Protein AF-A0A965NEQ5-F1 (afdb_monomer)

Foldseek 3Di:
DFAQADQFDPPDDGPGLKDWDKDFFQFWFWWFKKAWKAFDQLAAQVLCCVFQVWADQDPLAQRGKHWPAFDTRFLQQGLLQAFQPFLVTKNFGYWPDDQFTKMKTFHPDKDKFFKKKWKWFQALQEKDFQKKKKDAPNAPQHIDIDGQPDDRDDPHHGRDIDIDIDGHDIGIHGMIMITRRGIDWHWDQDPPPRDITTGYIIINYMDGHSRHGIDGDQKGKNAWDQQFKDKQNGGFTKMWIDGSVCNSVRHITMIGGDDDTDIDGGTMMIMMGDRSNHNSMHGGDMDIDGDDPDDDPDDDWPKFFPKDAPDPFKIKGWAFQVLAQWKWWDPDFDDQQKWKDWQNRTQDTWDQDPNGTTIGGHHNGDPGTTMMMMGRNCVVVVVVVVVVVVVVVVVVVCVVPVPPPPPPPPPDPDDPPAQPDPPVPQLVVLLVLLVVLCVVVHVVCSVVSVVLSVVCNVPVPCLVVLLVLLVVLLVVLVVVVVVCVVVVVPPDPDPPPPCVPSVVSNSNSVSSVVSSCSSRDDDDDDDDDDDDDDDDDDDDDDDDDDDDDDDDDDDDDDDDDDMIIIGGDDDPDPPPPPPPPPPDDD

Nearest PDB structures (foldseek):
  6wby-assembly1_A  TM=6.252E-01  e=9.751E-16  Mycobacteroides abscessus
  5zu6-assembly1_A  TM=6.320E-01  e=1.269E-04  Vibrio
  7w12-assembly1_A  TM=6.736E-01  e=3.050E-04  Vibrio splendidus
  4lpl-assembly1_A  TM=5.651E-01  e=6.220E-04  Clostridium perfringens ATCC 13124
  7rga-assembly1_D  TM=3.561E-01  e=8.633E-03  synthetic construct

Radius of gyration: 39.9 Å; Cα contacts (8 Å, |Δi|>4): 1073; chains: 1; bounding box: 71×63×132 Å

Solvent-accessible surface area (backbone atoms only — not comparable to full-atom values): 33431 Å² total; per-residue (Å²): 93,70,41,58,76,53,80,40,45,89,92,45,62,58,83,40,69,44,39,75,49,76,50,73,32,97,55,58,48,53,23,48,62,42,39,30,25,31,49,31,55,78,24,48,51,70,48,45,30,66,52,41,40,34,30,47,97,55,87,62,24,31,36,39,44,35,52,66,53,38,29,71,55,36,51,62,20,29,44,53,23,23,29,48,78,44,76,92,37,30,18,24,40,30,73,77,65,58,72,75,37,36,41,31,44,29,37,88,57,75,44,76,32,42,37,35,42,38,29,30,37,40,29,53,58,32,15,42,52,38,26,39,36,39,26,12,53,91,40,83,21,34,70,51,76,45,75,61,81,62,72,77,38,76,97,56,56,84,78,31,67,48,73,48,80,47,77,54,80,74,28,41,30,36,34,44,32,44,33,38,66,37,64,48,86,30,81,43,70,38,88,86,83,64,44,80,40,44,46,35,48,33,31,18,32,46,48,54,48,89,43,42,57,28,42,66,40,70,53,28,60,66,51,73,33,40,78,50,33,27,50,74,82,44,53,48,39,31,26,43,57,49,45,32,67,47,41,47,69,50,40,82,35,59,37,44,62,67,65,78,69,50,74,44,63,55,45,81,47,42,40,36,37,34,54,11,54,82,72,30,43,29,61,44,33,47,44,78,45,56,85,66,99,64,82,74,76,86,76,80,57,59,69,54,54,65,61,48,69,84,48,102,50,31,39,38,33,60,44,53,40,89,51,38,47,23,28,47,31,67,72,41,75,57,56,88,54,40,43,41,26,49,73,79,44,73,53,54,75,58,39,78,38,95,88,48,24,20,22,38,64,41,56,76,70,54,96,47,67,41,47,35,41,36,34,45,56,61,53,59,60,50,52,54,52,52,51,53,50,50,53,51,50,50,51,53,47,49,65,69,68,47,72,72,75,85,68,86,67,75,85,63,94,66,72,85,83,66,84,84,73,90,58,77,65,55,66,56,51,45,50,49,51,32,49,51,49,18,59,74,77,36,76,86,43,39,65,60,42,51,49,52,50,53,46,46,70,76,37,54,86,46,56,67,58,55,54,49,50,32,53,49,32,46,51,51,25,51,49,52,53,52,50,45,57,73,68,62,75,70,84,65,92,65,79,79,71,87,46,63,65,37,55,51,33,44,52,49,25,52,49,53,49,54,44,48,54,60,68,67,58,83,84,90,77,87,82,81,90,77,89,82,89,85,86,88,89,82,90,81,84,91,81,90,84,88,86,87,88,88,87,86,88,84,87,86,87,90,85,84,88,80,71,26,44,32,46,76,81,83,85,85,85,83,76,84,80,76,82,81,79,86,87,86,82,134

Sequence (586 aa):
MTRARVATTPPRLDPELTIDRMFELPAGRSFSIRGTASIQPAASDATLNRLLRIGVVGEGQIVSSTSSSRLVGSLTNGPWAAFDGNDATSWMPGFQTGPNTWVEATTKTPTTISHTDITFVNDGLHMVPTRLLLTADGGSGGSYSLDTNMKVASGVERGATQTLRISFPPLTGRKFRLSVEGFIAVTVKDRISGTQNHPPIAISEMTLGQLKPLVIATQFESKCRSDLISIDGIGVPVSVSSSTADAMAQRQIAFSSCGEKLSLSAGTHHLRSAFGVGTGINIDNIALASPSTQIAPAVAPILNLKSHWTSRWTIEAQVPKSSAGQFVAVGQSFGPGWTARLDGLDLGAPLLIDGASMGWRLPAKMSGAERLVVTWTPQGTVNIALLASLLGLLLCLGLSLGRASKSQIWLSDSRPTVLRNPGMRRPFITLGVAIAVALCVSWWYLPVSLLAVLYLFRSPSSFKNVARAIALFIVVAGGCTIAANQMHLVRSIEWPNHVPLANGMTWIALALWLVLIVATAPKLEGAIVINEGQNPTDTERRRGLNVPISAQSLTTDERDLLPLVVAPSGALRTLALLRAILVKRR

pLDDT: mean 78.54, std 22.1, range [26.02, 98.44]

Mean predicted aligned error: 16.19 Å

Secondary structure (DSSP, 8-state):
-B------BTTB--S-SS-EEEEEESS-EEEEEEEEEEE-TTS-HHHHHHHTTBS---TTBEEEEEES---TT-STTSGGGGTSS-TT--B---TT--S-EEEEEEEEEEEEEEEEEEEEE-SSSS-EEEEEEEEEGGGTT-EEEEE-------SPPTT-EEEEEEEEEEEEEEEEEEEEEEEE---EE-TTT--EE-PPP-EEEE--TTPBPPPBPSEEE--SBSSSEEETTEE--EEEEEEHHHHHTT--EEEEE-SSPEEE-SEEEEEEEPPHHHHSEEEEEEEEEPPPS--------EE---EEEEETTEEEEEEPGGGTTSEEEEEEE--TTEEEEETTEE--S-EEETTTEEEEEPPS--SS-EEEEEEETHHHHHHHHHHHHHHHHHHHHHHHHS----------------S----THHHHHHHHHHHHHHHHH-GGGHHHHHHHHHHHHH-GGGHHHHHHHHHHHHHHHHHHHHHHHHTT---SS-TTTT-HHHHHHHHHHHHHHHHHHHHHPPP-PPPPP-----------------------------------EEE-S-S-SSSSSSTTSS----

Structure (mmCIF, N/CA/C/O backbone):
data_AF-A0A965NEQ5-F1
#
_entry.id   AF-A0A965NEQ5-F1
#
loop_
_atom_site.group_PDB
_atom_site.id
_atom_site.type_symbol
_atom_site.label_atom_id
_atom_site.label_alt_id
_atom_site.label_comp_id
_atom_site.label_asym_id
_atom_site.label_entity_id
_atom_site.label_seq_id
_atom_site.pdbx_PDB_ins_code
_atom_site.Cartn_x
_atom_site.Cartn_y
_atom_site.Cartn_z
_atom_site.occupancy
_atom_site.B_iso_or_equiv
_atom_site.auth_seq_id
_atom_site.auth_comp_id
_atom_site.auth_asym_id
_atom_site.auth_atom_id
_atom_site.pdbx_PDB_model_num
ATOM 1 N N . MET A 1 1 ? -17.311 -2.416 4.639 1.00 93.25 1 MET A N 1
ATOM 2 C CA . MET A 1 1 ? -16.496 -3.647 4.621 1.00 93.25 1 MET A CA 1
ATOM 3 C C . MET A 1 1 ? -15.082 -3.242 4.268 1.00 93.25 1 MET A C 1
ATOM 5 O O . MET A 1 1 ? -14.917 -2.467 3.338 1.00 93.25 1 MET A O 1
ATOM 9 N N . THR A 1 2 ? -14.089 -3.707 5.014 1.00 94.19 2 THR A N 1
ATOM 10 C CA . THR A 1 2 ? -12.685 -3.308 4.841 1.00 94.19 2 THR A CA 1
ATOM 11 C C . THR A 1 2 ? -11.844 -4.569 4.861 1.00 94.19 2 THR A C 1
ATOM 13 O O . THR A 1 2 ? -12.117 -5.437 5.695 1.00 94.19 2 THR A O 1
ATOM 16 N N . ARG A 1 3 ? -10.849 -4.665 3.977 1.00 93.69 3 ARG A N 1
ATOM 17 C CA . ARG A 1 3 ? -9.823 -5.702 4.107 1.00 93.69 3 ARG A CA 1
ATOM 18 C C . ARG A 1 3 ? -8.729 -5.258 5.071 1.00 93.69 3 ARG A C 1
ATOM 20 O O . ARG A 1 3 ? -8.376 -4.077 5.105 1.00 93.69 3 ARG A O 1
ATOM 27 N N . ALA A 1 4 ? -8.164 -6.183 5.832 1.00 90.50 4 ALA A N 1
ATOM 28 C CA . ALA A 1 4 ? -6.932 -5.917 6.560 1.00 90.50 4 ALA A CA 1
ATOM 29 C C . ALA A 1 4 ? -5.786 -5.729 5.552 1.00 90.50 4 ALA A C 1
ATOM 31 O O . ALA A 1 4 ? -5.568 -6.582 4.702 1.00 90.50 4 ALA A O 1
ATOM 32 N N . ARG A 1 5 ? -5.046 -4.619 5.640 1.00 86.69 5 ARG A N 1
ATOM 33 C CA . ARG A 1 5 ? -3.872 -4.378 4.789 1.00 86.69 5 ARG A CA 1
ATOM 34 C C . ARG A 1 5 ? -2.697 -3.876 5.605 1.00 86.69 5 ARG A C 1
ATOM 36 O O . ARG A 1 5 ? -2.871 -3.135 6.571 1.00 86.69 5 ARG A O 1
ATOM 43 N N . VAL A 1 6 ? -1.499 -4.221 5.156 1.00 85.25 6 VAL A N 1
ATOM 44 C CA . VAL A 1 6 ? -0.236 -3.659 5.641 1.00 85.25 6 VAL A CA 1
ATOM 45 C C . VAL A 1 6 ? 0.632 -3.304 4.441 1.00 85.25 6 VAL A C 1
ATOM 47 O O . VAL A 1 6 ? 0.496 -3.907 3.376 1.00 85.25 6 VAL A O 1
ATOM 50 N N . ALA A 1 7 ? 1.523 -2.323 4.593 1.00 78.75 7 ALA A N 1
ATOM 51 C CA . ALA A 1 7 ? 2.544 -2.081 3.578 1.00 78.75 7 ALA A CA 1
ATOM 52 C C . ALA A 1 7 ? 3.367 -3.365 3.395 1.00 78.75 7 ALA A C 1
ATOM 54 O O . ALA A 1 7 ? 3.845 -3.939 4.377 1.00 78.75 7 ALA A O 1
ATOM 55 N N . THR A 1 8 ? 3.489 -3.832 2.152 1.00 78.94 8 THR A N 1
ATOM 56 C CA . THR A 1 8 ? 4.234 -5.055 1.846 1.00 78.94 8 THR A CA 1
ATOM 57 C C . THR A 1 8 ? 5.724 -4.748 1.912 1.00 78.94 8 THR A C 1
ATOM 59 O O . THR A 1 8 ? 6.302 -4.238 0.962 1.00 78.94 8 THR A O 1
ATOM 62 N N . THR A 1 9 ? 6.348 -5.035 3.047 1.00 74.44 9 THR A N 1
ATOM 63 C CA . THR A 1 9 ? 7.797 -4.946 3.232 1.00 74.44 9 THR A CA 1
ATOM 64 C C . THR A 1 9 ? 8.260 -6.239 3.886 1.00 74.44 9 THR A C 1
ATOM 66 O O . THR A 1 9 ? 7.831 -6.514 5.008 1.00 74.44 9 THR A O 1
ATOM 69 N N . PRO A 1 10 ? 9.089 -7.070 3.222 1.00 73.06 10 PRO A N 1
ATOM 70 C CA . PRO A 1 10 ? 9.503 -8.352 3.778 1.00 73.06 10 PRO A CA 1
ATOM 71 C C . PRO A 1 10 ? 9.993 -8.228 5.234 1.00 73.06 10 PRO A C 1
ATOM 73 O O . PRO A 1 10 ? 10.732 -7.294 5.547 1.00 73.06 10 PRO A O 1
ATOM 76 N N . PRO A 1 11 ? 9.563 -9.126 6.141 1.00 73.94 11 PRO A N 1
ATOM 77 C CA . PRO A 1 11 ? 8.744 -10.321 5.897 1.00 73.94 11 PRO A CA 1
ATOM 78 C C . PRO A 1 11 ? 7.219 -10.076 5.910 1.00 73.94 11 PRO A C 1
ATOM 80 O O . PRO A 1 11 ? 6.448 -11.029 5.847 1.00 73.94 11 PRO A O 1
ATOM 83 N N . ARG A 1 12 ? 6.751 -8.827 6.027 1.00 81.62 12 ARG A N 1
ATOM 84 C CA . ARG A 1 12 ? 5.318 -8.503 6.065 1.00 81.62 12 ARG A CA 1
ATOM 85 C C . ARG A 1 12 ? 4.701 -8.655 4.681 1.00 81.62 12 ARG A C 1
ATOM 87 O O . ARG A 1 12 ? 5.097 -7.984 3.728 1.00 81.62 12 ARG A O 1
ATOM 94 N N . LEU A 1 13 ? 3.689 -9.506 4.612 1.00 83.06 13 LEU A N 1
ATOM 95 C CA . LEU A 1 13 ? 2.823 -9.672 3.456 1.00 83.06 13 LEU A CA 1
ATOM 96 C C . LEU A 1 13 ? 1.439 -9.125 3.775 1.00 83.06 13 LEU A C 1
ATOM 98 O O . LEU A 1 13 ? 1.066 -8.970 4.939 1.00 83.06 13 LEU A O 1
ATOM 102 N N . ASP A 1 14 ? 0.693 -8.833 2.721 1.00 86.88 14 ASP A N 1
ATOM 103 C CA . ASP A 1 14 ? -0.686 -8.394 2.836 1.00 86.88 14 ASP A CA 1
ATOM 104 C C . ASP A 1 14 ? -1.548 -9.537 3.413 1.00 86.88 14 ASP A C 1
ATOM 106 O O . ASP A 1 14 ? -1.621 -10.602 2.791 1.00 86.88 14 ASP A O 1
ATOM 110 N N . PRO A 1 15 ? -2.150 -9.381 4.609 1.00 90.75 15 PRO A N 1
ATOM 111 C CA . PRO A 1 15 ? -2.844 -10.476 5.284 1.00 90.75 15 PRO A CA 1
ATOM 112 C C . PRO A 1 15 ? -4.177 -10.832 4.621 1.00 90.75 15 PRO A C 1
ATOM 114 O O . PRO A 1 15 ? -4.686 -11.929 4.835 1.00 90.75 15 PRO A O 1
ATOM 117 N N . GLU A 1 16 ? -4.758 -9.919 3.838 1.00 93.62 16 GLU A N 1
ATOM 118 C CA . GLU A 1 16 ? -6.040 -10.134 3.178 1.00 93.62 16 GLU A CA 1
ATOM 119 C C . GLU A 1 16 ? -6.001 -9.638 1.724 1.00 93.62 16 GLU A C 1
ATOM 121 O O . GLU A 1 16 ? -6.128 -8.448 1.432 1.00 93.62 16 GLU A O 1
ATOM 126 N N . LEU A 1 17 ? -5.852 -10.579 0.786 1.00 92.88 17 LEU A N 1
ATOM 127 C CA . LEU A 1 17 ? -5.681 -10.301 -0.649 1.00 92.88 17 LEU A CA 1
ATOM 128 C C . LEU A 1 17 ? -6.977 -9.908 -1.377 1.00 92.88 17 LEU A C 1
ATOM 130 O O . LEU A 1 17 ? -6.930 -9.414 -2.503 1.00 92.88 17 LEU A O 1
ATOM 134 N N . THR A 1 18 ? -8.129 -10.172 -0.763 1.00 95.31 18 THR A N 1
ATOM 135 C CA . THR A 1 18 ? -9.458 -9.901 -1.313 1.00 95.31 18 THR A CA 1
ATOM 136 C C . THR A 1 18 ? -10.461 -9.675 -0.185 1.00 95.31 18 THR A C 1
ATOM 138 O O . THR A 1 18 ? -10.376 -10.316 0.859 1.00 95.31 18 THR A O 1
ATOM 141 N N . ILE A 1 19 ? -11.431 -8.786 -0.402 1.00 97.44 19 ILE A N 1
ATOM 142 C CA . ILE A 1 19 ? -12.639 -8.724 0.415 1.00 97.44 19 ILE A CA 1
ATOM 143 C C . ILE A 1 19 ? -1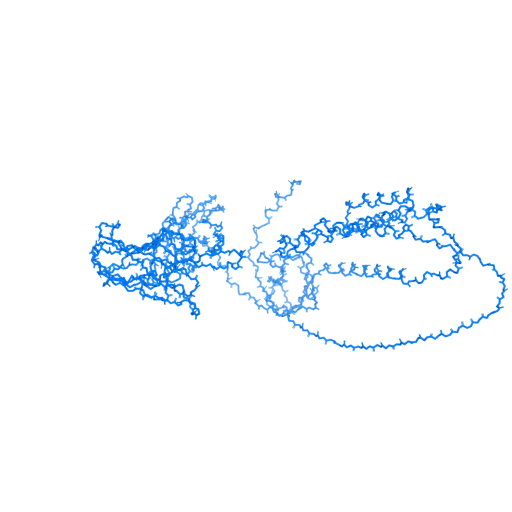3.545 -9.863 -0.043 1.00 97.44 19 ILE A C 1
ATOM 145 O O . ILE A 1 19 ? -14.018 -9.836 -1.171 1.00 97.44 19 ILE A O 1
ATOM 149 N N . ASP A 1 20 ? -13.832 -10.815 0.839 1.00 97.38 20 ASP A N 1
ATOM 150 C CA . ASP A 1 20 ? -14.846 -11.855 0.639 1.00 97.38 20 ASP A CA 1
ATOM 151 C C . ASP A 1 20 ? -15.762 -11.861 1.872 1.00 97.38 20 ASP A C 1
ATOM 153 O O . ASP A 1 20 ? -15.306 -12.130 2.989 1.00 97.38 20 ASP A O 1
ATOM 157 N N . ARG A 1 21 ? -17.010 -11.407 1.715 1.00 97.25 21 ARG A N 1
ATOM 158 C CA . ARG A 1 21 ? -17.946 -11.173 2.826 1.00 97.25 21 ARG A CA 1
ATOM 159 C C . ARG A 1 21 ? -19.370 -11.537 2.431 1.00 97.25 21 ARG A C 1
ATOM 161 O O . ARG A 1 21 ? -19.828 -11.169 1.356 1.00 97.25 21 ARG A O 1
ATOM 168 N N . MET A 1 22 ? -20.101 -12.157 3.352 1.00 97.62 22 MET A N 1
ATOM 169 C CA . MET A 1 22 ? -21.558 -12.268 3.271 1.00 97.62 22 MET A CA 1
ATOM 170 C C . MET A 1 22 ? -22.216 -11.230 4.175 1.00 97.62 22 MET A C 1
ATOM 172 O O . MET A 1 22 ? -21.712 -10.933 5.261 1.00 97.62 22 MET A O 1
ATOM 176 N N . PHE A 1 23 ? -23.340 -10.681 3.734 1.00 96.56 23 PHE A N 1
ATOM 177 C CA . PHE A 1 23 ? -24.173 -9.792 4.536 1.00 96.56 23 PHE A CA 1
ATOM 178 C C . PHE A 1 23 ? -25.647 -10.072 4.273 1.00 96.56 23 PHE A C 1
ATOM 180 O O . PHE A 1 23 ? -26.012 -10.561 3.209 1.00 96.56 23 PHE A O 1
ATOM 187 N N . GLU A 1 24 ? -26.492 -9.764 5.250 1.00 97.12 24 GLU A N 1
ATOM 188 C CA . GLU A 1 24 ? -27.932 -9.986 5.165 1.00 97.12 24 GLU A CA 1
ATOM 189 C C . GLU A 1 24 ? -28.674 -8.651 5.128 1.00 97.12 24 GLU A C 1
ATOM 191 O O . GLU A 1 24 ? -28.389 -7.736 5.908 1.00 97.12 24 GLU A O 1
ATOM 196 N N . LEU A 1 25 ? -29.627 -8.541 4.206 1.00 96.12 25 LEU A N 1
ATOM 197 C CA . LEU A 1 25 ? -30.515 -7.399 4.082 1.00 96.12 25 LEU A CA 1
ATOM 198 C C . LEU A 1 25 ? -31.909 -7.755 4.610 1.00 96.12 25 LEU A C 1
ATOM 200 O O . LEU A 1 25 ? -32.546 -8.664 4.079 1.00 96.12 25 LEU A O 1
ATOM 204 N N . PRO A 1 26 ? -32.446 -7.003 5.590 1.00 95.25 26 PRO A N 1
ATOM 205 C CA . PRO A 1 26 ? -33.783 -7.269 6.123 1.00 95.25 26 PRO A CA 1
ATOM 206 C C . PRO A 1 26 ? -34.906 -6.920 5.132 1.00 95.25 26 PRO A C 1
ATOM 208 O O . PRO A 1 26 ? -36.039 -7.356 5.301 1.00 95.25 26 PRO A O 1
ATOM 211 N N . ALA A 1 27 ? -34.616 -6.098 4.120 1.00 94.19 27 ALA A N 1
ATOM 212 C CA . ALA A 1 27 ? -35.545 -5.706 3.067 1.00 94.19 27 ALA A CA 1
ATOM 213 C C . ALA A 1 27 ? -34.767 -5.306 1.808 1.00 94.19 27 ALA A C 1
ATOM 215 O O . ALA A 1 27 ? -33.648 -4.797 1.917 1.00 94.19 27 ALA A O 1
ATOM 216 N N . GLY A 1 28 ? -35.389 -5.471 0.638 1.00 93.94 28 GLY A N 1
ATOM 217 C CA . GLY A 1 28 ? -34.802 -5.049 -0.632 1.00 93.94 28 GLY A CA 1
ATOM 218 C C . GLY A 1 28 ? -34.652 -3.530 -0.726 1.00 93.94 28 GLY A C 1
ATOM 219 O O . GLY A 1 28 ? -35.535 -2.783 -0.296 1.00 93.94 28 GLY A O 1
ATOM 220 N N . ARG A 1 29 ? -33.508 -3.067 -1.243 1.00 93.56 29 ARG A N 1
ATOM 221 C CA . ARG A 1 29 ? -33.133 -1.644 -1.317 1.00 93.56 29 ARG A CA 1
ATOM 222 C C . ARG A 1 29 ? -32.193 -1.367 -2.488 1.00 93.56 29 ARG A C 1
ATOM 224 O O . ARG A 1 29 ? -31.476 -2.252 -2.948 1.00 93.56 29 ARG A O 1
ATOM 23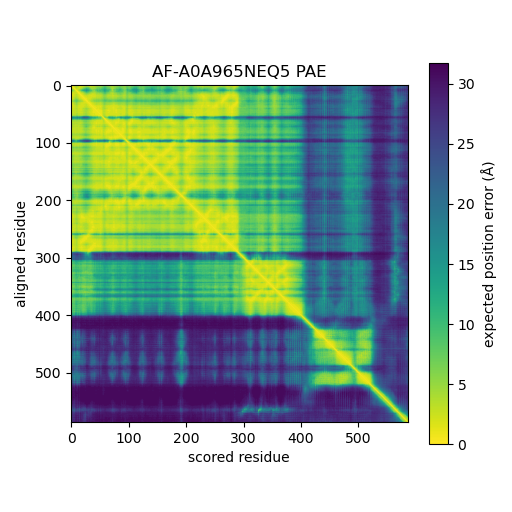1 N N . SER A 1 30 ? -32.147 -0.102 -2.903 1.00 93.75 30 SER A N 1
ATOM 232 C CA . SER A 1 30 ? -31.136 0.405 -3.835 1.00 93.75 30 SER A CA 1
ATOM 233 C C . SER A 1 30 ? -29.992 1.095 -3.088 1.00 93.75 30 SER A C 1
ATOM 235 O O . SER A 1 30 ? -30.224 1.897 -2.178 1.00 93.75 30 SER A O 1
ATOM 237 N N . PHE A 1 31 ? -28.760 0.818 -3.506 1.00 93.12 31 PHE A N 1
ATOM 238 C CA . PHE A 1 31 ? -27.529 1.288 -2.882 1.00 93.12 31 PHE A CA 1
ATOM 239 C C . PHE A 1 31 ? -26.664 2.075 -3.867 1.00 93.12 31 PHE A C 1
ATOM 241 O O . PHE A 1 31 ? -26.543 1.722 -5.039 1.00 93.12 31 PHE A O 1
ATOM 248 N N . SER A 1 32 ? -26.006 3.123 -3.375 1.00 92.31 32 SER A N 1
ATOM 249 C CA . SER A 1 32 ? -24.777 3.623 -3.983 1.00 92.31 32 SER A CA 1
ATOM 250 C C . SER A 1 32 ? -23.582 2.879 -3.395 1.00 92.31 32 SER A C 1
ATOM 252 O O . SER A 1 32 ? -23.529 2.606 -2.193 1.00 92.31 32 SER A O 1
ATOM 254 N N . ILE A 1 33 ? -22.622 2.547 -4.254 1.00 93.88 33 ILE A N 1
ATOM 255 C CA . ILE A 1 33 ? -21.353 1.945 -3.858 1.00 93.88 33 ILE A CA 1
ATOM 256 C C . ILE A 1 33 ? -20.259 3.009 -3.890 1.00 93.88 33 ILE A C 1
ATOM 258 O O . ILE A 1 33 ? -20.164 3.803 -4.824 1.00 93.88 33 ILE A O 1
ATOM 262 N N . ARG A 1 34 ? -19.439 3.030 -2.846 1.00 93.75 34 ARG A N 1
ATOM 263 C CA . ARG A 1 34 ? -18.239 3.864 -2.746 1.00 93.75 34 ARG A CA 1
ATOM 264 C C . ARG A 1 34 ? -17.185 3.126 -1.945 1.00 93.75 34 ARG A C 1
ATOM 266 O O . ARG A 1 34 ? -17.502 2.167 -1.245 1.00 93.75 34 ARG A O 1
ATOM 273 N N . GLY A 1 35 ? -15.955 3.597 -1.993 1.00 96.00 35 GLY A N 1
ATOM 274 C CA . GLY A 1 35 ? -14.884 2.981 -1.235 1.00 96.00 35 GLY A CA 1
ATOM 275 C C . GLY A 1 35 ? -13.530 3.427 -1.732 1.00 96.00 35 GLY A C 1
ATOM 276 O O . GLY A 1 35 ? -13.419 4.438 -2.427 1.00 96.00 35 GLY A O 1
ATOM 277 N N . THR A 1 36 ? -12.509 2.669 -1.360 1.00 97.38 36 THR A N 1
ATOM 278 C CA . THR A 1 36 ? -11.128 2.965 -1.726 1.00 97.38 36 THR A CA 1
ATOM 279 C C . THR A 1 36 ? -10.447 1.754 -2.338 1.00 97.38 36 THR A C 1
ATOM 281 O O . THR A 1 36 ? -10.808 0.606 -2.077 1.00 97.38 36 THR A O 1
ATOM 284 N N . ALA A 1 37 ? -9.460 2.037 -3.171 1.00 97.12 37 ALA A N 1
ATOM 285 C CA . ALA A 1 37 ? -8.615 1.091 -3.864 1.00 97.12 37 ALA A CA 1
ATOM 286 C C . ALA A 1 37 ? -7.151 1.542 -3.777 1.00 97.12 37 ALA A C 1
ATOM 288 O O . ALA A 1 37 ? -6.859 2.703 -3.488 1.00 97.12 37 ALA A O 1
ATOM 289 N N . SER A 1 38 ? -6.230 0.635 -4.067 1.00 95.50 38 SER A N 1
ATOM 290 C CA . SER A 1 38 ? -4.800 0.922 -4.196 1.00 95.50 38 SER A CA 1
ATOM 291 C C . SER A 1 38 ? -4.205 0.109 -5.341 1.00 95.50 38 SER A C 1
ATOM 293 O O . SER A 1 38 ? -4.735 -0.937 -5.721 1.00 95.50 38 SER A O 1
ATOM 295 N N . ILE A 1 39 ? -3.103 0.584 -5.922 1.00 96.06 39 ILE A N 1
ATOM 296 C CA . ILE A 1 39 ? -2.382 -0.182 -6.943 1.00 96.06 39 ILE A CA 1
ATOM 297 C C . ILE A 1 39 ? -1.689 -1.365 -6.277 1.00 96.06 39 ILE A C 1
ATOM 299 O O . ILE A 1 39 ? -1.085 -1.216 -5.216 1.00 96.06 39 ILE A O 1
ATOM 303 N N . GLN A 1 40 ? -1.775 -2.540 -6.896 1.00 94.38 40 GLN A N 1
ATOM 304 C CA . GLN A 1 40 ? -1.139 -3.748 -6.386 1.00 94.38 40 GLN A CA 1
ATOM 305 C C . GLN A 1 40 ? 0.350 -3.780 -6.784 1.00 94.38 40 GLN A C 1
ATOM 307 O O . GLN A 1 40 ? 0.652 -4.057 -7.950 1.00 94.38 40 GLN A O 1
ATOM 312 N N . PRO A 1 41 ? 1.297 -3.574 -5.844 1.00 92.62 41 PRO A N 1
ATOM 313 C CA . PRO A 1 41 ? 2.730 -3.596 -6.139 1.00 92.62 41 PRO A CA 1
ATOM 314 C C . PRO A 1 41 ? 3.273 -4.942 -6.606 1.00 92.62 41 PRO A C 1
ATOM 316 O O . PRO A 1 41 ? 4.411 -4.985 -7.059 1.00 92.62 41 PRO A O 1
ATOM 319 N N . ALA A 1 42 ? 2.515 -6.035 -6.507 1.00 91.62 42 ALA A N 1
ATOM 320 C CA . ALA A 1 42 ? 2.888 -7.353 -7.024 1.00 91.62 42 ALA A CA 1
ATOM 321 C C . ALA A 1 42 ? 2.335 -7.664 -8.438 1.00 91.62 42 ALA A C 1
ATOM 323 O O . ALA A 1 42 ? 2.653 -8.711 -8.992 1.00 91.62 42 ALA A O 1
ATOM 324 N N . ALA A 1 43 ? 1.553 -6.774 -9.064 1.00 95.19 43 ALA A N 1
ATOM 325 C CA . ALA A 1 43 ? 1.019 -6.992 -10.416 1.00 95.19 43 ALA A CA 1
ATOM 326 C C . ALA A 1 43 ? 2.114 -6.950 -11.499 1.00 95.19 43 ALA A C 1
ATOM 328 O O . ALA A 1 43 ? 3.085 -6.220 -11.359 1.00 95.19 43 ALA A O 1
ATOM 329 N N . SER A 1 44 ? 2.002 -7.702 -12.594 1.00 95.50 44 SER A N 1
ATOM 330 C CA . SER A 1 44 ? 3.079 -7.750 -13.605 1.00 95.50 44 SER A CA 1
ATOM 331 C C . SER A 1 44 ? 3.451 -6.365 -14.170 1.00 95.50 44 SER A C 1
ATOM 333 O O . SER A 1 44 ? 2.594 -5.483 -14.251 1.00 95.50 44 SER A O 1
ATOM 335 N N . ASP A 1 45 ? 4.701 -6.178 -14.613 1.00 95.56 45 ASP A N 1
ATOM 336 C CA . ASP A 1 45 ? 5.129 -4.924 -15.262 1.00 95.56 45 ASP A CA 1
ATOM 337 C C . ASP A 1 45 ? 4.233 -4.584 -16.466 1.00 95.56 45 ASP A C 1
ATOM 339 O O . ASP A 1 45 ? 3.848 -3.436 -16.651 1.00 95.56 45 ASP A O 1
ATOM 343 N N . ALA A 1 46 ? 3.793 -5.587 -17.235 1.00 93.75 46 ALA A N 1
ATOM 344 C CA . ALA A 1 46 ? 2.856 -5.396 -18.343 1.00 93.75 46 ALA A CA 1
ATOM 345 C C . ALA A 1 46 ? 1.474 -4.889 -17.882 1.00 93.75 46 ALA A C 1
ATOM 347 O O . ALA A 1 46 ? 0.874 -4.030 -18.536 1.00 93.75 46 ALA A O 1
ATOM 348 N N . THR A 1 47 ? 0.970 -5.400 -16.754 1.00 95.25 47 THR A N 1
ATOM 349 C CA . THR A 1 47 ? -0.277 -4.929 -16.134 1.00 95.25 47 THR A CA 1
ATOM 350 C C . THR A 1 47 ? -0.130 -3.480 -15.676 1.00 95.25 47 THR A C 1
ATOM 352 O O . THR A 1 47 ? -1.000 -2.659 -15.965 1.00 95.25 47 THR A O 1
ATOM 355 N N . LEU A 1 48 ? 0.977 -3.153 -15.006 1.00 95.44 48 LEU A N 1
ATOM 356 C CA . LEU A 1 48 ? 1.245 -1.813 -14.484 1.00 95.44 48 LEU A CA 1
ATOM 357 C C . LEU A 1 48 ? 1.481 -0.799 -15.605 1.00 95.44 48 LEU A C 1
ATOM 359 O O . LEU A 1 48 ? 0.895 0.279 -15.554 1.00 95.44 48 LEU A O 1
ATOM 363 N N . ASN A 1 49 ? 2.214 -1.166 -16.661 1.00 93.50 49 ASN A N 1
ATOM 364 C CA . ASN A 1 49 ? 2.425 -0.294 -17.815 1.00 93.50 49 ASN A CA 1
ATOM 365 C C . ASN A 1 49 ? 1.104 0.132 -18.455 1.00 93.50 49 ASN A C 1
ATOM 367 O O . ASN A 1 49 ? 0.885 1.309 -18.738 1.00 93.50 49 ASN A O 1
ATOM 371 N N . ARG A 1 50 ? 0.184 -0.826 -18.629 1.00 92.06 50 ARG A N 1
ATOM 372 C CA . ARG A 1 50 ? -1.147 -0.561 -19.181 1.00 92.06 50 ARG A CA 1
ATOM 373 C C . ARG A 1 50 ? -2.002 0.282 -18.239 1.00 92.06 50 ARG A C 1
ATOM 375 O O . ARG A 1 50 ? -2.677 1.201 -18.696 1.00 92.06 50 ARG A O 1
ATOM 382 N N . LEU A 1 51 ? -2.005 -0.056 -16.950 1.00 94.19 51 LEU A N 1
ATOM 383 C CA . LEU A 1 51 ? -2.859 0.580 -15.950 1.00 94.19 51 LEU A CA 1
ATOM 384 C C . LEU A 1 51 ? -2.440 2.026 -15.671 1.00 94.19 51 LEU A C 1
ATOM 386 O O . LEU A 1 51 ? -3.284 2.916 -15.683 1.00 94.19 51 LEU A O 1
ATOM 390 N N . LEU A 1 52 ? -1.146 2.248 -15.442 1.00 93.88 52 LEU A N 1
ATOM 391 C CA . LEU A 1 52 ? -0.570 3.547 -15.087 1.00 93.88 52 LEU A CA 1
ATOM 392 C C . LEU A 1 52 ? -0.148 4.369 -16.311 1.00 93.88 52 LEU A C 1
ATOM 394 O O . LEU A 1 52 ? 0.382 5.464 -16.154 1.00 93.88 52 LEU A O 1
ATOM 398 N N . ARG A 1 53 ? -0.400 3.859 -17.526 1.00 91.19 53 ARG A N 1
ATOM 399 C CA . ARG A 1 53 ? -0.035 4.505 -18.798 1.00 91.19 53 ARG A CA 1
ATOM 400 C C . ARG A 1 53 ? 1.448 4.896 -18.834 1.00 91.19 53 ARG A C 1
ATOM 402 O O . ARG A 1 53 ? 1.807 6.032 -19.138 1.00 91.19 53 ARG A O 1
ATOM 409 N N . ILE A 1 54 ? 2.290 3.931 -18.482 1.00 90.94 54 ILE A N 1
ATOM 410 C CA . ILE A 1 54 ? 3.749 4.045 -18.519 1.00 90.94 54 ILE A CA 1
ATOM 411 C C . ILE A 1 54 ? 4.182 3.769 -19.955 1.00 90.94 54 ILE A C 1
ATOM 413 O O . ILE A 1 54 ? 3.960 2.673 -20.472 1.00 90.94 54 ILE A O 1
ATOM 417 N N . GLY A 1 55 ? 4.785 4.775 -20.584 1.00 84.88 55 GLY A N 1
ATOM 418 C CA . GLY A 1 55 ? 5.143 4.771 -21.994 1.00 84.88 55 GLY A CA 1
ATOM 419 C C . GLY A 1 55 ? 4.088 5.456 -22.863 1.00 84.88 55 GLY A C 1
ATOM 420 O O . GLY A 1 55 ? 2.948 5.006 -22.990 1.00 84.88 55 GLY A O 1
ATOM 421 N N . VAL A 1 56 ? 4.489 6.556 -23.503 1.00 71.38 56 VAL A N 1
ATOM 422 C CA . VAL A 1 56 ? 3.695 7.268 -24.514 1.00 71.38 56 VAL A CA 1
ATOM 423 C C . VAL A 1 56 ? 4.143 6.829 -25.907 1.00 71.38 56 VAL A C 1
ATOM 425 O O . VAL A 1 56 ? 5.319 6.569 -26.153 1.00 71.38 56 VAL A O 1
ATOM 428 N N . VAL A 1 57 ? 3.202 6.751 -26.847 1.00 67.81 57 VAL A N 1
ATOM 429 C CA . VAL A 1 57 ? 3.467 6.313 -28.222 1.00 67.81 57 VAL A CA 1
ATOM 430 C C . VAL A 1 57 ? 3.976 7.494 -29.061 1.00 67.81 57 VAL A C 1
ATOM 432 O O . VAL A 1 57 ? 3.214 8.100 -29.809 1.00 67.81 57 VAL A O 1
ATOM 435 N N . GLY A 1 58 ? 5.260 7.829 -28.919 1.00 73.00 58 GLY A N 1
ATOM 436 C CA . GLY A 1 58 ? 5.986 8.763 -29.792 1.00 73.00 58 GLY A CA 1
ATOM 437 C C . GLY A 1 58 ? 6.955 8.043 -30.739 1.00 73.00 58 GLY A C 1
ATOM 438 O O . GLY A 1 58 ? 7.309 6.886 -30.511 1.00 73.00 58 GLY A O 1
ATOM 439 N N . GLU A 1 59 ? 7.397 8.702 -31.811 1.00 78.19 59 GLU A N 1
ATOM 440 C CA . GLU A 1 59 ? 8.523 8.198 -32.612 1.00 78.19 59 GLU A CA 1
ATOM 441 C C . GLU A 1 59 ? 9.848 8.358 -31.859 1.00 78.19 59 GLU A C 1
ATOM 443 O O . GLU A 1 59 ? 10.065 9.354 -31.163 1.00 78.19 59 GLU A O 1
ATOM 448 N N . GLY A 1 60 ? 10.730 7.360 -31.991 1.00 85.94 60 GLY A N 1
ATOM 449 C CA . GLY A 1 60 ? 12.023 7.329 -31.298 1.00 85.94 60 GLY A CA 1
ATOM 450 C C . GLY A 1 60 ? 11.909 7.223 -29.775 1.00 85.94 60 GLY A C 1
ATOM 451 O O . GLY A 1 60 ? 12.838 7.589 -29.071 1.00 85.94 60 GLY A O 1
ATOM 452 N N . GLN A 1 61 ? 10.768 6.767 -29.262 1.00 91.75 61 GLN A N 1
ATOM 453 C CA . GLN A 1 61 ? 10.422 6.742 -27.845 1.00 91.75 61 GLN A CA 1
ATOM 454 C C . GLN A 1 61 ? 10.459 5.307 -27.304 1.00 91.75 61 GLN A C 1
ATOM 456 O O . GLN A 1 61 ? 10.003 4.375 -27.977 1.00 91.75 61 GLN A O 1
ATOM 461 N N . ILE A 1 62 ? 10.927 5.124 -26.068 1.00 95.00 62 ILE A N 1
ATOM 462 C CA . ILE A 1 62 ? 10.687 3.874 -25.332 1.00 95.00 62 ILE A CA 1
ATOM 463 C C . ILE A 1 62 ? 9.204 3.837 -24.930 1.00 95.00 62 ILE A C 1
ATOM 465 O O . ILE A 1 62 ? 8.721 4.739 -24.242 1.00 95.00 62 ILE A O 1
ATOM 469 N N . VAL A 1 63 ? 8.473 2.810 -25.380 1.00 94.56 63 VAL A N 1
ATOM 470 C CA . VAL A 1 63 ? 7.005 2.708 -25.235 1.00 94.56 63 VAL A CA 1
ATOM 471 C C . VAL A 1 63 ? 6.550 1.790 -24.105 1.00 94.56 63 VAL A C 1
ATOM 473 O O . VAL A 1 63 ? 5.384 1.829 -23.731 1.00 9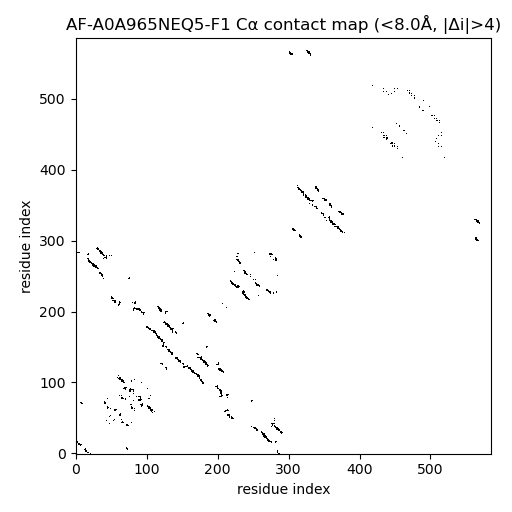4.56 63 VAL A O 1
ATOM 476 N N . SER A 1 64 ? 7.436 0.950 -23.573 1.00 95.00 64 SER A N 1
ATOM 477 C CA . SER A 1 64 ? 7.197 0.160 -22.361 1.00 95.00 64 SER A CA 1
ATOM 478 C C . SER A 1 64 ? 8.505 -0.429 -21.848 1.00 95.00 64 SER A C 1
ATOM 480 O O . SER A 1 64 ? 9.442 -0.612 -22.628 1.00 95.00 64 SER A O 1
ATOM 482 N N . SER A 1 65 ? 8.540 -0.816 -20.576 1.00 96.88 65 SER A N 1
ATOM 483 C CA . SER A 1 65 ? 9.671 -1.532 -19.989 1.00 96.88 65 SER A CA 1
ATOM 484 C C . SER A 1 65 ? 9.224 -2.710 -19.122 1.00 96.88 65 SER A C 1
ATOM 486 O O . SER A 1 65 ? 8.122 -2.720 -18.573 1.00 96.88 65 SER A O 1
ATOM 488 N N . THR A 1 66 ? 10.057 -3.743 -19.029 1.00 97.12 66 THR A N 1
ATOM 489 C CA . THR A 1 66 ? 9.825 -4.924 -18.179 1.00 97.12 66 THR A CA 1
ATOM 490 C C . THR A 1 66 ? 11.123 -5.352 -17.506 1.00 97.12 66 THR A C 1
ATOM 492 O O . THR A 1 66 ? 12.203 -4.970 -17.950 1.00 97.12 66 THR A O 1
ATOM 495 N N . SER A 1 67 ? 11.033 -6.127 -16.431 1.00 96.69 67 SER A N 1
ATOM 496 C CA . SER A 1 67 ? 12.195 -6.621 -15.689 1.00 96.69 67 SER A CA 1
ATOM 497 C C . SER A 1 67 ? 12.015 -8.055 -15.204 1.00 96.69 67 SER A C 1
ATOM 499 O O . SER A 1 67 ? 10.906 -8.593 -15.185 1.00 96.69 67 SER A O 1
ATOM 501 N N . SER A 1 68 ? 13.115 -8.673 -14.769 1.00 94.94 68 SER A N 1
ATOM 502 C CA . SER A 1 68 ? 13.079 -9.981 -14.107 1.00 94.94 68 SER A CA 1
ATOM 503 C C . SER A 1 68 ? 12.307 -9.946 -12.789 1.00 94.94 68 SER A C 1
ATOM 505 O O . SER A 1 68 ? 11.635 -10.910 -12.425 1.00 94.94 68 SER A O 1
ATOM 507 N N . SER A 1 69 ? 12.433 -8.840 -12.058 1.00 92.94 69 SER A N 1
ATOM 508 C CA . SER A 1 69 ? 11.746 -8.560 -10.805 1.00 92.94 69 SER A CA 1
ATOM 509 C C . SER A 1 69 ? 11.899 -7.080 -10.452 1.00 92.94 69 SER A C 1
ATOM 511 O O . SER A 1 69 ? 12.702 -6.358 -11.048 1.00 92.94 69 SER A O 1
ATOM 513 N N . ARG A 1 70 ? 11.172 -6.657 -9.420 1.00 92.19 70 ARG A N 1
ATOM 514 C CA . ARG A 1 70 ? 11.298 -5.340 -8.796 1.00 92.19 70 ARG A CA 1
ATOM 515 C C . ARG A 1 70 ? 11.340 -5.467 -7.280 1.00 92.19 70 ARG A C 1
ATOM 517 O O . ARG A 1 70 ? 10.906 -6.483 -6.727 1.00 92.19 70 ARG A O 1
ATOM 524 N N . LEU A 1 71 ? 11.822 -4.423 -6.621 1.00 91.25 71 LEU A N 1
ATOM 525 C CA . LEU A 1 71 ? 11.866 -4.333 -5.173 1.00 91.25 71 LEU A CA 1
ATOM 526 C C . LEU A 1 71 ? 10.463 -4.557 -4.596 1.00 91.25 71 LEU A C 1
ATOM 528 O O . LEU A 1 71 ? 9.496 -3.882 -4.958 1.00 91.25 71 LEU A O 1
ATOM 532 N N . VAL A 1 72 ? 10.355 -5.541 -3.704 1.00 88.19 72 VAL A N 1
ATOM 533 C CA . VAL A 1 72 ? 9.070 -5.979 -3.151 1.00 88.19 72 VAL A CA 1
ATOM 534 C C . VAL A 1 72 ? 8.359 -4.803 -2.489 1.00 88.19 72 VAL A C 1
ATOM 536 O O . VAL A 1 72 ? 8.930 -4.114 -1.647 1.00 88.19 72 VAL A O 1
ATOM 539 N N . GLY A 1 73 ? 7.100 -4.591 -2.873 1.00 89.25 73 GLY A N 1
ATOM 540 C CA . GLY A 1 73 ? 6.271 -3.529 -2.313 1.00 89.25 73 GLY A CA 1
ATOM 541 C C . GLY A 1 73 ? 6.575 -2.126 -2.831 1.00 89.25 73 GLY A C 1
ATOM 542 O O . GLY A 1 73 ? 5.905 -1.197 -2.393 1.00 89.25 73 GLY A O 1
ATOM 543 N N . SER A 1 74 ? 7.515 -1.949 -3.762 1.00 92.25 74 SER A N 1
ATOM 544 C CA . SER A 1 74 ? 7.816 -0.651 -4.368 1.00 92.25 74 SER A CA 1
ATOM 545 C C . SER A 1 74 ? 7.345 -0.594 -5.820 1.00 92.25 74 SER A C 1
ATOM 547 O O . SER A 1 74 ? 7.751 -1.400 -6.655 1.00 92.25 74 SER A O 1
ATOM 549 N N . LEU A 1 75 ? 6.494 0.386 -6.132 1.00 93.88 75 LEU A N 1
ATOM 550 C CA . LEU A 1 75 ? 6.146 0.739 -7.514 1.00 93.88 75 LEU A CA 1
ATOM 551 C C . LEU A 1 75 ? 7.111 1.787 -8.084 1.00 93.88 75 LEU A C 1
ATOM 553 O O . LEU A 1 75 ? 7.201 1.949 -9.293 1.00 93.88 75 LEU A O 1
ATOM 557 N N . THR A 1 76 ? 7.855 2.505 -7.245 1.00 94.50 76 THR A N 1
ATOM 558 C CA . THR A 1 76 ? 8.819 3.509 -7.713 1.00 94.50 76 THR A CA 1
ATOM 559 C C . THR A 1 76 ? 10.109 2.883 -8.225 1.00 94.50 76 THR A C 1
ATOM 561 O O . THR A 1 76 ? 10.793 3.508 -9.019 1.00 94.50 76 THR A O 1
ATOM 564 N N . ASN A 1 77 ? 10.407 1.637 -7.841 1.00 95.56 77 ASN A N 1
ATOM 565 C CA . ASN A 1 77 ? 11.589 0.900 -8.299 1.00 95.56 77 ASN A CA 1
ATOM 566 C C . ASN A 1 77 ? 11.295 -0.108 -9.424 1.00 95.56 77 ASN A C 1
ATOM 568 O O . ASN A 1 77 ? 12.006 -1.103 -9.576 1.00 95.56 77 ASN A O 1
ATOM 572 N N . GLY A 1 78 ? 10.219 0.111 -10.185 1.00 95.75 78 GLY A N 1
ATOM 573 C CA . GLY A 1 78 ? 9.913 -0.680 -11.376 1.00 95.75 78 GLY A CA 1
ATOM 574 C C . GLY A 1 78 ? 10.862 -0.385 -12.547 1.00 95.75 78 GLY A C 1
ATOM 575 O O . GLY A 1 78 ? 11.665 0.543 -12.476 1.00 95.75 78 GLY A O 1
ATOM 576 N N . PRO A 1 79 ? 10.779 -1.154 -13.645 1.00 97.12 79 PRO A N 1
ATOM 577 C CA . PRO A 1 79 ? 11.699 -1.042 -14.784 1.00 97.12 79 PRO A CA 1
ATOM 578 C C . PRO A 1 79 ? 11.655 0.311 -15.504 1.00 97.12 79 PRO A C 1
ATOM 580 O O . PRO A 1 79 ? 12.579 0.653 -16.228 1.00 97.12 79 PRO A O 1
ATOM 583 N N . TRP A 1 80 ? 10.575 1.079 -15.367 1.00 96.38 80 TRP A N 1
ATOM 584 C CA . TRP A 1 80 ? 10.452 2.427 -15.934 1.00 96.38 80 TRP A CA 1
ATOM 585 C C . TRP A 1 80 ? 11.457 3.415 -15.351 1.00 96.38 80 TRP A C 1
ATOM 587 O O . TRP A 1 80 ? 11.913 4.276 -16.087 1.00 96.38 80 TRP A O 1
ATOM 597 N N . ALA A 1 81 ? 11.850 3.238 -14.091 1.00 97.62 81 ALA A N 1
ATOM 598 C CA . ALA A 1 81 ? 12.812 4.094 -13.400 1.00 97.62 81 ALA A CA 1
ATOM 599 C C . ALA A 1 81 ? 14.267 3.894 -13.866 1.00 97.62 81 ALA A C 1
ATOM 601 O O . ALA A 1 81 ? 15.170 4.449 -13.269 1.00 97.62 81 ALA A O 1
ATOM 602 N N . ALA A 1 82 ? 14.513 3.029 -14.857 1.00 98.19 82 ALA A N 1
ATOM 603 C CA . ALA A 1 82 ? 15.801 2.943 -15.550 1.00 98.19 82 ALA A CA 1
ATOM 604 C C . ALA A 1 82 ? 15.777 3.648 -16.913 1.00 98.19 82 ALA A C 1
ATOM 606 O O . ALA A 1 82 ? 16.765 3.589 -17.635 1.00 98.19 82 ALA A O 1
ATOM 607 N N . PHE A 1 83 ? 14.633 4.198 -17.322 1.00 97.62 83 PHE A N 1
ATOM 608 C CA . PHE A 1 83 ? 14.445 4.746 -18.660 1.00 97.62 83 PHE A CA 1
ATOM 609 C C . PHE A 1 83 ? 13.684 6.073 -18.655 1.00 97.62 83 PHE A C 1
ATOM 611 O O . PHE A 1 83 ? 13.342 6.533 -19.742 1.00 97.62 83 PHE A O 1
ATOM 618 N N . ASP A 1 84 ? 13.329 6.649 -17.503 1.00 95.69 84 ASP A N 1
ATOM 619 C CA . ASP A 1 84 ? 12.446 7.822 -17.428 1.00 95.69 84 ASP A CA 1
ATOM 620 C C . ASP A 1 84 ? 13.192 9.164 -17.521 1.00 95.69 84 ASP A C 1
ATOM 622 O O . ASP A 1 84 ? 12.563 10.220 -17.630 1.00 95.69 84 ASP A O 1
ATOM 626 N N . GLY A 1 85 ? 14.525 9.120 -17.601 1.00 95.50 85 GLY A N 1
ATOM 627 C CA . GLY A 1 85 ? 15.386 10.288 -17.747 1.00 95.50 85 GLY A CA 1
ATOM 628 C C . GLY A 1 85 ? 15.543 11.070 -16.443 1.00 95.50 85 GLY A C 1
ATOM 629 O O . GLY A 1 85 ? 15.801 12.275 -16.492 1.00 95.50 85 GLY A O 1
ATOM 630 N N . ASN A 1 86 ? 15.347 10.421 -15.295 1.00 94.94 86 ASN A N 1
ATOM 631 C CA . ASN A 1 86 ? 15.430 11.005 -13.970 1.00 94.94 86 ASN A CA 1
ATOM 632 C C . ASN A 1 86 ? 16.398 10.225 -13.068 1.00 94.94 86 ASN A C 1
ATOM 634 O O . ASN A 1 86 ? 16.017 9.272 -12.387 1.00 94.94 86 ASN A O 1
ATOM 638 N N . ASP A 1 87 ? 17.616 10.758 -12.933 1.00 92.69 87 ASP A N 1
ATOM 639 C CA . ASP A 1 87 ? 18.696 10.192 -12.110 1.00 92.69 87 ASP A CA 1
ATOM 640 C C . ASP A 1 87 ? 18.351 10.038 -10.611 1.00 92.69 87 ASP A C 1
ATOM 642 O O . ASP A 1 87 ? 19.066 9.354 -9.874 1.00 92.69 87 ASP A O 1
ATOM 646 N N . ALA A 1 88 ? 17.274 10.674 -10.130 1.00 94.00 88 ALA A N 1
ATOM 647 C CA . ALA A 1 88 ? 16.799 10.528 -8.753 1.00 94.00 88 ALA A CA 1
ATOM 648 C C . ALA A 1 88 ? 15.937 9.272 -8.533 1.00 94.00 88 ALA A C 1
ATOM 650 O O . ALA A 1 88 ? 15.616 8.939 -7.387 1.00 94.00 88 ALA A O 1
ATOM 651 N N . THR A 1 89 ? 15.528 8.587 -9.602 1.00 95.81 89 THR A N 1
ATOM 652 C CA . THR A 1 89 ? 14.833 7.300 -9.524 1.00 95.81 89 THR A CA 1
ATOM 653 C C . THR A 1 89 ? 15.790 6.162 -9.851 1.00 95.81 89 THR A C 1
ATOM 655 O O . THR A 1 89 ? 16.933 6.386 -10.235 1.00 95.81 89 THR A O 1
ATOM 658 N N . SER A 1 90 ? 15.385 4.927 -9.562 1.00 97.38 90 SER A N 1
ATOM 659 C CA . SER A 1 90 ? 16.155 3.761 -9.989 1.00 97.38 90 SER A CA 1
ATOM 660 C C . SER A 1 90 ? 15.292 2.517 -10.056 1.00 97.38 90 SER A C 1
ATOM 662 O O . SER A 1 90 ? 14.515 2.221 -9.139 1.00 97.38 90 SER A O 1
ATOM 664 N N . TRP A 1 91 ? 15.477 1.734 -11.114 1.00 97.75 91 TRP A N 1
ATOM 665 C CA . TRP A 1 91 ? 15.034 0.349 -11.103 1.00 97.75 91 TRP A CA 1
ATOM 666 C C . TRP A 1 91 ? 15.881 -0.438 -10.105 1.00 97.75 91 TRP A C 1
ATOM 668 O O . TRP A 1 91 ? 17.114 -0.385 -10.123 1.00 97.75 91 TRP A O 1
ATOM 678 N N . MET A 1 92 ? 15.204 -1.206 -9.256 1.00 95.56 92 MET A N 1
ATOM 679 C CA . MET A 1 92 ? 15.840 -2.138 -8.333 1.00 95.56 92 MET A CA 1
ATOM 680 C C . MET A 1 92 ? 15.085 -3.458 -8.400 1.00 95.56 92 MET A C 1
ATOM 682 O O . MET A 1 92 ? 13.872 -3.457 -8.174 1.00 95.56 92 MET A O 1
ATOM 686 N N . PRO A 1 93 ? 15.749 -4.586 -8.672 1.00 94.00 93 PRO A N 1
ATOM 687 C CA . PRO A 1 93 ? 15.109 -5.886 -8.630 1.00 94.00 93 PRO A CA 1
ATOM 688 C C . PRO A 1 93 ? 14.913 -6.356 -7.173 1.00 94.00 93 PRO A C 1
ATOM 690 O O . PRO A 1 93 ? 15.229 -5.648 -6.215 1.00 94.00 93 PRO A O 1
ATOM 693 N N . GLY A 1 94 ? 14.329 -7.539 -6.972 1.00 88.31 94 GLY A N 1
ATOM 694 C CA . GLY A 1 94 ? 14.142 -8.103 -5.630 1.00 88.31 94 GLY A CA 1
ATOM 695 C C . GLY A 1 94 ? 15.467 -8.372 -4.893 1.00 88.31 94 GLY A C 1
ATOM 696 O O . GLY A 1 94 ? 16.531 -8.488 -5.501 1.00 88.31 94 GLY A O 1
ATOM 697 N N . PHE A 1 95 ? 15.412 -8.515 -3.564 1.00 82.06 95 PHE A N 1
ATOM 698 C CA . PHE A 1 95 ? 16.556 -9.023 -2.793 1.00 82.06 95 PHE A CA 1
ATOM 699 C C . PHE A 1 95 ? 16.916 -10.455 -3.227 1.00 82.06 95 PHE A C 1
ATOM 701 O O . PHE A 1 95 ? 16.045 -11.199 -3.673 1.00 82.06 95 PHE A O 1
ATOM 708 N N . GLN A 1 96 ? 18.185 -10.845 -3.048 1.00 66.31 96 GLN A N 1
ATOM 709 C CA . GLN A 1 96 ? 18.719 -12.169 -3.431 1.00 66.31 96 GLN A CA 1
ATOM 710 C C . GLN A 1 96 ? 18.652 -12.462 -4.938 1.00 66.31 96 GLN A C 1
ATOM 712 O O . GLN A 1 96 ? 18.496 -13.601 -5.379 1.00 66.31 96 GLN A O 1
ATOM 717 N N . THR A 1 97 ? 18.777 -11.419 -5.746 1.00 65.06 97 THR A N 1
ATOM 718 C CA . THR A 1 97 ? 18.818 -11.525 -7.198 1.00 65.06 97 THR A CA 1
ATOM 719 C C . THR A 1 97 ? 20.113 -12.192 -7.660 1.00 65.06 97 THR A C 1
ATOM 721 O O . THR A 1 97 ? 21.211 -11.698 -7.426 1.00 65.06 97 THR A O 1
ATOM 724 N N . GLY A 1 98 ? 19.966 -13.373 -8.265 1.00 64.31 98 GLY A N 1
ATOM 725 C CA . GLY A 1 98 ? 21.052 -14.157 -8.854 1.00 64.31 98 GLY A CA 1
ATOM 726 C C . GLY A 1 98 ? 21.295 -13.830 -10.341 1.00 64.31 98 GLY A C 1
ATOM 727 O O . GLY A 1 98 ? 20.856 -12.780 -10.818 1.00 64.31 98 GLY A O 1
ATOM 728 N N . PRO A 1 99 ? 21.933 -14.739 -11.108 1.00 63.91 99 PRO A N 1
ATOM 729 C CA . PRO A 1 99 ? 22.364 -14.524 -12.503 1.00 63.91 99 PRO A CA 1
ATOM 730 C C . PRO A 1 99 ? 21.237 -14.314 -13.543 1.00 63.91 99 PRO A C 1
ATOM 732 O O . PRO A 1 99 ? 21.509 -14.201 -14.730 1.00 63.91 99 PRO A O 1
ATOM 735 N N . ASN A 1 100 ? 19.973 -14.216 -13.120 1.00 80.06 100 ASN A N 1
ATOM 736 C CA . ASN A 1 100 ? 18.806 -13.967 -13.980 1.00 80.06 100 ASN A CA 1
ATOM 737 C C . ASN A 1 100 ? 18.236 -12.550 -13.791 1.00 80.06 100 ASN A C 1
ATOM 739 O O . ASN A 1 100 ? 17.022 -12.335 -13.835 1.00 80.06 100 ASN A O 1
ATOM 743 N N . THR A 1 101 ? 19.107 -11.577 -13.535 1.00 94.12 101 THR A N 1
ATOM 744 C CA . THR A 1 101 ? 18.722 -10.183 -13.295 1.00 94.12 101 THR A CA 1
ATOM 745 C C . THR A 1 101 ? 18.756 -9.405 -14.599 1.00 94.12 101 THR A C 1
ATOM 747 O O . THR A 1 101 ? 19.811 -9.297 -15.215 1.00 94.12 101 THR A O 1
ATOM 750 N N . TRP A 1 102 ? 17.615 -8.875 -15.040 1.00 96.69 102 TRP A N 1
ATOM 751 C CA . TRP A 1 102 ? 17.537 -8.149 -16.306 1.00 96.69 102 TRP A CA 1
ATOM 752 C C . TRP A 1 102 ? 16.474 -7.053 -16.294 1.00 96.69 102 TRP A C 1
ATOM 754 O O . TRP A 1 102 ? 15.473 -7.149 -15.578 1.00 96.69 102 TRP A O 1
ATOM 764 N N . VAL A 1 103 ? 16.688 -6.051 -17.144 1.00 98.12 103 VAL A N 1
ATOM 765 C CA . VAL A 1 103 ? 15.730 -4.994 -17.482 1.00 98.12 103 VAL A CA 1
ATOM 766 C C . VAL A 1 103 ? 15.665 -4.844 -19.006 1.00 98.12 103 VAL A C 1
ATOM 768 O O . VAL A 1 103 ? 16.671 -4.998 -19.698 1.00 98.12 103 VAL A O 1
ATOM 771 N N . GLU A 1 104 ? 14.470 -4.625 -19.551 1.00 98.19 104 GLU A N 1
ATOM 772 C CA . GLU A 1 104 ? 14.207 -4.582 -20.991 1.00 98.19 104 GLU A CA 1
ATOM 773 C C . GLU A 1 104 ? 13.365 -3.359 -21.357 1.00 98.19 104 GLU A C 1
ATOM 775 O O . GLU A 1 104 ? 12.274 -3.163 -20.817 1.00 98.19 104 GLU A O 1
ATOM 780 N N . ALA A 1 105 ? 13.850 -2.575 -22.317 1.00 97.38 105 ALA A N 1
ATOM 781 C CA . ALA A 1 105 ? 13.101 -1.513 -22.975 1.00 97.38 105 ALA A CA 1
ATOM 782 C C . ALA A 1 105 ? 12.487 -2.029 -24.278 1.00 97.38 105 ALA A C 1
ATOM 784 O O . ALA A 1 105 ? 13.091 -2.826 -24.997 1.00 97.38 105 ALA A O 1
ATOM 785 N N . THR A 1 106 ? 11.293 -1.548 -24.612 1.00 96.19 106 THR A N 1
ATOM 786 C CA . THR A 1 106 ? 10.632 -1.832 -25.889 1.00 96.19 106 THR A CA 1
ATOM 787 C C . THR A 1 106 ? 10.371 -0.543 -26.657 1.00 96.19 106 THR A C 1
ATOM 789 O O . THR A 1 106 ? 9.864 0.429 -26.094 1.00 96.19 106 THR A O 1
ATOM 792 N N . THR A 1 107 ? 10.656 -0.551 -27.956 1.00 94.88 107 THR A N 1
ATOM 793 C CA . THR A 1 107 ? 10.309 0.504 -28.912 1.00 94.88 107 THR A CA 1
ATOM 794 C C . THR A 1 107 ? 9.142 0.073 -29.802 1.00 94.88 107 THR A C 1
ATOM 796 O O . THR A 1 107 ? 8.858 -1.114 -29.985 1.00 94.88 107 THR A O 1
ATOM 799 N N . LYS A 1 108 ? 8.440 1.050 -30.386 1.00 92.88 108 LYS A N 1
ATOM 800 C CA . LYS A 1 108 ? 7.331 0.783 -31.318 1.00 92.88 108 LYS A CA 1
ATOM 801 C C . LYS A 1 108 ? 7.818 0.161 -32.629 1.00 92.88 108 LYS A C 1
ATOM 803 O O . LYS A 1 108 ? 7.218 -0.791 -33.129 1.00 92.88 108 LYS A O 1
ATOM 808 N N . THR A 1 109 ? 8.885 0.719 -33.188 1.00 92.38 109 THR A N 1
ATOM 809 C CA . THR A 1 109 ? 9.482 0.310 -34.462 1.00 92.38 109 THR A CA 1
ATOM 810 C C . THR A 1 109 ? 10.889 -0.233 -34.230 1.00 92.38 109 THR A C 1
ATOM 812 O O . THR A 1 109 ? 11.557 0.202 -33.283 1.00 92.38 109 THR A O 1
ATOM 815 N N . PRO A 1 110 ? 11.362 -1.175 -35.071 1.00 95.19 110 PRO A N 1
ATOM 816 C CA . PRO A 1 110 ? 12.754 -1.602 -35.035 1.00 95.19 110 PRO A CA 1
ATOM 817 C C . PRO A 1 110 ? 13.677 -0.386 -35.083 1.00 95.19 110 PRO A C 1
ATOM 819 O O . PRO A 1 110 ? 13.501 0.499 -35.918 1.00 95.19 110 PRO A O 1
ATOM 822 N N . THR A 1 111 ? 14.605 -0.317 -34.139 1.00 95.69 111 THR A N 1
ATOM 823 C CA . THR A 1 111 ? 15.562 0.779 -33.993 1.00 95.69 111 THR A CA 1
ATOM 824 C C . THR A 1 111 ? 16.962 0.193 -34.003 1.00 95.69 111 THR A C 1
ATOM 826 O O . THR A 1 111 ? 17.162 -0.924 -33.532 1.00 95.69 111 THR A O 1
ATOM 829 N N . THR A 1 112 ? 17.927 0.932 -34.538 1.00 97.31 112 THR A N 1
ATOM 830 C CA . THR A 1 112 ? 19.342 0.569 -34.470 1.00 97.31 112 THR A CA 1
ATOM 831 C C . THR A 1 112 ? 20.031 1.419 -33.410 1.00 97.31 112 THR A C 1
ATOM 833 O O . THR A 1 112 ? 19.926 2.644 -33.437 1.00 97.31 112 THR A O 1
ATOM 836 N N . ILE A 1 113 ? 20.747 0.776 -32.490 1.00 97.56 113 ILE A N 1
ATOM 837 C CA . ILE A 1 113 ? 21.569 1.435 -31.470 1.00 97.56 113 ILE A CA 1
ATOM 838 C C . ILE A 1 113 ? 23.004 0.914 -31.543 1.00 97.56 113 ILE A C 1
ATOM 840 O O . ILE A 1 113 ? 23.236 -0.243 -31.880 1.00 97.56 113 ILE A O 1
ATOM 844 N N . SER A 1 114 ? 23.970 1.764 -31.217 1.00 97.94 114 SER A N 1
ATOM 845 C CA . SER A 1 114 ? 25.403 1.419 -31.198 1.00 97.94 114 SER A CA 1
ATOM 846 C C . SER A 1 114 ? 26.130 1.936 -29.955 1.00 97.94 114 SER A C 1
ATOM 848 O O . SER A 1 114 ? 27.338 1.750 -29.818 1.00 97.94 114 SER A O 1
ATOM 850 N N . HIS A 1 115 ? 25.405 2.602 -29.053 1.00 97.81 115 HIS A N 1
ATOM 851 C CA . HIS A 1 115 ? 25.914 3.062 -27.769 1.00 97.81 115 HIS A CA 1
ATOM 852 C C . HIS A 1 115 ? 24.807 3.082 -26.707 1.00 97.81 115 HIS A C 1
ATOM 854 O O . HIS A 1 115 ? 23.620 3.176 -27.036 1.00 97.81 115 HIS A O 1
ATOM 860 N N . THR A 1 116 ? 25.205 2.989 -25.441 1.00 97.94 116 THR A N 1
ATOM 861 C CA . THR A 1 116 ? 24.350 3.122 -24.253 1.00 97.94 116 THR A CA 1
ATOM 862 C C . THR A 1 116 ? 25.169 3.726 -23.117 1.00 97.94 116 THR A C 1
ATOM 864 O O . THR A 1 116 ? 26.322 3.336 -22.915 1.00 97.94 116 THR A O 1
ATOM 867 N N . ASP A 1 117 ? 24.568 4.651 -22.374 1.00 98.06 117 ASP A N 1
ATOM 868 C CA . ASP A 1 117 ? 25.091 5.106 -21.090 1.00 98.06 117 ASP A CA 1
ATOM 869 C C . ASP A 1 117 ? 24.229 4.490 -19.987 1.00 98.06 117 ASP A C 1
ATOM 871 O O . ASP A 1 117 ? 23.006 4.625 -20.014 1.00 98.06 117 ASP A O 1
ATOM 875 N N . ILE A 1 118 ? 24.860 3.803 -19.033 1.00 98.25 118 ILE A N 1
ATOM 876 C CA . ILE A 1 118 ? 24.177 3.129 -17.922 1.00 98.25 118 ILE A CA 1
ATOM 877 C C . ILE A 1 118 ? 24.700 3.687 -16.604 1.00 98.25 118 ILE A C 1
ATOM 879 O O . ILE A 1 118 ? 25.875 3.518 -16.274 1.00 98.25 118 ILE A O 1
ATOM 883 N N . THR A 1 119 ? 23.829 4.324 -15.834 1.00 98.44 119 THR A N 1
ATOM 884 C CA . THR A 1 119 ? 24.123 4.877 -14.512 1.00 98.44 119 THR A CA 1
ATOM 885 C C . THR A 1 119 ? 23.666 3.901 -13.437 1.00 98.44 119 THR A C 1
ATOM 887 O O . THR A 1 119 ? 22.472 3.690 -13.234 1.00 98.44 119 THR A O 1
ATOM 890 N N . PHE A 1 120 ? 24.624 3.309 -12.727 1.00 97.62 120 PHE A N 1
ATOM 891 C CA . PHE A 1 120 ? 24.368 2.443 -11.578 1.00 97.62 120 PHE A CA 1
ATOM 892 C C . PHE A 1 120 ? 24.473 3.236 -10.276 1.00 97.62 120 PHE A C 1
ATOM 894 O O . PHE A 1 120 ? 25.343 4.100 -10.150 1.00 97.62 120 PHE A O 1
ATOM 901 N N . VAL A 1 121 ? 23.663 2.893 -9.274 1.00 97.19 121 VAL A N 1
ATOM 902 C CA . VAL A 1 121 ? 23.928 3.325 -7.894 1.00 97.19 121 VAL A CA 1
ATOM 903 C C . VAL A 1 121 ? 25.146 2.556 -7.385 1.00 97.19 121 VAL A C 1
ATOM 905 O O . VAL A 1 121 ? 25.169 1.325 -7.395 1.00 97.19 121 VAL A O 1
ATOM 908 N N . ASN A 1 122 ? 26.168 3.284 -6.947 1.00 96.31 122 ASN A N 1
ATOM 909 C CA . ASN A 1 122 ? 27.409 2.762 -6.392 1.00 96.31 122 ASN A CA 1
ATOM 910 C C . ASN A 1 122 ? 27.772 3.551 -5.125 1.00 96.31 122 ASN A C 1
ATOM 912 O O . ASN A 1 122 ? 28.651 4.410 -5.125 1.00 96.31 122 ASN A O 1
ATOM 916 N N . ASP A 1 123 ? 27.057 3.259 -4.043 1.00 94.88 123 ASP A N 1
ATOM 917 C CA . ASP A 1 123 ? 27.114 3.980 -2.768 1.00 94.88 123 ASP A CA 1
ATOM 918 C C . ASP A 1 123 ? 27.726 3.157 -1.621 1.00 94.88 123 ASP A C 1
ATOM 920 O O . ASP A 1 123 ? 27.592 3.496 -0.444 1.00 94.88 123 ASP A O 1
ATOM 924 N N . GLY A 1 124 ? 28.355 2.028 -1.955 1.00 92.56 124 GLY A N 1
ATOM 925 C CA . GLY A 1 124 ? 28.888 1.070 -0.986 1.00 92.56 124 GLY A CA 1
ATOM 926 C C . GLY A 1 124 ? 27.838 0.172 -0.322 1.00 92.56 124 GLY A C 1
ATOM 927 O O . GLY A 1 124 ? 28.206 -0.694 0.471 1.00 92.56 124 GLY A O 1
ATOM 928 N N . LEU A 1 125 ? 26.546 0.350 -0.628 1.00 90.88 125 LEU A N 1
ATOM 929 C CA . LEU A 1 125 ? 25.450 -0.469 -0.097 1.00 90.88 125 LEU A CA 1
ATOM 930 C C . LEU A 1 125 ? 24.849 -1.395 -1.157 1.00 90.88 125 LEU A C 1
ATOM 932 O O . LEU A 1 125 ? 24.405 -2.488 -0.812 1.00 90.88 125 LEU A O 1
ATOM 936 N N . HIS A 1 126 ? 24.847 -0.983 -2.424 1.00 92.81 126 HIS A N 1
ATOM 937 C CA . HIS A 1 126 ? 24.333 -1.779 -3.540 1.00 92.81 126 HIS A CA 1
ATOM 938 C C . HIS A 1 126 ? 25.412 -2.666 -4.165 1.00 92.81 126 HIS A C 1
ATOM 940 O O . HIS A 1 126 ? 26.590 -2.306 -4.212 1.00 92.81 126 HIS A O 1
ATOM 946 N N . MET A 1 127 ? 25.000 -3.828 -4.680 1.00 93.00 127 MET A N 1
ATOM 947 C CA . MET A 1 127 ? 25.861 -4.619 -5.560 1.00 93.00 127 MET A CA 1
ATOM 948 C C . MET A 1 127 ? 26.154 -3.842 -6.848 1.00 93.00 127 MET A C 1
ATOM 950 O O . MET A 1 127 ? 25.298 -3.116 -7.352 1.00 93.00 127 MET A O 1
ATOM 954 N N . VAL A 1 128 ? 27.340 -4.050 -7.418 1.00 94.19 128 VAL A N 1
ATOM 955 C CA . VAL A 1 128 ? 27.706 -3.521 -8.742 1.00 94.19 128 VAL A CA 1
ATOM 956 C C . VAL A 1 128 ? 27.936 -4.675 -9.719 1.00 94.19 128 VAL A C 1
ATOM 958 O O . VAL A 1 128 ? 28.470 -5.714 -9.311 1.00 94.19 128 VAL A O 1
ATOM 961 N N . PRO A 1 129 ? 27.532 -4.547 -10.994 1.00 94.62 129 PRO A N 1
ATOM 962 C CA . PRO A 1 129 ? 27.734 -5.602 -11.981 1.00 94.62 129 PRO A CA 1
ATOM 963 C C . PRO A 1 129 ? 29.220 -5.757 -12.314 1.00 94.62 129 PRO A C 1
ATOM 965 O O . PRO A 1 129 ? 29.932 -4.760 -12.400 1.00 94.62 129 PRO A O 1
ATOM 968 N N . THR A 1 130 ? 29.680 -6.983 -12.560 1.00 94.94 130 THR A N 1
ATOM 969 C CA . THR A 1 130 ? 31.008 -7.278 -13.139 1.00 94.94 130 THR A CA 1
ATOM 970 C C . THR A 1 130 ? 30.928 -7.609 -14.622 1.00 94.94 130 THR A C 1
ATOM 972 O O . THR A 1 130 ? 31.880 -7.352 -15.356 1.00 94.94 130 THR A O 1
ATOM 975 N N . ARG A 1 131 ? 29.786 -8.148 -15.064 1.00 95.50 131 ARG A N 1
ATOM 976 C CA . ARG A 1 131 ? 29.543 -8.546 -16.447 1.00 95.50 131 ARG A CA 1
ATOM 977 C C . ARG A 1 131 ? 28.108 -8.257 -16.861 1.00 95.50 131 ARG A C 1
ATOM 979 O O . ARG A 1 131 ? 27.169 -8.558 -16.120 1.00 95.50 131 ARG A O 1
ATOM 986 N N . LEU A 1 132 ? 27.960 -7.678 -18.045 1.00 96.44 132 LEU A N 1
ATOM 987 C CA . LEU A 1 132 ? 26.688 -7.298 -18.647 1.00 96.44 132 LEU A CA 1
ATOM 988 C C . LEU A 1 132 ? 26.542 -7.949 -20.025 1.00 96.44 132 LEU A C 1
ATOM 990 O O . LEU A 1 132 ? 27.515 -8.052 -20.771 1.00 96.44 132 LEU A O 1
ATOM 994 N N . LEU A 1 133 ? 25.313 -8.316 -20.377 1.00 97.25 133 LEU A N 1
ATOM 995 C CA . LEU A 1 133 ? 24.923 -8.770 -21.709 1.00 97.25 133 LEU A CA 1
ATOM 996 C C . LEU A 1 133 ? 23.769 -7.903 -22.221 1.00 97.25 133 LEU A C 1
ATOM 998 O O . LEU A 1 133 ? 22.668 -7.933 -21.671 1.00 97.25 133 LEU A O 1
ATOM 1002 N N . LEU A 1 134 ? 24.014 -7.159 -23.296 1.00 97.88 134 LEU A N 1
ATOM 1003 C CA . LEU A 1 134 ? 22.994 -6.429 -24.042 1.00 97.88 134 LEU A CA 1
ATOM 1004 C C . LEU A 1 134 ? 22.525 -7.280 -25.226 1.00 97.88 134 LEU A C 1
ATOM 1006 O O . LEU A 1 134 ? 23.343 -7.757 -26.008 1.00 97.88 134 LEU A O 1
ATOM 1010 N N . THR A 1 135 ? 21.215 -7.462 -25.387 1.00 98.25 135 THR A N 1
ATOM 1011 C CA . THR A 1 135 ? 20.628 -8.192 -26.527 1.00 98.25 135 THR A CA 1
ATOM 1012 C C . THR A 1 135 ? 19.516 -7.390 -27.183 1.00 98.25 135 THR A C 1
ATOM 1014 O O . THR A 1 135 ? 18.757 -6.706 -26.495 1.00 98.25 135 THR A O 1
ATOM 1017 N N . ALA A 1 136 ? 19.401 -7.509 -28.507 1.00 98.44 136 ALA A N 1
ATOM 1018 C CA . ALA A 1 136 ? 18.269 -7.004 -29.274 1.00 98.44 136 ALA A CA 1
ATOM 1019 C C . ALA A 1 136 ? 17.371 -8.165 -29.736 1.00 98.44 136 ALA A C 1
ATOM 1021 O O . ALA A 1 136 ? 17.859 -9.151 -30.291 1.00 98.44 136 ALA A O 1
ATOM 1022 N N . ASP A 1 137 ? 16.065 -8.065 -29.477 1.00 98.00 137 ASP A N 1
ATOM 1023 C CA . ASP A 1 137 ? 15.035 -9.066 -29.803 1.00 98.00 137 ASP A CA 1
ATOM 1024 C C . ASP A 1 137 ? 15.410 -10.502 -29.376 1.00 98.00 137 ASP A C 1
ATOM 1026 O O . ASP A 1 137 ? 15.206 -11.472 -30.099 1.00 98.00 137 ASP A O 1
ATOM 1030 N N . GLY A 1 138 ? 15.979 -10.651 -28.174 1.00 94.38 138 GLY A N 1
ATOM 1031 C CA . GLY A 1 138 ? 16.405 -11.956 -27.650 1.00 94.38 138 GLY A CA 1
ATOM 1032 C C . GLY A 1 138 ? 17.652 -12.532 -28.332 1.00 94.38 138 GLY A C 1
ATOM 1033 O O . GLY A 1 138 ? 17.895 -13.730 -28.239 1.00 94.38 138 GLY A O 1
ATOM 1034 N N . GLY A 1 139 ? 18.431 -11.689 -29.017 1.00 95.62 139 GLY A N 1
ATOM 1035 C CA . GLY A 1 139 ? 19.689 -12.039 -29.680 1.00 95.62 139 GLY A CA 1
ATOM 1036 C C . GLY A 1 139 ? 19.597 -12.068 -31.206 1.00 95.62 139 GLY A C 1
ATOM 1037 O O . GLY A 1 139 ? 20.623 -11.936 -31.868 1.00 95.62 139 GLY A O 1
ATOM 1038 N N . SER A 1 140 ? 18.395 -12.154 -31.791 1.00 97.19 140 SER A N 1
ATOM 1039 C CA . SER A 1 140 ? 18.233 -12.128 -33.255 1.00 97.19 140 SER A CA 1
ATOM 1040 C C . SER A 1 140 ? 18.612 -10.782 -33.876 1.00 97.19 140 SER A C 1
ATOM 1042 O O . SER A 1 140 ? 18.991 -10.727 -35.041 1.00 97.19 140 SER A O 1
ATOM 1044 N N . GLY A 1 141 ? 18.516 -9.701 -33.100 1.00 96.31 141 GLY A N 1
ATOM 1045 C CA . GLY A 1 141 ? 18.969 -8.361 -33.472 1.00 96.31 141 GLY A CA 1
ATOM 1046 C C . GLY A 1 141 ? 20.440 -8.079 -33.146 1.00 96.31 141 GLY A C 1
ATOM 1047 O O . GLY A 1 141 ? 20.882 -6.935 -33.268 1.00 96.31 141 GLY A O 1
ATOM 1048 N N . GLY A 1 142 ? 21.171 -9.101 -32.687 1.00 98.06 142 GLY A N 1
ATOM 1049 C CA . GLY A 1 142 ? 22.541 -9.029 -32.192 1.00 98.06 142 GLY A CA 1
ATOM 1050 C C . GLY A 1 142 ? 22.644 -9.009 -30.661 1.00 98.06 142 GLY A C 1
ATOM 1051 O O . GLY A 1 142 ? 21.660 -8.838 -29.931 1.00 98.06 142 GLY A O 1
ATOM 1052 N N . SER A 1 143 ? 23.874 -9.179 -30.178 1.00 97.75 143 SER A N 1
ATOM 1053 C CA . SER A 1 143 ? 24.221 -9.188 -28.758 1.00 97.75 143 SER A CA 1
ATOM 1054 C C . SER A 1 143 ? 25.606 -8.599 -28.515 1.00 97.75 143 SER A C 1
ATOM 1056 O O . SER A 1 143 ? 26.488 -8.722 -29.365 1.00 97.75 143 SER A O 1
ATOM 1058 N N . TYR A 1 144 ? 25.820 -8.031 -27.334 1.00 98.06 144 TYR A N 1
ATOM 1059 C CA . TYR A 1 144 ? 27.109 -7.504 -26.907 1.00 98.06 144 TYR A CA 1
ATOM 1060 C C . TYR A 1 144 ? 27.350 -7.791 -25.422 1.00 98.06 144 TYR A C 1
ATOM 1062 O O . TYR A 1 144 ? 26.527 -7.429 -24.581 1.00 98.06 144 TYR A O 1
ATOM 1070 N N . SER A 1 145 ? 28.479 -8.426 -25.109 1.00 97.19 145 SER A N 1
ATOM 1071 C CA . SER A 1 145 ? 28.922 -8.684 -23.735 1.00 97.19 145 SER A CA 1
ATOM 1072 C C . SER A 1 145 ? 30.018 -7.703 -23.335 1.00 97.19 145 SER A C 1
ATOM 1074 O O . SER A 1 145 ? 30.921 -7.424 -24.123 1.00 97.19 145 SER A O 1
ATOM 1076 N N . LEU A 1 146 ? 29.957 -7.221 -22.096 1.00 95.44 146 LEU A N 1
ATOM 1077 C CA . LEU A 1 146 ? 30.910 -6.272 -21.531 1.00 95.44 146 LEU A CA 1
ATOM 1078 C C . LEU A 1 146 ? 31.323 -6.695 -20.121 1.00 95.44 146 LEU A C 1
ATOM 1080 O O . LEU A 1 146 ? 30.464 -6.902 -19.262 1.00 95.44 146 LEU A O 1
ATOM 1084 N N . ASP A 1 147 ? 32.629 -6.703 -19.862 1.00 96.81 147 ASP A N 1
ATOM 1085 C CA . ASP A 1 147 ? 33.169 -6.728 -18.504 1.00 96.81 147 ASP A CA 1
ATOM 1086 C C . ASP A 1 147 ? 33.286 -5.283 -17.990 1.00 96.81 147 ASP A C 1
ATOM 1088 O O . ASP A 1 147 ? 33.936 -4.431 -18.598 1.00 96.81 147 ASP A O 1
ATOM 1092 N N . THR A 1 148 ? 32.613 -4.977 -16.882 1.00 95.56 148 THR A N 1
ATOM 1093 C CA . THR A 1 148 ? 32.395 -3.588 -16.434 1.00 95.56 148 THR A CA 1
ATOM 1094 C C . THR A 1 148 ? 33.607 -2.981 -15.733 1.00 95.56 148 THR A C 1
ATOM 1096 O O . THR A 1 148 ? 33.730 -1.759 -15.659 1.00 95.56 148 THR A O 1
ATOM 1099 N N . ASN A 1 149 ? 34.471 -3.828 -15.157 1.00 94.81 149 ASN A N 1
ATOM 1100 C CA . ASN A 1 149 ? 35.566 -3.451 -14.256 1.00 94.81 149 ASN A CA 1
ATOM 1101 C C . ASN A 1 149 ? 35.144 -2.521 -13.096 1.00 94.81 149 ASN A C 1
ATOM 1103 O O . ASN A 1 149 ? 35.984 -1.828 -12.513 1.00 94.81 149 ASN A O 1
ATOM 1107 N N . MET A 1 150 ? 33.853 -2.499 -12.744 1.00 95.44 150 MET A N 1
ATOM 1108 C CA . MET A 1 150 ? 33.349 -1.699 -11.630 1.00 95.44 150 MET A CA 1
ATOM 1109 C C . MET A 1 150 ? 33.865 -2.229 -10.294 1.00 95.44 150 MET A C 1
ATOM 1111 O O . MET A 1 150 ? 34.098 -3.424 -10.114 1.00 95.44 150 MET A O 1
ATOM 1115 N N . LYS A 1 151 ? 34.010 -1.318 -9.332 1.00 95.62 151 LYS A N 1
ATOM 1116 C CA . LYS A 1 151 ? 34.350 -1.627 -7.942 1.00 95.62 151 LYS A CA 1
ATOM 1117 C C . LYS A 1 151 ? 33.313 -0.990 -7.034 1.00 95.62 151 LYS A C 1
ATOM 1119 O O . LYS A 1 151 ? 32.822 0.096 -7.333 1.00 95.62 151 LYS A O 1
ATOM 1124 N N . VAL A 1 152 ? 33.010 -1.656 -5.925 1.00 94.75 152 VAL A N 1
ATOM 1125 C CA . VAL A 1 152 ? 32.142 -1.097 -4.884 1.00 94.75 152 VAL A CA 1
ATOM 1126 C C . VAL A 1 152 ? 32.817 0.148 -4.311 1.00 94.75 152 VAL A C 1
ATOM 1128 O O . VAL A 1 152 ? 33.971 0.085 -3.881 1.00 94.75 152 VAL A O 1
ATOM 1131 N N . ALA A 1 153 ? 32.118 1.279 -4.343 1.00 94.69 153 ALA A N 1
ATOM 1132 C CA . ALA A 1 153 ? 32.621 2.537 -3.821 1.00 94.69 153 ALA A CA 1
ATOM 1133 C C . ALA A 1 153 ? 32.743 2.498 -2.289 1.00 94.69 153 ALA A C 1
ATOM 1135 O O . ALA A 1 153 ? 31.979 1.830 -1.593 1.00 94.69 153 ALA A O 1
ATOM 1136 N N . SER A 1 154 ? 33.703 3.251 -1.756 1.00 93.12 154 SER A N 1
ATOM 1137 C CA . SER A 1 154 ? 33.957 3.368 -0.318 1.00 93.12 154 SER A CA 1
ATOM 1138 C C . SER A 1 154 ? 34.103 4.832 0.076 1.00 93.12 154 SER A C 1
ATOM 1140 O O . SER A 1 154 ? 34.781 5.579 -0.626 1.00 93.12 154 SER A O 1
ATOM 1142 N N . GLY A 1 155 ? 33.526 5.230 1.214 1.00 92.25 155 GLY A N 1
ATOM 1143 C CA . GLY A 1 155 ? 33.628 6.608 1.716 1.00 92.25 155 GLY A CA 1
ATOM 1144 C C . GLY A 1 155 ? 32.821 7.634 0.913 1.00 92.25 155 GLY A C 1
ATOM 1145 O O . GLY A 1 155 ? 33.128 8.819 0.970 1.00 92.25 155 GLY A O 1
ATOM 1146 N N . VAL A 1 156 ? 31.816 7.178 0.161 1.00 95.50 156 VAL A N 1
ATOM 1147 C CA . VAL A 1 156 ? 30.909 8.021 -0.629 1.00 95.50 156 VAL A CA 1
ATOM 1148 C C . VAL A 1 156 ? 29.569 8.207 0.080 1.00 95.50 156 VAL A C 1
ATOM 1150 O O . VAL A 1 156 ? 29.212 7.443 0.981 1.00 95.50 156 VAL A O 1
ATOM 1153 N N . GLU A 1 157 ? 28.823 9.232 -0.324 1.00 94.50 157 GLU A N 1
ATOM 1154 C CA . GLU A 1 157 ? 27.475 9.477 0.183 1.00 94.50 157 GLU A CA 1
ATOM 1155 C C . GLU A 1 157 ? 26.488 8.398 -0.286 1.00 94.50 157 GLU A C 1
ATOM 1157 O O . GLU A 1 157 ? 26.655 7.768 -1.334 1.00 94.50 157 GLU A O 1
ATOM 1162 N N . ARG A 1 158 ? 25.423 8.190 0.497 1.00 92.00 158 ARG A N 1
ATOM 1163 C CA . ARG A 1 158 ? 24.347 7.269 0.118 1.00 92.00 158 ARG A CA 1
ATOM 1164 C C . ARG A 1 158 ? 23.677 7.758 -1.165 1.00 92.00 158 ARG A C 1
ATOM 1166 O O . ARG A 1 158 ? 23.321 8.928 -1.255 1.00 92.00 158 ARG A O 1
ATOM 1173 N N . GLY A 1 159 ? 23.437 6.844 -2.100 1.00 92.31 159 GLY A N 1
ATOM 1174 C CA . GLY A 1 159 ? 22.887 7.182 -3.411 1.00 92.31 159 GLY A CA 1
ATOM 1175 C C . GLY A 1 159 ? 23.909 7.729 -4.411 1.00 92.31 159 GLY A C 1
ATOM 1176 O O . GLY A 1 159 ? 23.500 8.142 -5.490 1.00 92.31 159 GLY A O 1
ATOM 1177 N N . ALA A 1 160 ? 25.214 7.719 -4.103 1.00 96.44 160 ALA A N 1
ATOM 1178 C CA . ALA A 1 160 ? 26.246 8.002 -5.101 1.00 96.44 160 ALA A CA 1
ATOM 1179 C C . ALA A 1 160 ? 26.096 7.080 -6.325 1.00 96.44 160 ALA A C 1
ATOM 1181 O O . ALA A 1 160 ? 25.749 5.906 -6.186 1.00 96.44 160 ALA A O 1
ATOM 1182 N N . THR A 1 161 ? 26.363 7.605 -7.521 1.00 97.38 161 THR A N 1
ATOM 1183 C CA . THR A 1 161 ? 26.207 6.878 -8.788 1.00 97.38 161 THR A CA 1
ATOM 1184 C C . THR A 1 161 ? 27.519 6.775 -9.560 1.00 97.38 161 THR A C 1
ATOM 1186 O O . THR A 1 161 ? 28.470 7.524 -9.334 1.00 97.38 161 THR A O 1
ATOM 1189 N N . GLN A 1 162 ? 27.577 5.824 -10.490 1.00 97.38 162 GLN A N 1
ATOM 1190 C CA . GLN A 1 162 ? 28.657 5.676 -11.458 1.00 97.38 162 GLN A CA 1
ATOM 1191 C C . GLN A 1 162 ? 28.080 5.327 -12.835 1.00 97.38 162 GLN A C 1
ATOM 1193 O O . GLN A 1 162 ? 27.361 4.337 -12.979 1.00 97.38 162 GLN A O 1
ATOM 1198 N N . THR A 1 163 ? 28.441 6.109 -13.855 1.00 97.81 163 THR A N 1
ATOM 1199 C CA . THR A 1 163 ? 27.996 5.901 -15.242 1.00 97.81 163 THR A CA 1
ATOM 1200 C C . THR A 1 163 ? 29.033 5.131 -16.059 1.00 97.81 163 THR A C 1
ATOM 1202 O O . THR A 1 163 ? 30.200 5.523 -16.128 1.00 97.81 163 THR A O 1
ATOM 1205 N N . LEU A 1 164 ? 28.596 4.059 -16.722 1.00 97.69 164 LEU A N 1
ATOM 1206 C CA . LEU A 1 164 ? 29.340 3.348 -17.758 1.00 97.69 164 LEU A CA 1
ATOM 1207 C C . LEU A 1 164 ? 28.885 3.834 -19.133 1.00 97.69 164 LEU A C 1
ATOM 1209 O O . LEU A 1 164 ? 27.708 3.721 -19.461 1.00 97.69 164 LEU A O 1
ATOM 1213 N N . ARG A 1 165 ? 29.824 4.330 -19.942 1.00 97.19 165 ARG A N 1
ATOM 1214 C CA . ARG A 1 165 ? 29.581 4.691 -21.345 1.00 97.19 165 ARG A CA 1
ATOM 1215 C C . ARG A 1 165 ? 30.079 3.572 -22.239 1.00 97.19 165 ARG A C 1
ATOM 1217 O O . ARG A 1 165 ? 31.261 3.231 -22.180 1.00 97.19 165 ARG A O 1
ATOM 1224 N N . ILE A 1 166 ? 29.188 2.980 -23.024 1.00 96.62 166 ILE A N 1
ATOM 1225 C CA . ILE A 1 166 ? 29.457 1.732 -23.739 1.00 96.62 166 ILE A CA 1
ATOM 1226 C C . ILE A 1 166 ? 29.145 1.927 -25.220 1.00 96.62 166 ILE A C 1
ATOM 1228 O O . ILE A 1 166 ? 28.027 2.293 -25.575 1.00 96.62 166 ILE A O 1
ATOM 1232 N N . SER A 1 167 ? 30.115 1.613 -26.078 1.00 97.31 167 SER A N 1
ATOM 1233 C CA . SER A 1 167 ? 29.962 1.574 -27.537 1.00 97.31 167 SER A CA 1
ATOM 1234 C C . SER A 1 167 ? 30.129 0.144 -28.039 1.00 97.31 167 SER A C 1
ATOM 1236 O O . SER A 1 167 ? 30.986 -0.590 -27.548 1.00 97.31 167 SER A O 1
ATOM 1238 N N . PHE A 1 168 ? 29.328 -0.259 -29.021 1.00 97.44 168 PHE A N 1
ATOM 1239 C CA . PHE A 1 168 ? 29.278 -1.637 -29.512 1.00 97.44 168 PHE A CA 1
ATOM 1240 C C . PHE A 1 168 ? 28.842 -1.701 -30.988 1.00 97.44 168 PHE A C 1
ATOM 1242 O O . PHE A 1 168 ? 28.303 -0.722 -31.516 1.00 97.44 168 PHE A O 1
ATOM 1249 N N . PRO A 1 169 ? 29.076 -2.831 -31.687 1.00 97.44 169 PRO A N 1
ATOM 1250 C CA . PRO A 1 169 ? 28.568 -3.027 -33.043 1.00 97.44 169 PRO A CA 1
ATOM 1251 C C . PRO A 1 169 ? 27.047 -2.810 -33.110 1.00 97.44 169 PRO A C 1
ATOM 1253 O O . PRO A 1 169 ? 26.357 -3.240 -32.189 1.00 97.44 169 PRO A O 1
ATOM 1256 N N . PRO A 1 170 ? 26.500 -2.181 -34.167 1.00 97.88 170 PRO A N 1
ATOM 1257 C CA . PRO A 1 170 ? 25.082 -1.837 -34.219 1.00 97.88 170 PRO A CA 1
ATOM 1258 C C . PRO A 1 170 ? 24.148 -3.024 -33.936 1.00 97.88 170 PRO A C 1
ATOM 1260 O O . PRO A 1 170 ? 24.206 -4.045 -34.619 1.00 97.88 170 PRO A O 1
ATOM 1263 N N . LEU A 1 171 ? 23.258 -2.860 -32.957 1.00 98.38 171 LEU A N 1
ATOM 1264 C CA . LEU A 1 171 ? 22.190 -3.801 -32.621 1.00 98.38 171 LEU A CA 1
ATOM 1265 C C . LEU A 1 171 ? 20.868 -3.258 -33.153 1.00 98.38 171 LEU A C 1
ATOM 1267 O O . LEU A 1 171 ? 20.552 -2.091 -32.922 1.00 98.38 171 LEU A O 1
ATOM 1271 N N . THR A 1 172 ? 20.089 -4.088 -33.845 1.00 98.06 172 THR A N 1
ATOM 1272 C CA . THR A 1 172 ? 18.819 -3.664 -34.457 1.00 98.06 172 THR A CA 1
ATOM 1273 C C . THR A 1 172 ? 17.671 -4.535 -33.985 1.00 98.06 172 THR A C 1
ATOM 1275 O O . THR A 1 172 ? 17.676 -5.740 -34.205 1.00 98.06 172 THR A O 1
ATOM 1278 N N . GLY A 1 173 ? 16.661 -3.929 -33.370 1.00 97.38 173 GLY A N 1
ATOM 1279 C CA . GLY A 1 173 ? 15.495 -4.656 -32.877 1.00 97.38 173 GLY A CA 1
ATOM 1280 C C . GLY A 1 173 ? 14.461 -3.744 -32.234 1.00 97.38 173 GLY A C 1
ATOM 1281 O O . GLY A 1 173 ? 14.572 -2.518 -32.301 1.00 97.38 173 GLY A O 1
ATOM 1282 N N . ARG A 1 174 ? 13.431 -4.337 -31.627 1.00 96.56 174 ARG A N 1
ATOM 1283 C CA . ARG A 1 174 ? 12.415 -3.603 -30.851 1.00 96.56 174 ARG A CA 1
ATOM 1284 C C . ARG A 1 174 ? 12.602 -3.728 -29.350 1.00 96.56 174 ARG A C 1
ATOM 1286 O O . ARG A 1 174 ? 12.174 -2.846 -28.616 1.00 96.56 174 ARG A O 1
ATOM 1293 N N . LYS A 1 175 ? 13.176 -4.834 -28.889 1.00 97.88 175 LYS A N 1
ATOM 1294 C CA . LYS A 1 175 ? 13.387 -5.126 -27.473 1.00 97.88 175 LYS A CA 1
ATOM 1295 C C . LYS A 1 175 ? 14.868 -5.111 -27.167 1.00 97.88 175 LYS A C 1
ATOM 1297 O O . LYS A 1 175 ? 15.598 -5.929 -27.713 1.00 97.88 175 LYS A O 1
ATOM 1302 N N . PHE A 1 176 ? 15.290 -4.223 -26.281 1.00 98.38 176 PHE A N 1
ATOM 1303 C CA . PHE A 1 176 ? 16.674 -4.125 -25.835 1.00 98.38 176 PHE A CA 1
ATOM 1304 C C . PHE A 1 176 ? 16.744 -4.542 -24.379 1.00 98.38 176 PHE A C 1
ATOM 1306 O O . PHE A 1 176 ? 16.196 -3.858 -23.515 1.00 98.38 176 PHE A O 1
ATOM 1313 N N . ARG A 1 177 ? 17.387 -5.679 -24.116 1.00 98.31 177 ARG A N 1
ATOM 1314 C CA . ARG A 1 177 ? 17.518 -6.241 -22.773 1.00 98.31 177 ARG A CA 1
ATOM 1315 C C . ARG A 1 177 ? 18.949 -6.145 -22.292 1.00 98.31 177 ARG A C 1
ATOM 1317 O O . ARG A 1 177 ? 19.840 -6.701 -22.931 1.00 98.31 177 ARG A O 1
ATOM 1324 N N . LEU A 1 178 ? 19.123 -5.533 -21.127 1.00 97.88 178 LEU A N 1
ATOM 1325 C CA . LEU A 1 178 ? 20.342 -5.598 -20.339 1.00 97.88 178 LEU A CA 1
ATOM 1326 C C . LEU A 1 178 ? 20.205 -6.715 -19.304 1.00 97.88 178 LEU A C 1
ATOM 1328 O O . LEU A 1 178 ? 19.333 -6.659 -18.438 1.00 97.88 178 LEU A O 1
ATOM 1332 N N . SER A 1 179 ? 21.072 -7.717 -19.389 1.00 96.94 179 SER A N 1
ATOM 1333 C CA . SER A 1 179 ? 21.183 -8.802 -18.412 1.00 96.94 179 SER A CA 1
ATOM 1334 C C . SER A 1 179 ? 22.460 -8.631 -17.598 1.00 96.94 179 SER A C 1
ATOM 1336 O O . SER A 1 179 ? 23.510 -8.303 -18.149 1.00 96.94 179 SER A O 1
ATOM 1338 N N . VAL A 1 180 ? 22.375 -8.857 -16.291 1.00 94.75 180 VAL A N 1
ATOM 1339 C CA . VAL A 1 180 ? 23.514 -8.824 -15.371 1.00 94.75 180 VAL A CA 1
ATOM 1340 C C . VAL A 1 180 ? 23.962 -10.252 -15.100 1.00 94.75 180 VAL A C 1
ATOM 1342 O O . VAL A 1 180 ? 23.287 -11.001 -14.396 1.00 94.75 180 VAL A O 1
ATOM 1345 N N . GLU A 1 181 ? 25.097 -10.624 -15.686 1.00 93.38 181 GLU A N 1
ATOM 1346 C CA . GLU A 1 181 ? 25.627 -11.994 -15.658 1.00 93.38 181 GLU A CA 1
ATOM 1347 C C . GLU A 1 181 ? 26.558 -12.241 -14.464 1.00 93.38 181 GLU A C 1
ATOM 1349 O O . GLU A 1 181 ? 26.773 -13.382 -14.061 1.00 93.38 181 GLU A O 1
ATOM 1354 N N . GLY A 1 182 ? 27.099 -11.173 -13.876 1.00 91.88 182 GLY A N 1
ATOM 1355 C CA . GLY A 1 182 ? 27.966 -11.243 -12.706 1.00 91.88 182 GLY A CA 1
ATOM 1356 C C . GLY A 1 182 ? 27.897 -9.974 -11.866 1.00 91.88 182 GLY A C 1
ATOM 1357 O O . GLY A 1 182 ? 27.595 -8.895 -12.377 1.00 91.88 182 GLY A O 1
ATOM 1358 N N . PHE A 1 183 ? 28.184 -10.106 -10.572 1.00 90.88 183 PHE A N 1
ATOM 1359 C CA . PHE A 1 183 ? 28.115 -9.025 -9.590 1.00 90.88 183 PHE A CA 1
ATOM 1360 C C . PHE A 1 183 ? 29.225 -9.140 -8.544 1.00 90.88 183 PHE A C 1
ATOM 1362 O O . PHE A 1 183 ? 29.693 -10.234 -8.223 1.00 90.88 183 PHE A O 1
ATOM 1369 N N . ILE A 1 184 ? 29.606 -7.999 -7.969 1.00 91.44 184 ILE A N 1
ATOM 1370 C CA . ILE A 1 184 ? 30.347 -7.950 -6.708 1.00 91.44 184 ILE A CA 1
ATOM 1371 C C . ILE A 1 184 ? 29.315 -7.903 -5.585 1.00 91.44 184 ILE A C 1
ATOM 1373 O O . ILE A 1 184 ? 28.572 -6.928 -5.461 1.00 91.44 184 ILE A O 1
ATOM 1377 N N . ALA A 1 185 ? 29.261 -8.965 -4.781 1.00 85.81 185 ALA A N 1
ATOM 1378 C CA . ALA A 1 185 ? 28.341 -9.043 -3.657 1.00 85.81 185 ALA A CA 1
ATOM 1379 C C . ALA A 1 185 ? 28.709 -8.018 -2.574 1.00 85.81 185 ALA A C 1
ATOM 1381 O O . ALA A 1 185 ? 29.856 -7.941 -2.134 1.00 85.81 185 ALA A O 1
ATOM 1382 N N . VAL A 1 186 ? 27.706 -7.277 -2.108 1.00 87.25 186 VAL A N 1
ATOM 1383 C CA . VAL A 1 186 ? 27.781 -6.448 -0.903 1.00 87.25 186 VAL A CA 1
ATOM 1384 C C . VAL A 1 186 ? 26.932 -7.118 0.166 1.00 87.25 186 VAL A C 1
ATOM 1386 O O . VAL A 1 186 ? 25.845 -7.624 -0.118 1.00 87.25 186 VAL A O 1
ATOM 1389 N N . THR A 1 187 ? 27.436 -7.154 1.395 1.00 86.56 187 THR A N 1
ATOM 1390 C CA . THR A 1 187 ? 26.728 -7.751 2.528 1.00 86.56 187 THR A CA 1
ATOM 1391 C C . THR A 1 187 ? 26.361 -6.665 3.518 1.00 86.56 187 THR A C 1
ATOM 1393 O O . THR A 1 187 ? 27.231 -6.004 4.082 1.00 86.56 187 THR A O 1
ATOM 1396 N N . VAL A 1 188 ? 25.066 -6.526 3.781 1.00 83.62 188 VAL A N 1
ATOM 1397 C CA . VAL A 1 188 ? 24.542 -5.663 4.840 1.00 83.62 188 VAL A CA 1
ATOM 1398 C C . VAL A 1 188 ? 23.858 -6.511 5.901 1.00 83.62 188 VAL A C 1
ATOM 1400 O O . VAL A 1 188 ? 23.382 -7.614 5.635 1.00 83.62 188 VAL A O 1
ATOM 1403 N N . LYS A 1 189 ? 23.799 -6.003 7.130 1.00 84.25 189 LYS A N 1
ATOM 1404 C CA . LYS A 1 189 ? 23.058 -6.656 8.209 1.00 84.25 189 LYS A CA 1
ATOM 1405 C C . LYS A 1 189 ? 21.617 -6.160 8.203 1.00 84.25 189 LYS A C 1
ATOM 1407 O O . LYS A 1 189 ? 21.378 -4.961 8.333 1.00 84.25 189 LYS A O 1
ATOM 1412 N N . ASP A 1 190 ? 20.667 -7.078 8.086 1.00 76.62 190 ASP A N 1
ATOM 1413 C CA . ASP A 1 190 ? 19.253 -6.783 8.268 1.00 76.62 190 ASP A CA 1
ATOM 1414 C C . ASP A 1 190 ? 19.017 -6.280 9.700 1.00 76.62 190 ASP A C 1
ATOM 1416 O O . ASP A 1 190 ? 19.421 -6.914 10.679 1.00 76.62 190 ASP A O 1
ATOM 1420 N N . ARG A 1 191 ? 18.394 -5.107 9.840 1.00 76.25 191 ARG A N 1
ATOM 1421 C CA . ARG A 1 191 ? 18.203 -4.462 11.147 1.00 76.25 191 ARG A CA 1
ATOM 1422 C C . ARG A 1 191 ? 17.141 -5.160 12.006 1.00 76.25 191 ARG A C 1
ATOM 1424 O O . ARG A 1 191 ? 17.166 -5.000 13.224 1.00 76.25 191 ARG A O 1
ATOM 1431 N N . ILE A 1 192 ? 16.214 -5.891 11.391 1.00 74.88 192 ILE A N 1
ATOM 1432 C CA . ILE A 1 192 ? 15.102 -6.572 12.059 1.00 74.88 192 ILE A CA 1
ATOM 1433 C C . ILE A 1 192 ? 15.539 -7.970 12.497 1.00 74.88 192 ILE A C 1
ATOM 1435 O O . ILE A 1 192 ? 15.461 -8.292 13.681 1.00 74.88 192 ILE A O 1
ATOM 1439 N N . SER A 1 193 ? 16.005 -8.799 11.561 1.00 78.50 193 SER A N 1
ATOM 1440 C CA . SER A 1 193 ? 16.383 -10.191 11.836 1.00 78.50 193 SER A CA 1
ATOM 1441 C C . SER A 1 193 ? 17.816 -10.330 12.358 1.00 78.50 193 SER A C 1
ATOM 1443 O O . SER A 1 193 ? 18.148 -11.323 13.002 1.00 78.50 193 SER A O 1
ATOM 1445 N N . GLY A 1 194 ? 18.690 -9.359 12.072 1.00 80.12 194 GLY A N 1
ATOM 1446 C CA . GLY A 1 194 ? 20.125 -9.460 12.328 1.00 80.12 194 GLY A CA 1
ATOM 1447 C C . GLY A 1 194 ? 20.875 -10.364 11.344 1.00 80.12 194 GLY A C 1
ATOM 1448 O O . GLY A 1 194 ? 22.084 -10.537 11.516 1.00 80.12 194 GLY A O 1
ATOM 1449 N N . THR A 1 195 ? 20.195 -10.931 10.340 1.00 80.81 195 THR A N 1
ATOM 1450 C CA . THR A 1 195 ? 20.802 -11.802 9.324 1.00 80.81 195 THR A CA 1
ATOM 1451 C C . THR A 1 195 ? 21.569 -10.990 8.287 1.00 80.81 195 THR A C 1
ATOM 1453 O O . THR A 1 195 ? 21.319 -9.802 8.091 1.00 80.81 195 THR A O 1
ATOM 1456 N N . GLN A 1 196 ? 22.519 -11.626 7.607 1.00 83.00 196 GLN A N 1
ATOM 1457 C CA . GLN A 1 196 ? 23.164 -11.025 6.443 1.00 83.00 196 GLN A CA 1
ATOM 1458 C C . GLN A 1 196 ? 22.185 -10.991 5.263 1.00 83.00 196 GLN A C 1
ATOM 1460 O O . GLN A 1 196 ? 21.417 -11.931 5.067 1.00 83.00 196 GLN A O 1
ATOM 1465 N N . ASN A 1 197 ? 22.207 -9.899 4.506 1.00 80.56 197 ASN A N 1
ATOM 1466 C CA . ASN A 1 197 ? 21.423 -9.701 3.295 1.00 80.56 197 ASN A CA 1
ATOM 1467 C C . ASN A 1 197 ? 22.302 -9.082 2.202 1.00 80.56 197 ASN A C 1
ATOM 1469 O O . ASN A 1 197 ? 23.267 -8.375 2.497 1.00 80.56 197 ASN A O 1
ATOM 1473 N N . HIS A 1 198 ? 21.928 -9.326 0.947 1.00 85.81 198 HIS A N 1
ATOM 1474 C CA . HIS A 1 198 ? 22.605 -8.790 -0.233 1.00 85.81 198 HIS A CA 1
ATOM 1475 C C . HIS A 1 198 ? 21.672 -7.816 -0.951 1.00 85.81 198 HIS A C 1
ATOM 1477 O O . HIS A 1 198 ? 20.706 -8.266 -1.583 1.00 85.81 198 HIS A O 1
ATOM 1483 N N . PRO A 1 199 ? 21.891 -6.497 -0.816 1.00 87.88 199 PRO A N 1
ATOM 1484 C CA . PRO A 1 199 ? 21.099 -5.510 -1.530 1.00 87.88 199 PRO A CA 1
ATOM 1485 C C . PRO A 1 199 ? 21.313 -5.673 -3.035 1.00 87.88 199 PRO A C 1
ATOM 1487 O O . PRO A 1 199 ? 22.443 -5.917 -3.457 1.00 87.88 199 PRO A O 1
ATOM 1490 N N . PRO A 1 200 ? 20.257 -5.572 -3.850 1.00 92.00 200 PRO A N 1
ATOM 1491 C CA . PRO A 1 200 ? 20.375 -5.751 -5.289 1.00 92.00 200 PRO A CA 1
ATOM 1492 C C . PRO A 1 200 ? 21.229 -4.647 -5.934 1.00 92.00 200 PRO A C 1
ATOM 1494 O O . PRO A 1 200 ? 21.566 -3.645 -5.301 1.00 92.00 200 PRO A O 1
ATOM 1497 N N . ILE A 1 201 ? 21.547 -4.818 -7.219 1.00 94.25 201 ILE A N 1
ATOM 1498 C CA . ILE A 1 201 ? 21.976 -3.693 -8.061 1.00 94.25 201 ILE A CA 1
ATOM 1499 C C . ILE A 1 201 ? 20.865 -2.634 -8.125 1.00 94.25 201 ILE A C 1
ATOM 1501 O O . ILE A 1 201 ? 19.691 -2.948 -7.916 1.00 94.25 201 ILE A O 1
ATOM 1505 N N . ALA A 1 202 ? 21.210 -1.408 -8.496 1.00 96.06 202 ALA A N 1
ATOM 1506 C CA . ALA A 1 202 ? 20.227 -0.398 -8.864 1.00 96.06 202 ALA A CA 1
ATOM 1507 C C . ALA A 1 202 ? 20.708 0.368 -10.098 1.00 96.06 202 ALA A C 1
ATOM 1509 O O . ALA A 1 202 ? 21.877 0.754 -10.166 1.00 96.06 202 ALA A O 1
ATOM 1510 N N . ILE A 1 203 ? 19.818 0.555 -11.071 1.00 98.00 203 ILE A N 1
ATOM 1511 C CA . ILE A 1 203 ? 20.082 1.330 -12.290 1.00 98.00 203 ILE A CA 1
ATOM 1512 C C . ILE A 1 203 ? 19.246 2.593 -12.197 1.00 98.00 203 ILE A C 1
ATOM 1514 O O . ILE A 1 203 ? 18.020 2.499 -12.234 1.00 98.00 203 ILE A O 1
ATOM 1518 N N . SER A 1 204 ? 19.912 3.734 -12.042 1.00 98.06 204 SER A N 1
ATOM 1519 C CA . SER A 1 204 ? 19.258 5.041 -12.049 1.00 98.06 204 SER A CA 1
ATOM 1520 C C . SER A 1 204 ? 18.823 5.428 -13.447 1.00 98.06 204 SER A C 1
ATOM 1522 O O . SER A 1 204 ? 17.714 5.894 -13.617 1.00 98.06 204 SER A O 1
ATOM 1524 N N . GLU A 1 205 ? 19.668 5.187 -14.450 1.00 98.12 205 GLU A N 1
ATOM 1525 C CA . GLU A 1 205 ? 19.327 5.497 -15.836 1.00 98.12 205 GLU A CA 1
ATOM 1526 C C . GLU A 1 205 ? 20.047 4.605 -16.841 1.00 98.12 205 GLU A C 1
ATOM 1528 O O . GLU A 1 205 ? 21.169 4.152 -16.607 1.00 98.12 205 GLU A O 1
ATOM 1533 N N . MET A 1 206 ? 19.401 4.380 -17.982 1.00 98.19 206 MET A N 1
ATOM 1534 C CA . MET A 1 206 ? 19.938 3.670 -19.135 1.00 98.19 206 MET A CA 1
ATOM 1535 C C . MET A 1 206 ? 19.457 4.332 -20.431 1.00 98.19 206 MET A C 1
ATOM 1537 O O . MET A 1 206 ? 18.305 4.192 -20.841 1.00 98.19 206 MET A O 1
ATOM 1541 N N . THR A 1 207 ? 20.365 4.995 -21.142 1.00 97.31 207 THR A N 1
ATOM 1542 C CA . THR A 1 207 ? 20.074 5.550 -22.471 1.00 97.31 207 THR A CA 1
ATOM 1543 C C . THR A 1 207 ? 20.287 4.496 -23.552 1.00 97.31 207 THR A C 1
ATOM 1545 O O . THR A 1 207 ? 21.156 3.636 -23.440 1.00 97.31 207 THR A O 1
ATOM 1548 N N . LEU A 1 208 ? 19.510 4.533 -24.634 1.00 96.00 208 LEU A N 1
ATOM 1549 C CA . LEU A 1 208 ? 19.632 3.579 -25.742 1.00 96.00 208 LEU A CA 1
ATOM 1550 C C . LEU A 1 208 ? 19.809 4.340 -27.055 1.00 96.00 208 LEU A C 1
ATOM 1552 O O . LEU A 1 208 ? 18.849 4.633 -27.768 1.00 96.00 208 LEU A O 1
ATOM 1556 N N . GLY A 1 209 ? 21.055 4.684 -27.371 1.00 93.81 209 GLY A N 1
ATOM 1557 C CA . GLY A 1 209 ? 21.368 5.531 -28.511 1.00 93.81 209 GLY A CA 1
ATOM 1558 C C . GLY A 1 209 ? 20.672 6.894 -28.427 1.00 93.81 209 GLY A C 1
ATOM 1559 O O . GLY A 1 209 ? 20.763 7.598 -27.428 1.00 93.81 209 GLY A O 1
ATOM 1560 N N . GLN A 1 210 ? 19.936 7.242 -29.484 1.00 92.00 210 GLN A N 1
ATOM 1561 C CA . GLN A 1 210 ? 19.164 8.489 -29.588 1.00 92.00 210 GLN A CA 1
ATOM 1562 C C . GLN A 1 210 ? 17.688 8.323 -29.173 1.00 92.00 210 GLN A C 1
ATOM 1564 O O . GLN A 1 210 ? 16.854 9.172 -29.497 1.00 92.00 210 GLN A O 1
ATOM 1569 N N . LEU A 1 211 ? 17.330 7.213 -28.516 1.00 94.69 211 LEU A N 1
ATOM 1570 C CA . LEU A 1 211 ? 15.964 7.002 -28.041 1.00 94.69 211 LEU A CA 1
ATOM 1571 C C . LEU A 1 211 ? 15.622 7.979 -26.913 1.00 94.69 211 LEU A C 1
ATOM 1573 O O . LEU A 1 211 ? 16.394 8.179 -25.977 1.00 94.69 211 LEU A O 1
ATOM 1577 N N . LYS A 1 212 ? 14.428 8.563 -26.995 1.00 95.00 212 LYS A N 1
ATOM 1578 C CA . LYS A 1 212 ? 13.879 9.461 -25.980 1.00 95.00 212 LYS A CA 1
ATOM 1579 C C . LYS A 1 212 ? 13.481 8.681 -24.713 1.00 95.00 212 LYS A C 1
ATOM 1581 O O . LYS A 1 212 ? 12.915 7.585 -24.852 1.00 95.00 212 LYS A O 1
ATOM 1586 N N . PRO A 1 213 ? 13.701 9.253 -23.509 1.00 94.44 213 PRO A N 1
ATOM 1587 C CA . PRO A 1 213 ? 13.356 8.620 -22.235 1.00 94.44 213 PRO A CA 1
ATOM 1588 C C . PRO A 1 213 ? 11.865 8.349 -22.109 1.00 94.44 213 PRO A C 1
ATOM 1590 O O . PRO A 1 213 ? 11.061 9.206 -22.472 1.00 94.44 213 PRO A O 1
ATOM 1593 N N . LEU A 1 214 ? 11.502 7.178 -21.592 1.00 94.81 214 LEU A N 1
ATOM 1594 C CA . LEU A 1 214 ? 10.143 6.735 -21.313 1.00 94.81 214 LEU A CA 1
ATOM 1595 C C . LEU A 1 214 ? 9.344 7.796 -20.541 1.00 94.81 214 LEU A C 1
ATOM 1597 O O . LEU A 1 214 ? 9.770 8.310 -19.516 1.00 94.81 214 LEU A O 1
ATOM 1601 N N . VAL A 1 215 ? 8.131 8.082 -21.012 1.00 93.19 215 VAL A N 1
ATOM 1602 C CA . VAL A 1 215 ? 7.239 9.055 -20.370 1.00 93.19 215 VAL A CA 1
ATOM 1603 C C . VAL A 1 215 ? 6.166 8.334 -19.567 1.00 93.19 215 VAL A C 1
ATOM 1605 O O . VAL A 1 215 ? 5.441 7.492 -20.101 1.00 93.19 215 VAL A O 1
ATOM 1608 N N . ILE A 1 216 ? 6.028 8.706 -18.298 1.00 92.25 216 ILE A N 1
ATOM 1609 C CA . ILE A 1 216 ? 4.952 8.253 -17.414 1.00 92.25 216 ILE A CA 1
ATOM 1610 C C . ILE A 1 216 ? 3.853 9.316 -17.404 1.00 92.25 216 ILE A C 1
ATOM 1612 O O . ILE A 1 216 ? 4.118 10.492 -17.148 1.00 92.25 216 ILE A O 1
ATOM 1616 N N . ALA A 1 217 ? 2.606 8.926 -17.679 1.00 92.50 217 ALA A N 1
ATOM 1617 C CA . ALA A 1 217 ? 1.485 9.854 -17.574 1.00 92.50 217 ALA A CA 1
ATOM 1618 C C . ALA A 1 217 ? 1.349 10.376 -16.134 1.00 92.50 217 ALA A C 1
ATOM 1620 O O . ALA A 1 217 ? 1.438 9.608 -15.179 1.00 92.50 217 ALA A O 1
ATOM 1621 N N . THR A 1 218 ? 1.071 11.668 -15.958 1.00 93.94 218 THR A N 1
ATOM 1622 C CA . THR A 1 218 ? 0.909 12.278 -14.622 1.00 93.94 218 THR A CA 1
ATOM 1623 C C . THR A 1 218 ? -0.373 11.838 -13.913 1.00 93.94 218 THR A C 1
ATOM 1625 O O . THR A 1 218 ? -0.480 11.943 -12.690 1.00 93.94 218 THR A O 1
ATOM 1628 N N . GLN A 1 219 ? -1.340 11.319 -14.670 1.00 94.31 219 GLN A N 1
ATOM 1629 C CA . GLN A 1 219 ? -2.604 10.784 -14.182 1.00 94.31 219 GLN A CA 1
ATOM 1630 C C . GLN A 1 219 ? -2.912 9.449 -14.849 1.00 94.31 219 GLN A C 1
ATOM 1632 O O . GLN A 1 219 ? -2.580 9.226 -16.018 1.00 94.31 219 GLN A O 1
ATOM 1637 N N . PHE A 1 220 ? -3.633 8.600 -14.124 1.00 92.88 220 PHE A N 1
ATOM 1638 C CA . PHE A 1 220 ? -4.195 7.375 -14.669 1.00 92.88 220 PHE A CA 1
ATOM 1639 C C . PHE A 1 220 ? -5.698 7.299 -14.384 1.00 92.88 220 PHE A C 1
ATOM 1641 O O . PHE A 1 220 ? -6.195 7.831 -13.390 1.00 92.88 220 PHE A O 1
ATOM 1648 N N . GLU A 1 221 ? -6.411 6.600 -15.262 1.00 93.81 221 GLU A N 1
ATOM 1649 C CA . GLU A 1 221 ? -7.823 6.268 -15.107 1.00 93.81 221 GLU A CA 1
ATOM 1650 C C . GLU A 1 221 ? -8.037 4.838 -15.607 1.00 93.81 221 GLU A C 1
ATOM 1652 O O . GLU A 1 221 ? -7.685 4.504 -16.743 1.00 93.81 221 GLU A O 1
ATOM 1657 N N . SER A 1 222 ? -8.636 3.986 -14.776 1.00 94.81 222 SER A N 1
ATOM 1658 C CA . SER A 1 222 ? -8.885 2.583 -15.120 1.00 94.81 222 SER A CA 1
ATOM 1659 C C . SER A 1 222 ? -9.992 2.385 -16.158 1.00 94.81 222 SER A C 1
ATOM 1661 O O . SER A 1 222 ? -10.189 1.258 -16.615 1.00 94.81 222 SER A O 1
ATOM 1663 N N . LYS A 1 223 ? -10.747 3.447 -16.481 1.00 93.94 223 LYS A N 1
ATOM 1664 C CA . LYS A 1 223 ? -12.105 3.387 -17.043 1.00 93.94 223 LYS A CA 1
ATOM 1665 C C . LYS A 1 223 ? -13.030 2.524 -16.171 1.00 93.94 223 LYS A C 1
ATOM 1667 O O . LYS A 1 223 ? -12.646 2.052 -15.097 1.00 93.94 223 LYS A O 1
ATOM 1672 N N . CYS A 1 224 ? -14.261 2.330 -16.627 1.00 96.56 224 CYS A N 1
ATOM 1673 C CA . CYS A 1 224 ? -15.224 1.464 -15.963 1.00 96.56 224 CYS A CA 1
ATOM 1674 C C . CYS A 1 224 ? -14.837 -0.007 -16.092 1.00 96.56 224 CYS A C 1
ATOM 1676 O O . CYS A 1 224 ? -14.655 -0.521 -17.196 1.00 96.56 224 CYS A O 1
ATOM 1678 N N . ARG A 1 225 ? -14.734 -0.677 -14.946 1.00 96.75 225 ARG A N 1
ATOM 1679 C CA . ARG A 1 225 ? -14.319 -2.069 -14.816 1.00 96.75 225 ARG A CA 1
ATOM 1680 C C . ARG A 1 225 ? -15.296 -2.846 -13.949 1.00 96.75 225 ARG A C 1
ATOM 1682 O O . ARG A 1 225 ? -15.514 -2.490 -12.795 1.00 96.75 225 ARG A O 1
ATOM 1689 N N . SER A 1 226 ? -15.863 -3.912 -14.504 1.00 96.56 226 SER A N 1
ATOM 1690 C CA . SER A 1 226 ? -16.781 -4.833 -13.817 1.00 96.56 226 SER A CA 1
ATOM 1691 C C . SER A 1 226 ? -16.079 -6.051 -13.209 1.00 96.56 226 SER A C 1
ATOM 1693 O O . SER A 1 226 ? -16.720 -6.866 -12.558 1.00 96.56 226 SER A O 1
ATOM 1695 N N . ASP A 1 227 ? -14.766 -6.181 -13.397 1.00 96.88 227 ASP A N 1
ATOM 1696 C CA . ASP A 1 227 ? -13.953 -7.304 -12.927 1.00 96.88 227 ASP A CA 1
ATOM 1697 C C . ASP A 1 227 ? -13.236 -7.018 -11.594 1.00 96.88 227 ASP A C 1
ATOM 1699 O O . ASP A 1 227 ? -12.394 -7.801 -11.168 1.00 96.88 227 ASP A O 1
ATOM 1703 N N . LEU A 1 228 ? -13.542 -5.894 -10.934 1.00 97.81 228 LEU A N 1
ATOM 1704 C CA . LEU A 1 228 ? -12.919 -5.490 -9.666 1.00 97.81 228 LEU A CA 1
ATOM 1705 C C . LEU A 1 228 ? -13.737 -5.884 -8.433 1.00 97.81 228 LEU A C 1
ATOM 1707 O O . LEU A 1 228 ? -13.167 -6.280 -7.416 1.00 97.81 228 LEU A O 1
ATOM 1711 N N . ILE A 1 229 ? -15.060 -5.749 -8.514 1.00 98.00 229 ILE A N 1
ATOM 1712 C CA . ILE A 1 229 ? -16.012 -6.018 -7.435 1.00 98.00 229 ILE A CA 1
ATOM 1713 C C . ILE A 1 229 ? -17.148 -6.841 -8.029 1.00 98.00 229 ILE A C 1
ATOM 1715 O O . ILE A 1 229 ? -17.634 -6.529 -9.111 1.00 98.00 229 ILE A O 1
ATOM 1719 N N . SER A 1 230 ? -17.595 -7.857 -7.304 1.00 97.56 230 SER A N 1
ATOM 1720 C CA . SER A 1 230 ? -18.776 -8.645 -7.640 1.00 97.56 230 SER A CA 1
ATOM 1721 C C . SER A 1 230 ? -19.693 -8.771 -6.431 1.00 97.56 230 SER A C 1
ATOM 1723 O O . SER A 1 230 ? -19.217 -8.871 -5.297 1.00 97.56 230 SER A O 1
ATOM 1725 N N . ILE A 1 231 ? -21.000 -8.748 -6.679 1.00 97.62 231 ILE A N 1
ATOM 1726 C CA . ILE A 1 231 ? -22.032 -9.069 -5.692 1.00 97.62 231 ILE A CA 1
ATOM 1727 C C . ILE A 1 231 ? -22.901 -10.165 -6.299 1.00 97.62 231 ILE A C 1
ATOM 1729 O O . ILE A 1 231 ? -23.370 -10.021 -7.424 1.00 97.62 231 ILE A O 1
ATOM 1733 N N . ASP A 1 232 ? -23.025 -11.288 -5.597 1.00 97.38 232 ASP A N 1
ATOM 1734 C CA . ASP A 1 232 ? -23.704 -12.506 -6.059 1.00 97.38 232 ASP A CA 1
ATOM 1735 C C . ASP A 1 232 ? -23.186 -13.004 -7.421 1.00 97.38 232 ASP A C 1
ATOM 1737 O O . ASP A 1 232 ? -23.928 -13.489 -8.270 1.00 97.38 232 ASP A O 1
ATOM 1741 N N . GLY A 1 233 ? -21.879 -12.838 -7.653 1.00 96.31 233 GLY A N 1
ATOM 1742 C CA . GLY A 1 233 ? -21.215 -13.189 -8.911 1.00 96.31 233 GLY A CA 1
ATOM 1743 C C . GLY A 1 233 ? -21.403 -12.178 -10.049 1.00 96.31 233 GLY A C 1
ATOM 1744 O O . GLY A 1 233 ? -20.764 -12.322 -11.089 1.00 96.31 233 GLY A O 1
ATOM 1745 N N . ILE A 1 234 ? -22.208 -11.129 -9.862 1.00 96.12 234 ILE A N 1
ATOM 1746 C CA . ILE A 1 234 ? -22.439 -10.085 -10.866 1.00 96.12 234 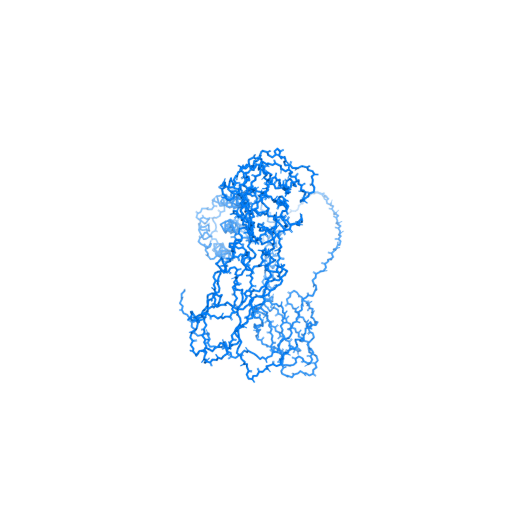ILE A CA 1
ATOM 1747 C C . ILE A 1 234 ? -21.431 -8.953 -10.665 1.00 96.12 234 ILE A C 1
ATOM 1749 O O . ILE A 1 234 ? -21.334 -8.368 -9.585 1.00 96.12 234 ILE A O 1
ATOM 1753 N N . GLY A 1 235 ? -20.673 -8.639 -11.716 1.00 96.44 235 GLY A N 1
ATOM 1754 C CA . GLY A 1 235 ? -19.672 -7.575 -11.703 1.00 96.44 235 GLY A CA 1
ATOM 1755 C C . GLY A 1 235 ? -20.291 -6.187 -11.527 1.00 96.44 235 GLY A C 1
ATOM 1756 O O . GLY A 1 235 ? -21.168 -5.791 -12.292 1.00 96.44 235 GLY A O 1
ATOM 1757 N N . VAL A 1 236 ? -19.801 -5.427 -10.549 1.00 96.81 236 VAL A N 1
ATOM 1758 C CA . VAL A 1 236 ? -20.232 -4.051 -10.278 1.00 96.81 236 VAL A CA 1
ATOM 1759 C C . VAL A 1 236 ? -19.242 -3.091 -10.942 1.00 96.81 236 VAL A C 1
ATOM 1761 O O . VAL A 1 236 ? -18.089 -3.023 -10.509 1.00 96.81 236 VAL A O 1
ATOM 1764 N N . PRO A 1 237 ? -19.646 -2.349 -11.991 1.00 96.81 237 PRO A N 1
ATOM 1765 C CA . PRO A 1 237 ? -18.728 -1.505 -12.741 1.00 96.81 237 PRO A CA 1
ATOM 1766 C C . PRO A 1 237 ? -18.307 -0.278 -11.923 1.00 96.81 237 PRO A C 1
ATOM 1768 O O . PRO A 1 237 ? -19.130 0.568 -11.557 1.00 96.81 237 PRO A O 1
ATOM 1771 N N . VAL A 1 238 ? -17.004 -0.172 -11.669 1.00 97.50 238 VAL A N 1
ATOM 1772 C CA . VAL A 1 238 ? -16.378 0.955 -10.964 1.00 97.50 238 VAL A CA 1
ATOM 1773 C C . VAL A 1 238 ? -15.166 1.475 -11.733 1.00 97.50 238 VAL A C 1
ATOM 1775 O O . VAL A 1 238 ? -14.549 0.737 -12.501 1.00 97.50 238 VAL A O 1
ATOM 1778 N N . SER A 1 239 ? -14.816 2.741 -11.529 1.00 96.94 239 SER A N 1
ATOM 1779 C CA . SER A 1 239 ? -13.603 3.359 -12.065 1.00 96.94 239 SER A CA 1
ATOM 1780 C C . SER A 1 239 ? -12.717 3.894 -10.944 1.00 96.94 239 SER A C 1
ATOM 1782 O O . SER A 1 239 ? -13.189 4.303 -9.882 1.00 96.94 239 SER A O 1
ATOM 1784 N N . VAL A 1 240 ? -11.409 3.872 -11.183 1.00 97.62 240 VAL A N 1
ATOM 1785 C CA . VAL A 1 240 ? -10.379 4.396 -10.287 1.00 97.62 240 VAL A CA 1
ATOM 1786 C C . VAL A 1 240 ? -9.552 5.403 -11.071 1.00 97.62 240 VAL A C 1
ATOM 1788 O O . VAL A 1 240 ? -9.044 5.080 -12.146 1.00 97.62 240 VAL A O 1
ATOM 1791 N N . SER A 1 241 ? -9.404 6.608 -10.528 1.00 96.00 241 SER A N 1
ATOM 1792 C CA . SER A 1 241 ? -8.602 7.676 -11.123 1.00 96.00 241 SER A CA 1
ATOM 1793 C C . SER A 1 241 ? -7.813 8.414 -10.053 1.00 96.00 241 SER A C 1
ATOM 1795 O O . SER A 1 241 ? -8.362 8.753 -9.004 1.00 96.00 241 SER A O 1
ATOM 1797 N N . SER A 1 242 ? -6.537 8.687 -10.310 1.00 96.31 242 SER A N 1
ATOM 1798 C CA . SER A 1 242 ? -5.692 9.487 -9.420 1.00 96.31 242 SER A CA 1
ATOM 1799 C C . SER A 1 242 ? -4.480 10.037 -10.168 1.00 96.31 242 SER A C 1
ATOM 1801 O O . SER A 1 242 ? -4.265 9.726 -11.344 1.00 96.31 242 SER A O 1
ATOM 1803 N N . SER A 1 243 ? -3.658 10.824 -9.474 1.00 96.69 243 SER A N 1
ATOM 1804 C CA . SER A 1 243 ? -2.308 11.091 -9.955 1.00 96.69 243 SER A CA 1
ATOM 1805 C C . SER A 1 243 ? -1.507 9.787 -9.963 1.00 96.69 243 SER A C 1
ATOM 1807 O O . SER A 1 243 ? -1.650 8.937 -9.078 1.00 96.69 243 SER A O 1
ATOM 1809 N N . THR A 1 244 ? -0.646 9.609 -10.960 1.00 94.88 244 THR A N 1
ATOM 1810 C CA . THR A 1 244 ? 0.222 8.425 -11.019 1.00 94.88 244 THR A CA 1
ATOM 1811 C C . THR A 1 244 ? 1.209 8.417 -9.853 1.00 94.88 244 THR A C 1
ATOM 1813 O O . THR A 1 244 ? 1.528 7.352 -9.336 1.00 94.88 244 THR A O 1
ATOM 1816 N N . ALA A 1 245 ? 1.606 9.591 -9.353 1.00 94.19 245 ALA A N 1
ATOM 1817 C CA . ALA A 1 245 ? 2.426 9.718 -8.151 1.00 94.19 245 ALA A CA 1
ATOM 1818 C C . ALA A 1 245 ? 1.737 9.125 -6.906 1.00 94.19 245 ALA A C 1
ATOM 1820 O O . ALA A 1 245 ? 2.340 8.322 -6.195 1.00 94.19 245 ALA A O 1
ATOM 1821 N N . ASP A 1 246 ? 0.460 9.447 -6.665 1.00 95.81 246 ASP A N 1
ATOM 1822 C CA . ASP A 1 246 ? -0.317 8.870 -5.556 1.00 95.81 246 ASP A CA 1
ATOM 1823 C C . ASP A 1 246 ? -0.510 7.358 -5.724 1.00 95.81 246 ASP A C 1
ATOM 1825 O O . ASP A 1 246 ? -0.442 6.601 -4.750 1.00 95.81 246 ASP A O 1
ATOM 1829 N N . ALA A 1 247 ? -0.709 6.920 -6.969 1.00 95.38 247 ALA A N 1
ATOM 1830 C CA . ALA A 1 247 ? -0.846 5.519 -7.341 1.00 95.38 247 ALA A CA 1
ATOM 1831 C C . ALA A 1 247 ? 0.432 4.719 -7.043 1.00 95.38 247 ALA A C 1
ATOM 1833 O O . ALA A 1 247 ? 0.374 3.670 -6.398 1.00 95.38 247 ALA A O 1
ATOM 1834 N N . MET A 1 248 ? 1.591 5.240 -7.456 1.00 94.00 248 MET A N 1
ATOM 1835 C CA . MET A 1 248 ? 2.909 4.648 -7.211 1.00 94.00 248 MET A CA 1
ATOM 1836 C C . MET A 1 248 ? 3.285 4.681 -5.724 1.00 94.00 248 MET A C 1
ATOM 1838 O O . MET A 1 248 ? 3.890 3.736 -5.220 1.00 94.00 248 MET A O 1
ATOM 1842 N N . ALA A 1 249 ? 2.849 5.708 -4.991 1.00 93.38 249 ALA A N 1
ATOM 1843 C CA . ALA A 1 249 ? 2.976 5.784 -3.537 1.00 93.38 249 ALA A CA 1
ATOM 1844 C C . ALA A 1 249 ? 1.977 4.884 -2.777 1.00 93.38 249 ALA A C 1
ATOM 1846 O O . ALA A 1 249 ? 1.960 4.898 -1.546 1.00 93.38 249 ALA A O 1
ATOM 1847 N N . GLN A 1 250 ? 1.134 4.114 -3.483 1.00 92.25 250 GLN A N 1
ATOM 1848 C CA . GLN A 1 250 ? 0.112 3.222 -2.912 1.00 92.25 250 GLN A CA 1
ATOM 1849 C C . GLN A 1 250 ? -0.832 3.925 -1.927 1.00 92.25 250 GLN A C 1
ATOM 1851 O O . GLN A 1 250 ? -1.285 3.333 -0.933 1.00 92.25 250 GLN A O 1
ATOM 1856 N N . ARG A 1 251 ? -1.141 5.200 -2.196 1.00 93.75 251 ARG A N 1
ATOM 1857 C CA . ARG A 1 251 ? -2.168 5.922 -1.445 1.00 93.75 251 ARG A CA 1
ATOM 1858 C C . ARG A 1 251 ? -3.530 5.277 -1.683 1.00 93.75 251 ARG A C 1
ATOM 1860 O O . ARG A 1 251 ? -3.760 4.614 -2.693 1.00 93.75 251 ARG A O 1
ATOM 1867 N N . GLN A 1 252 ? -4.434 5.466 -0.727 1.00 93.62 252 GLN A N 1
ATOM 1868 C CA . GLN A 1 252 ? -5.824 5.074 -0.918 1.00 93.62 252 GLN A CA 1
ATOM 1869 C C . GLN A 1 252 ? -6.478 6.021 -1.920 1.00 93.62 252 GLN A C 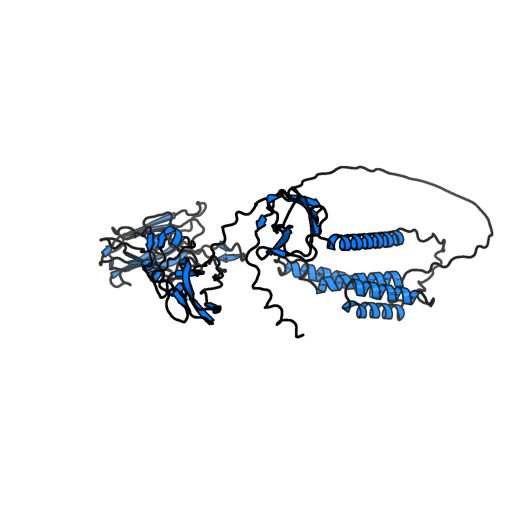1
ATOM 1871 O O . GLN A 1 252 ? -6.497 7.233 -1.720 1.00 93.62 252 GLN A O 1
ATOM 1876 N N . ILE A 1 253 ? -7.023 5.449 -2.984 1.00 97.06 253 ILE A N 1
ATOM 1877 C CA . ILE A 1 253 ? -7.685 6.156 -4.074 1.00 97.06 253 ILE A CA 1
ATOM 1878 C C . ILE A 1 253 ? -9.172 5.849 -3.981 1.00 97.06 253 ILE A C 1
ATOM 1880 O O . ILE A 1 253 ? -9.561 4.683 -3.951 1.00 97.06 253 ILE A O 1
ATOM 1884 N N . ALA A 1 254 ? -10.017 6.873 -3.928 1.00 97.31 254 ALA A N 1
ATOM 1885 C CA . ALA A 1 254 ? -11.457 6.659 -3.990 1.00 97.31 254 ALA A CA 1
ATOM 1886 C C . ALA A 1 254 ? -11.852 6.108 -5.369 1.00 97.31 254 ALA A C 1
ATOM 1888 O O . ALA A 1 254 ? -11.378 6.603 -6.390 1.00 97.31 254 ALA A O 1
ATOM 1889 N N . PHE A 1 255 ? -12.730 5.106 -5.402 1.00 97.00 255 PHE A N 1
ATOM 1890 C CA . PHE A 1 255 ? -13.333 4.649 -6.653 1.00 97.00 255 PHE A CA 1
ATOM 1891 C C . PHE A 1 255 ? -14.737 5.232 -6.822 1.00 97.00 255 PHE A C 1
ATOM 1893 O O . PHE A 1 255 ? -15.454 5.474 -5.845 1.00 97.00 255 PHE A O 1
ATOM 1900 N N . SER A 1 256 ? -15.146 5.413 -8.073 1.00 93.38 256 SER A N 1
ATOM 1901 C CA . SER A 1 256 ? -16.475 5.889 -8.449 1.00 93.38 256 SER A CA 1
ATOM 1902 C C . SER A 1 256 ? -17.288 4.759 -9.071 1.00 93.38 256 SER A C 1
ATOM 1904 O O . SER A 1 256 ? -16.751 3.891 -9.754 1.00 93.38 256 SER A O 1
ATOM 1906 N N . SER A 1 257 ? -18.599 4.756 -8.830 1.00 93.88 257 SER A N 1
ATOM 1907 C CA . SER A 1 257 ? -19.510 3.864 -9.549 1.00 93.88 257 SER A CA 1
ATOM 1908 C C . SER A 1 257 ? -19.728 4.379 -10.971 1.00 93.88 257 SER A C 1
ATOM 1910 O O . SER A 1 257 ? -19.853 5.585 -11.174 1.00 93.88 257 SER A O 1
ATOM 1912 N N . CYS A 1 258 ? -19.774 3.467 -11.938 1.00 94.38 258 CYS A N 1
ATOM 1913 C CA . CYS A 1 258 ? -19.993 3.793 -13.346 1.00 94.38 258 CYS A CA 1
ATOM 1914 C C . CYS A 1 258 ? -21.434 3.600 -13.825 1.00 94.38 258 CYS A C 1
ATOM 1916 O O . CYS A 1 258 ? -21.772 4.035 -14.922 1.00 94.38 258 CYS A O 1
ATOM 1918 N N . GLY A 1 259 ? -22.243 2.869 -13.062 1.00 83.75 259 GLY A N 1
ATOM 1919 C CA . GLY A 1 259 ? -23.577 2.447 -13.469 1.00 83.75 259 GLY A CA 1
ATOM 1920 C C . GLY A 1 259 ? -24.675 3.068 -12.621 1.00 83.75 259 GLY A C 1
ATOM 1921 O O . GLY A 1 259 ? -24.445 3.944 -11.784 1.00 83.75 259 GLY A O 1
ATOM 1922 N N . GLU A 1 260 ? -25.887 2.569 -12.834 1.00 83.56 260 GLU A N 1
ATOM 1923 C CA . GLU A 1 260 ? -27.022 2.887 -11.978 1.00 83.56 260 GLU A CA 1
ATOM 1924 C C . GLU A 1 260 ? -26.827 2.362 -10.548 1.00 83.56 260 GLU A C 1
ATOM 1926 O O . GLU A 1 260 ? -25.905 1.601 -10.234 1.00 83.56 260 GLU A O 1
ATOM 1931 N N . LYS A 1 261 ? -27.724 2.783 -9.651 1.00 88.00 261 LYS A N 1
ATOM 1932 C CA . LYS A 1 261 ? -27.739 2.292 -8.271 1.00 88.00 261 LYS A CA 1
ATOM 1933 C C . LYS A 1 261 ? -27.935 0.776 -8.255 1.00 88.00 261 LYS A C 1
ATOM 1935 O O . LYS A 1 261 ? -28.774 0.238 -8.967 1.00 88.00 261 LYS A O 1
ATOM 1940 N N . LEU A 1 262 ? -27.208 0.110 -7.368 1.00 92.19 262 LEU A N 1
ATOM 1941 C CA . LEU A 1 262 ? -27.287 -1.331 -7.176 1.00 92.19 262 LEU A CA 1
ATOM 1942 C C . LEU A 1 262 ? -28.575 -1.692 -6.428 1.00 92.19 262 LEU A C 1
ATOM 1944 O O . LEU A 1 262 ? -28.720 -1.322 -5.264 1.00 92.19 262 LEU A O 1
ATOM 1948 N N . SER A 1 263 ? -29.479 -2.438 -7.055 1.00 94.50 263 SER A N 1
ATOM 1949 C CA . SER A 1 263 ? -30.672 -2.982 -6.396 1.00 94.50 263 SER A CA 1
ATOM 1950 C C . SER A 1 263 ? -30.410 -4.389 -5.870 1.00 94.50 263 SER A C 1
ATOM 1952 O O . SER A 1 263 ? -30.066 -5.281 -6.637 1.00 94.50 263 SER A O 1
ATOM 1954 N N . LEU A 1 264 ? -30.601 -4.581 -4.565 1.00 95.69 264 LEU A N 1
ATOM 1955 C CA . LEU A 1 264 ? -30.475 -5.873 -3.890 1.00 95.69 264 LEU A CA 1
ATOM 1956 C C . LEU A 1 264 ? -31.803 -6.237 -3.222 1.00 95.69 264 LEU A C 1
ATOM 1958 O O . LEU A 1 264 ? -32.497 -5.360 -2.699 1.00 95.69 264 LEU A O 1
ATOM 1962 N N . SER A 1 265 ? -32.166 -7.517 -3.254 1.00 96.31 265 SER A N 1
ATOM 1963 C CA . SER A 1 265 ? -33.362 -8.045 -2.595 1.00 96.31 265 SER A CA 1
ATOM 1964 C C . SER A 1 265 ? -33.183 -8.137 -1.074 1.00 96.31 265 SER A C 1
ATOM 1966 O O . SER A 1 265 ? -32.147 -7.784 -0.522 1.00 96.31 265 SER A O 1
ATOM 1968 N N . ALA A 1 266 ? -34.224 -8.574 -0.363 1.00 96.88 266 ALA A N 1
ATOM 1969 C CA . ALA A 1 266 ? -34.034 -9.062 1.000 1.00 96.88 266 ALA A CA 1
ATOM 1970 C C . ALA A 1 266 ? -33.272 -10.400 0.964 1.00 96.88 266 ALA A C 1
ATOM 1972 O O . ALA A 1 266 ? -33.391 -11.141 -0.015 1.00 96.88 266 ALA A O 1
ATOM 1973 N N . GLY A 1 267 ? -32.549 -10.718 2.036 1.00 97.75 267 GLY A N 1
ATOM 1974 C CA . GLY A 1 267 ? -31.808 -11.972 2.186 1.00 97.75 267 GLY A CA 1
ATOM 1975 C C . GLY A 1 267 ? -30.289 -11.804 2.188 1.00 97.75 267 GLY A C 1
ATOM 1976 O O . GLY A 1 267 ? -29.760 -10.706 2.374 1.00 97.75 267 GLY A O 1
ATOM 1977 N N . THR A 1 268 ? -29.584 -12.927 2.051 1.00 98.31 268 THR A N 1
ATOM 1978 C CA . THR A 1 268 ? -28.119 -12.990 2.084 1.00 98.31 268 THR A CA 1
ATOM 1979 C C . THR A 1 268 ? -27.523 -12.675 0.718 1.00 98.31 268 THR A C 1
ATOM 1981 O O . THR A 1 268 ? -27.917 -13.268 -0.280 1.00 98.31 268 THR A O 1
ATOM 1984 N N . HIS A 1 269 ? -26.524 -11.799 0.707 1.00 98.25 269 HIS A N 1
ATOM 1985 C CA . HIS A 1 269 ? -25.745 -11.430 -0.467 1.00 98.25 269 HIS A CA 1
ATOM 1986 C C . HIS A 1 269 ? -24.260 -11.684 -0.220 1.00 98.25 269 HIS A C 1
ATOM 1988 O O . HIS A 1 269 ? -23.756 -11.512 0.897 1.00 98.25 269 HIS A O 1
ATOM 1994 N N . HIS A 1 270 ? -23.545 -12.069 -1.272 1.00 98.25 270 HIS A N 1
ATOM 1995 C CA . HIS A 1 270 ? -22.117 -12.356 -1.243 1.00 98.25 270 HIS A CA 1
ATOM 1996 C C . HIS A 1 270 ? -21.342 -11.295 -2.013 1.00 98.25 270 HIS A C 1
ATOM 1998 O O . HIS A 1 270 ? -21.516 -11.139 -3.216 1.00 98.25 270 HIS A O 1
ATOM 2004 N N . LEU A 1 271 ? -20.468 -10.566 -1.325 1.00 98.06 271 LEU A N 1
ATOM 2005 C CA . LEU A 1 271 ? -19.599 -9.559 -1.914 1.00 98.06 271 LEU A CA 1
ATOM 2006 C C . LEU A 1 271 ? -18.170 -10.091 -2.014 1.00 98.06 271 LEU A C 1
ATOM 2008 O O . LEU A 1 271 ? -17.605 -10.549 -1.016 1.00 98.06 271 LEU A O 1
ATOM 2012 N N . ARG A 1 272 ? -17.565 -9.946 -3.196 1.00 98.12 272 ARG A N 1
ATOM 2013 C CA . ARG A 1 272 ? -16.169 -10.308 -3.450 1.00 98.12 272 ARG A CA 1
ATOM 2014 C C . ARG A 1 272 ? -15.424 -9.237 -4.243 1.00 98.12 272 ARG A C 1
ATOM 2016 O O . ARG A 1 272 ? -15.959 -8.729 -5.227 1.00 98.12 272 ARG A O 1
ATOM 2023 N N . SER A 1 273 ? -14.175 -8.941 -3.884 1.00 98.00 273 SER A N 1
ATOM 2024 C CA . SER A 1 273 ? -13.247 -8.203 -4.753 1.00 98.00 273 SER A CA 1
ATOM 2025 C C . SER A 1 273 ? -12.302 -9.142 -5.508 1.00 98.00 273 SER A C 1
ATOM 2027 O O . SER A 1 273 ? -11.977 -10.235 -5.044 1.00 98.00 273 SER A O 1
ATOM 2029 N N . ALA A 1 274 ? -11.806 -8.728 -6.667 1.00 97.19 274 ALA A N 1
ATOM 2030 C CA . ALA A 1 274 ? -10.792 -9.500 -7.378 1.00 97.19 274 ALA A CA 1
ATOM 2031 C C . ALA A 1 274 ? -9.431 -9.472 -6.661 1.00 97.19 274 ALA A C 1
ATOM 2033 O O . ALA A 1 274 ? -9.122 -8.547 -5.907 1.00 97.19 274 ALA A O 1
ATOM 2034 N N . PHE A 1 275 ? -8.598 -10.479 -6.931 1.00 96.12 275 PHE A N 1
ATOM 2035 C CA . PHE A 1 275 ? -7.199 -10.477 -6.513 1.00 96.12 275 PHE A CA 1
ATOM 2036 C C . PHE A 1 275 ? -6.429 -9.407 -7.291 1.00 96.12 275 PHE A C 1
ATOM 2038 O O . PHE A 1 275 ? -6.300 -9.492 -8.517 1.00 96.12 275 PHE A O 1
ATOM 2045 N N . GLY A 1 276 ? -5.853 -8.435 -6.580 1.00 94.44 276 GLY A N 1
ATOM 2046 C CA . GLY A 1 276 ? -5.176 -7.308 -7.221 1.00 94.44 276 GLY A CA 1
ATOM 2047 C C . GLY A 1 276 ? -3.993 -7.690 -8.105 1.00 94.44 276 GLY A C 1
ATOM 2048 O O . GLY A 1 276 ? -3.635 -6.940 -9.007 1.00 94.44 276 GLY A O 1
ATOM 2049 N N . VAL A 1 277 ? -3.374 -8.855 -7.880 1.00 93.31 277 VAL A N 1
ATOM 2050 C CA . VAL A 1 277 ? -2.211 -9.312 -8.665 1.00 93.31 277 VAL A CA 1
ATOM 2051 C C . VAL A 1 277 ? -2.564 -9.550 -10.132 1.00 93.31 277 VAL A C 1
ATOM 2053 O O . VAL A 1 277 ? -1.730 -9.313 -11.003 1.00 93.31 277 VAL A O 1
ATOM 2056 N N . GLY A 1 278 ? -3.805 -9.959 -10.413 1.00 93.94 278 GLY A N 1
ATOM 2057 C CA . GLY A 1 278 ? -4.301 -10.132 -11.778 1.00 93.94 278 GLY A CA 1
ATOM 2058 C C . GLY A 1 278 ? -4.796 -8.824 -12.393 1.00 93.94 278 GLY A C 1
ATOM 2059 O O . GLY A 1 278 ? -4.576 -8.565 -13.573 1.00 93.94 278 GLY A O 1
ATOM 2060 N N . THR A 1 279 ? -5.438 -7.972 -11.593 1.00 95.88 279 THR A N 1
ATOM 2061 C CA . THR A 1 279 ? -6.124 -6.763 -12.075 1.00 95.88 279 THR A CA 1
ATOM 2062 C C . THR A 1 279 ? -5.263 -5.501 -12.072 1.00 95.88 279 THR A C 1
ATOM 2064 O O . THR A 1 279 ? -5.639 -4.519 -12.715 1.00 95.88 279 THR A O 1
ATOM 2067 N N . GLY A 1 280 ? -4.163 -5.494 -11.318 1.00 96.12 280 GLY A N 1
ATOM 2068 C CA . GLY A 1 280 ? -3.368 -4.310 -10.989 1.00 96.12 280 GLY A CA 1
ATOM 2069 C C . GLY A 1 280 ? -3.936 -3.451 -9.852 1.00 96.12 280 GLY A C 1
ATOM 2070 O O . GLY A 1 280 ? -3.265 -2.516 -9.421 1.00 96.12 280 GLY A O 1
ATOM 2071 N N . ILE A 1 281 ? -5.140 -3.748 -9.348 1.00 97.00 281 ILE A N 1
ATOM 2072 C CA . ILE A 1 281 ? -5.867 -2.908 -8.384 1.00 97.00 281 ILE A CA 1
ATOM 2073 C C . ILE A 1 281 ? -6.389 -3.773 -7.236 1.00 97.00 281 ILE A C 1
ATOM 2075 O O . ILE A 1 281 ? -7.160 -4.705 -7.455 1.00 97.00 281 ILE A O 1
ATOM 2079 N N . ASN A 1 282 ? -6.023 -3.422 -6.006 1.00 96.25 282 ASN A N 1
ATOM 2080 C CA . ASN A 1 282 ? -6.662 -3.930 -4.797 1.00 96.25 282 ASN A CA 1
ATOM 2081 C C . ASN A 1 282 ? -7.865 -3.049 -4.439 1.00 96.25 282 ASN A C 1
ATOM 2083 O O . ASN A 1 282 ? -7.753 -1.825 -4.465 1.00 96.25 282 ASN A O 1
ATOM 2087 N N . ILE A 1 283 ? -8.984 -3.652 -4.035 1.00 97.50 283 ILE A N 1
ATOM 2088 C CA . ILE A 1 283 ? -10.094 -2.925 -3.405 1.00 97.50 283 ILE A CA 1
ATOM 2089 C C . ILE A 1 283 ? -9.914 -2.995 -1.890 1.00 97.50 283 ILE A C 1
ATOM 2091 O O . ILE A 1 283 ? -9.909 -4.080 -1.324 1.00 97.50 283 ILE A O 1
ATOM 2095 N N . ASP A 1 284 ? -9.758 -1.851 -1.229 1.00 95.81 284 ASP A N 1
ATOM 2096 C CA . ASP A 1 284 ? -9.378 -1.774 0.186 1.00 95.81 284 ASP A CA 1
ATOM 2097 C C . ASP A 1 284 ? -10.589 -1.660 1.119 1.00 95.81 284 ASP A C 1
ATOM 2099 O O . ASP A 1 284 ? -10.633 -2.257 2.199 1.00 95.81 284 ASP A O 1
ATOM 2103 N N . ASN A 1 285 ? -11.596 -0.901 0.699 1.00 95.88 285 ASN A N 1
ATOM 2104 C CA . ASN A 1 285 ? -12.843 -0.738 1.428 1.00 95.88 285 ASN A CA 1
ATOM 2105 C C . ASN A 1 285 ? -14.004 -0.598 0.453 1.00 95.88 285 ASN A C 1
ATOM 2107 O O . ASN A 1 285 ? -13.863 0.017 -0.599 1.00 95.88 285 ASN A O 1
ATOM 2111 N N . ILE A 1 286 ? -15.158 -1.129 0.846 1.00 96.94 286 ILE A N 1
ATOM 2112 C CA . ILE A 1 286 ? -16.432 -0.942 0.163 1.00 96.94 286 ILE A CA 1
ATOM 2113 C C . ILE A 1 286 ? -17.486 -0.518 1.185 1.00 96.94 286 ILE A C 1
ATOM 2115 O O . ILE A 1 286 ? -17.675 -1.161 2.225 1.00 96.94 286 ILE A O 1
ATOM 2119 N N . ALA A 1 287 ? -18.220 0.536 0.860 1.00 94.81 287 ALA A N 1
ATOM 2120 C CA . ALA A 1 287 ? -19.398 1.002 1.566 1.00 94.81 287 ALA A CA 1
ATOM 2121 C C . ALA A 1 287 ? -20.600 1.000 0.615 1.00 94.81 287 ALA A C 1
ATOM 2123 O O . ALA A 1 287 ? -20.557 1.596 -0.462 1.00 94.81 287 ALA A O 1
ATOM 2124 N N . LEU A 1 288 ? -21.679 0.354 1.054 1.00 93.88 288 LEU A N 1
ATOM 2125 C CA . LEU A 1 288 ? -22.985 0.391 0.408 1.00 93.88 288 LEU A CA 1
ATOM 2126 C C . LEU A 1 288 ? -23.875 1.346 1.200 1.00 93.88 288 LEU A C 1
ATOM 2128 O O . LEU A 1 288 ? -24.128 1.125 2.384 1.00 93.88 288 LEU A O 1
ATOM 2132 N N . ALA A 1 289 ? -24.328 2.421 0.564 1.00 90.19 289 ALA A N 1
ATOM 2133 C CA . ALA A 1 289 ? -25.201 3.409 1.179 1.00 90.19 289 ALA A CA 1
ATOM 2134 C C . ALA A 1 289 ? -26.576 3.368 0.510 1.00 90.19 289 ALA A C 1
ATOM 2136 O O . ALA A 1 289 ? -26.700 3.624 -0.684 1.00 90.19 289 ALA A O 1
ATOM 2137 N N . SER A 1 290 ? -27.617 3.058 1.282 1.00 88.44 290 SER A N 1
ATOM 2138 C CA . SER A 1 290 ? -28.996 3.282 0.837 1.00 88.44 290 SER A CA 1
ATOM 2139 C C . SER A 1 290 ? -29.436 4.685 1.271 1.00 88.44 290 SER A C 1
ATOM 2141 O O . SER A 1 290 ? -29.004 5.140 2.335 1.00 88.44 290 SER A O 1
ATOM 2143 N N . PRO A 1 291 ? -30.256 5.399 0.481 1.00 78.06 291 PRO A N 1
ATOM 2144 C CA . PRO A 1 291 ? -30.832 6.662 0.926 1.00 78.06 291 PRO A CA 1
ATOM 2145 C C . PRO A 1 291 ? -31.635 6.420 2.210 1.00 78.06 291 PRO A C 1
ATOM 2147 O O . PRO A 1 291 ? -32.514 5.556 2.229 1.00 78.06 291 PRO A O 1
ATOM 2150 N N . SER A 1 292 ? -31.346 7.156 3.284 1.00 67.38 292 SER A N 1
ATOM 2151 C CA . SER A 1 292 ? -32.256 7.213 4.426 1.00 67.38 292 SER A CA 1
ATOM 2152 C C . SER A 1 292 ? -33.325 8.269 4.151 1.00 67.38 292 SER A C 1
ATOM 2154 O O . SER A 1 292 ? -33.042 9.341 3.623 1.00 67.38 292 SER A O 1
ATOM 2156 N N . THR A 1 293 ? -34.566 7.993 4.541 1.00 57.03 293 THR A N 1
ATOM 2157 C CA . THR A 1 293 ? -35.649 8.991 4.577 1.00 57.03 293 THR A CA 1
ATOM 2158 C C . THR A 1 293 ? -35.469 10.017 5.704 1.00 57.03 293 THR A C 1
ATOM 2160 O O . THR A 1 293 ? -36.185 11.010 5.747 1.00 57.03 293 THR A O 1
ATOM 2163 N N . GLN A 1 294 ? -34.498 9.814 6.601 1.00 56.44 294 GLN A N 1
ATOM 2164 C CA . GLN A 1 294 ? -34.122 10.744 7.665 1.00 56.44 294 GLN A CA 1
ATOM 2165 C C . GLN A 1 294 ? -32.619 11.006 7.608 1.00 56.44 294 GLN A C 1
ATOM 2167 O O . GLN A 1 294 ? -31.811 10.146 7.968 1.00 56.44 294 GLN A O 1
ATOM 2172 N N . ILE A 1 295 ? -32.238 12.202 7.163 1.00 53.50 295 ILE A N 1
ATOM 2173 C CA . ILE A 1 295 ? -30.899 12.735 7.406 1.00 53.50 295 ILE A CA 1
ATOM 2174 C C . ILE A 1 295 ? -30.892 13.149 8.877 1.00 53.50 295 ILE A C 1
ATOM 2176 O O . ILE A 1 295 ? -31.482 14.165 9.241 1.00 53.50 295 ILE A O 1
ATOM 2180 N N . ALA A 1 296 ? -30.285 12.335 9.741 1.00 57.00 296 ALA A N 1
ATOM 2181 C CA . ALA A 1 296 ? -29.961 12.803 11.081 1.00 57.00 296 ALA A CA 1
ATOM 2182 C C . ALA A 1 296 ? -28.991 13.992 10.926 1.00 57.00 296 ALA A C 1
ATOM 2184 O O . ALA A 1 296 ? -28.014 13.859 10.181 1.00 57.00 296 ALA A O 1
ATOM 2185 N N . PRO A 1 297 ? -29.246 15.150 11.560 1.00 54.75 297 PRO A N 1
ATOM 2186 C CA . PRO A 1 297 ? -28.318 16.272 11.516 1.00 54.75 297 PRO A CA 1
ATOM 2187 C C . PRO A 1 297 ? -26.925 15.814 11.951 1.00 54.75 297 PRO A C 1
ATOM 2189 O O . PRO A 1 297 ? -26.797 15.054 12.914 1.00 54.75 297 PRO A O 1
ATOM 2192 N N . ALA A 1 298 ? -25.881 16.275 11.259 1.00 53.38 298 ALA A N 1
ATOM 2193 C CA . ALA A 1 298 ? -24.515 16.071 11.718 1.00 53.38 298 ALA A CA 1
ATOM 2194 C C . ALA A 1 298 ? -24.368 16.758 13.081 1.00 53.38 298 ALA A C 1
ATOM 2196 O O . ALA A 1 298 ? -24.483 17.978 13.182 1.00 53.38 298 ALA A O 1
ATOM 2197 N N . VAL A 1 299 ? -24.172 15.978 14.141 1.00 54.69 299 VAL A N 1
ATOM 2198 C CA . VAL A 1 299 ? -23.972 16.550 15.470 1.00 54.69 299 VAL A CA 1
ATOM 2199 C C . VAL A 1 299 ? -22.517 16.953 15.603 1.00 54.69 299 VAL A C 1
ATOM 2201 O O . VAL A 1 299 ? -21.622 16.120 15.470 1.00 54.69 299 VAL A O 1
ATOM 2204 N N . ALA A 1 300 ? -22.293 18.233 15.883 1.00 56.91 300 ALA A N 1
ATOM 2205 C CA . ALA A 1 300 ? -20.994 18.721 16.300 1.00 56.91 300 ALA A CA 1
ATOM 2206 C C . ALA A 1 300 ? -20.745 18.255 17.748 1.00 56.91 300 ALA A C 1
ATOM 2208 O O . ALA A 1 300 ? -21.490 18.669 18.642 1.00 56.91 300 ALA A O 1
ATOM 2209 N N . PRO A 1 301 ? -19.757 17.381 18.006 1.00 64.31 301 PRO A N 1
ATOM 2210 C CA . PRO A 1 301 ? -19.402 17.013 19.369 1.00 64.31 301 PRO A CA 1
ATOM 2211 C C . PRO A 1 301 ? -18.959 18.259 20.141 1.00 64.31 301 PRO A C 1
ATOM 2213 O O . PRO A 1 301 ? -18.225 19.098 19.613 1.00 64.31 301 PRO A O 1
ATOM 2216 N N . ILE A 1 302 ? -19.355 18.366 21.411 1.00 64.38 302 ILE A N 1
ATOM 2217 C CA . ILE A 1 302 ? -18.688 19.295 22.327 1.00 64.38 302 ILE A CA 1
ATOM 2218 C C . ILE A 1 302 ? -17.341 18.650 22.657 1.00 64.38 302 ILE A C 1
ATOM 2220 O O . ILE A 1 302 ? -17.250 17.739 23.482 1.00 64.38 302 ILE A O 1
ATOM 2224 N N . LEU A 1 303 ? -16.311 19.061 21.921 1.00 64.75 303 LEU A N 1
ATOM 2225 C CA . LEU A 1 303 ? -14.946 18.577 22.089 1.00 64.75 303 LEU A CA 1
ATOM 2226 C C . LEU A 1 303 ? -14.300 19.258 23.300 1.00 64.75 303 LEU A C 1
ATOM 2228 O O . LEU A 1 303 ? -14.431 20.468 23.478 1.00 64.75 303 LEU A O 1
ATOM 2232 N N . ASN A 1 304 ? -13.542 18.484 24.077 1.00 67.88 304 ASN A N 1
ATOM 2233 C CA . ASN A 1 304 ? -12.613 18.965 25.100 1.00 67.88 304 ASN A CA 1
ATOM 2234 C C . ASN A 1 304 ? -13.284 19.591 26.329 1.00 67.88 304 ASN A C 1
ATOM 2236 O O . ASN A 1 304 ? -12.966 20.719 26.719 1.00 67.88 304 ASN A O 1
ATOM 2240 N N . LEU A 1 305 ? -14.173 18.841 26.992 1.00 81.00 305 LEU A N 1
ATOM 2241 C CA . LEU A 1 305 ? -14.513 19.168 28.379 1.00 81.00 305 LEU A CA 1
ATOM 2242 C C . LEU A 1 305 ? -13.213 19.256 29.184 1.00 81.00 305 LEU A C 1
ATOM 2244 O O . LEU A 1 305 ? -12.436 18.302 29.207 1.00 81.00 305 LEU A O 1
ATOM 2248 N N . LYS A 1 306 ? -12.969 20.400 29.832 1.00 83.25 306 LYS A N 1
ATOM 2249 C CA . LYS A 1 306 ? -11.823 20.535 30.731 1.00 83.25 306 LYS A CA 1
ATOM 2250 C C . LYS A 1 306 ? -12.012 19.560 31.886 1.00 83.25 306 LYS A C 1
ATOM 2252 O O . LYS A 1 306 ? -12.939 19.707 32.685 1.00 83.25 306 LYS A O 1
ATOM 2257 N N . SER A 1 307 ? -11.125 18.581 31.949 1.00 89.50 307 SER A N 1
ATOM 2258 C CA . SER A 1 307 ? -11.047 17.603 33.019 1.00 89.50 307 SER A CA 1
ATOM 2259 C C . SER A 1 307 ? -9.655 17.585 33.614 1.00 89.50 307 SER A C 1
ATOM 2261 O O . SER A 1 307 ? -8.691 17.918 32.930 1.00 89.50 307 SER A O 1
ATOM 2263 N N . HIS A 1 308 ? -9.542 17.119 34.845 1.00 93.12 308 HIS A N 1
ATOM 2264 C CA . HIS A 1 308 ? -8.263 16.850 35.480 1.00 93.12 308 HIS A CA 1
ATOM 2265 C C . HIS A 1 308 ? -8.365 15.588 36.328 1.00 93.12 308 HIS A C 1
ATOM 2267 O O . HIS A 1 308 ? -9.447 15.184 36.763 1.00 93.12 308 HIS A O 1
ATOM 2273 N N . TRP A 1 309 ? -7.221 14.960 36.564 1.00 94.12 309 TRP A N 1
ATOM 2274 C CA . TRP A 1 309 ? -7.117 13.870 37.518 1.00 94.12 309 TRP A CA 1
ATOM 2275 C C . TRP A 1 309 ? -6.935 14.453 38.916 1.00 94.12 309 TRP A C 1
ATOM 2277 O O . TRP A 1 309 ? -5.993 15.201 39.159 1.00 94.12 309 TRP A O 1
ATOM 2287 N N . THR A 1 310 ? -7.813 14.100 39.851 1.00 95.00 310 THR A N 1
ATOM 2288 C CA . THR A 1 310 ? -7.616 14.431 41.275 1.00 95.00 310 THR A CA 1
ATOM 2289 C C . THR A 1 310 ? -6.806 13.359 42.002 1.00 95.00 310 THR A C 1
ATOM 2291 O O . THR A 1 310 ? -6.232 13.605 43.059 1.00 95.00 310 THR A O 1
ATOM 2294 N N . SER A 1 311 ? -6.735 12.155 41.433 1.00 92.25 311 SER A N 1
ATOM 2295 C CA . SER A 1 311 ? -5.858 11.059 41.858 1.00 92.25 311 SER A CA 1
ATOM 2296 C C . SER A 1 311 ? -5.598 10.122 40.675 1.00 92.25 311 SER A C 1
ATOM 2298 O O . SER A 1 311 ? -6.147 10.327 39.602 1.00 92.25 311 SER A O 1
ATOM 2300 N N . ARG A 1 312 ? -4.841 9.031 40.853 1.00 89.44 312 ARG A N 1
ATOM 2301 C CA . ARG A 1 312 ? -4.626 8.033 39.780 1.00 89.44 312 ARG A CA 1
ATOM 2302 C C . ARG A 1 312 ? -5.879 7.230 39.391 1.00 89.44 312 ARG A C 1
ATOM 2304 O O . ARG A 1 312 ? -5.809 6.413 38.481 1.00 89.44 312 ARG A O 1
ATOM 2311 N N . TRP A 1 313 ? -6.996 7.412 40.094 1.00 92.94 313 TRP A N 1
ATOM 2312 C CA . TRP A 1 313 ? -8.235 6.652 39.900 1.00 92.94 313 TRP A CA 1
ATOM 2313 C C . TRP A 1 313 ? -9.496 7.524 39.926 1.00 92.94 313 TRP A C 1
ATOM 2315 O O . TRP A 1 313 ? -10.599 6.979 39.897 1.00 92.94 313 TRP A O 1
ATOM 2325 N N . THR A 1 314 ? -9.352 8.852 39.971 1.00 95.75 314 THR A N 1
ATOM 2326 C CA . THR A 1 314 ? -10.480 9.792 39.966 1.00 95.75 314 THR A CA 1
ATOM 2327 C C . THR A 1 314 ? -10.234 10.918 38.973 1.00 95.75 314 THR A C 1
ATOM 2329 O O . THR A 1 314 ? -9.203 11.587 39.034 1.00 95.75 314 THR A O 1
ATOM 2332 N N . ILE A 1 315 ? -11.208 11.131 38.094 1.00 95.38 315 ILE A N 1
ATOM 2333 C CA . ILE A 1 315 ? -11.252 12.210 37.110 1.00 95.38 315 ILE A CA 1
ATOM 2334 C C . ILE A 1 315 ? -12.387 13.146 37.496 1.00 95.38 315 ILE A C 1
ATOM 2336 O O . ILE A 1 315 ? -13.474 12.695 37.863 1.00 95.38 315 ILE A O 1
ATOM 2340 N N . GLU A 1 316 ? -12.157 14.441 37.355 1.00 96.25 316 GLU A N 1
ATOM 2341 C CA . GLU A 1 316 ? -13.190 15.451 37.515 1.00 96.25 316 GLU A CA 1
ATOM 2342 C C . GLU A 1 316 ? -13.276 16.359 36.299 1.00 96.25 316 GLU A C 1
ATOM 2344 O O . GLU A 1 316 ? -12.258 16.715 35.709 1.00 96.25 316 GLU A O 1
ATOM 2349 N N . ALA A 1 317 ? -14.493 16.750 35.933 1.00 94.56 317 ALA A N 1
ATOM 2350 C CA . ALA A 1 317 ? -14.758 17.659 34.827 1.00 94.56 317 ALA A CA 1
ATOM 2351 C C . ALA A 1 317 ? -15.966 18.549 35.126 1.00 94.56 317 ALA A C 1
ATOM 2353 O O . ALA A 1 317 ? -16.888 18.135 35.827 1.00 94.56 317 ALA A O 1
ATOM 2354 N N . GLN A 1 318 ? -15.998 19.748 34.542 1.00 93.12 318 GLN A N 1
ATOM 2355 C CA . GLN A 1 318 ? -17.198 20.584 34.561 1.00 93.12 318 GLN A CA 1
ATOM 2356 C C . GLN A 1 318 ? -17.998 20.356 33.277 1.00 93.12 318 GLN A C 1
ATOM 2358 O O . GLN A 1 318 ? -17.516 20.647 32.180 1.00 93.12 318 GLN A O 1
ATOM 2363 N N . VAL A 1 319 ? -19.222 19.848 33.403 1.00 92.69 319 VAL A N 1
ATOM 2364 C CA . VAL A 1 319 ? -20.103 19.575 32.263 1.00 92.69 319 VAL A CA 1
ATOM 2365 C C . VAL A 1 319 ? -21.051 20.760 32.077 1.00 92.69 319 VAL A C 1
ATOM 2367 O O . VAL A 1 319 ? -21.809 21.075 32.994 1.00 92.69 319 VAL A O 1
ATOM 2370 N N . PRO A 1 320 ? -21.042 21.450 30.923 1.00 90.88 320 PRO A N 1
ATOM 2371 C CA . PRO A 1 320 ? -21.917 22.589 30.695 1.00 90.88 320 PRO A CA 1
ATOM 2372 C C . PRO A 1 320 ? -23.374 22.142 30.531 1.00 90.88 320 PRO A C 1
ATOM 2374 O O . PRO A 1 320 ? -23.660 21.068 30.006 1.00 90.88 320 PRO A O 1
ATOM 2377 N N . LYS A 1 321 ? -24.309 23.026 30.894 1.00 90.50 321 LYS A N 1
ATOM 2378 C CA . LYS A 1 321 ? -25.760 22.810 30.752 1.00 90.50 321 LYS A CA 1
ATOM 2379 C C . LYS A 1 321 ? -26.189 22.390 29.341 1.00 90.50 321 LYS A C 1
ATOM 2381 O O . LYS A 1 321 ? -27.150 21.642 29.181 1.00 90.50 321 LYS A O 1
ATOM 2386 N N . SER A 1 322 ? -25.490 22.880 28.314 1.00 88.75 322 SER A N 1
ATOM 2387 C CA . SER A 1 322 ? -25.750 22.553 26.906 1.00 88.75 322 SER A CA 1
ATOM 2388 C C . SER A 1 322 ? -25.547 21.069 26.571 1.00 88.75 322 SER A C 1
ATOM 2390 O O . SER A 1 322 ? -26.054 20.608 25.550 1.00 88.75 322 SER A O 1
ATOM 2392 N N . SER A 1 323 ? -24.862 20.309 27.431 1.00 89.12 323 SER A N 1
ATOM 2393 C CA . SER A 1 323 ? -24.642 18.867 27.279 1.00 89.12 323 SER A CA 1
ATOM 2394 C C . SER A 1 323 ? -25.802 18.001 27.787 1.00 89.12 323 SER A C 1
ATOM 2396 O O . SER A 1 323 ? -25.725 16.774 27.700 1.00 89.12 323 SER A O 1
ATOM 2398 N N . ALA A 1 324 ? -26.880 18.598 28.309 1.00 90.62 324 ALA A N 1
ATOM 2399 C CA . ALA A 1 324 ? -28.038 17.855 28.800 1.00 90.62 324 ALA A CA 1
ATOM 2400 C C . ALA A 1 324 ? -28.584 16.872 27.741 1.00 90.62 324 ALA A C 1
ATOM 2402 O O . ALA A 1 324 ? -28.755 17.209 26.570 1.00 90.62 324 ALA A O 1
ATOM 2403 N N . GLY A 1 325 ? -28.843 15.631 28.156 1.00 89.62 325 GLY A N 1
ATOM 2404 C CA . GLY A 1 325 ? -29.358 14.547 27.313 1.00 89.62 325 GLY A CA 1
ATOM 2405 C C . GLY A 1 325 ? -28.343 13.896 26.362 1.00 89.62 325 GLY A C 1
ATOM 2406 O O . GLY A 1 325 ? -28.705 12.932 25.675 1.00 89.62 325 GLY A O 1
ATOM 2407 N N . GLN A 1 326 ? -27.099 14.382 26.327 1.00 89.62 326 GLN A N 1
ATOM 2408 C CA . GLN A 1 326 ? -26.007 13.818 25.527 1.00 89.62 326 GLN A CA 1
ATOM 2409 C C . GLN A 1 326 ? -25.264 12.703 26.289 1.00 89.62 326 GLN A C 1
ATOM 2411 O O . GLN A 1 326 ? -25.532 12.451 27.463 1.00 89.62 326 GLN A O 1
ATOM 2416 N N . PHE A 1 327 ? -24.337 12.008 25.630 1.00 90.50 327 PHE A N 1
ATOM 2417 C CA . PHE A 1 327 ? -23.416 11.067 26.267 1.00 90.50 327 PHE A CA 1
ATOM 2418 C C . PHE A 1 327 ? -22.058 11.718 26.492 1.00 90.50 327 PHE A C 1
ATOM 2420 O O . PHE A 1 327 ? -21.504 12.319 25.580 1.00 90.50 327 PHE A O 1
ATOM 2427 N N . VAL A 1 328 ? -21.483 11.536 27.676 1.00 90.69 328 VAL A N 1
ATOM 2428 C CA . VAL A 1 328 ? -20.091 11.903 27.959 1.00 90.69 328 VAL A CA 1
ATOM 2429 C C . VAL A 1 328 ? -19.195 10.681 27.777 1.00 90.69 328 VAL A C 1
ATOM 2431 O O . VAL A 1 328 ? -19.472 9.647 28.381 1.00 90.69 328 VAL A O 1
ATOM 2434 N N . ALA A 1 329 ? -18.133 10.783 26.972 1.00 90.50 329 ALA A N 1
ATOM 2435 C CA . ALA A 1 329 ? -17.106 9.749 26.834 1.00 90.50 329 ALA A CA 1
ATOM 2436 C C . ALA A 1 329 ? -15.809 10.186 27.528 1.00 90.50 329 ALA A C 1
ATOM 2438 O O . ALA A 1 329 ? -15.325 11.298 27.315 1.00 90.50 329 ALA A O 1
ATOM 2439 N N . VAL A 1 330 ? -15.235 9.304 28.352 1.00 88.12 330 VAL A N 1
ATOM 2440 C CA . VAL A 1 330 ? -14.143 9.647 29.288 1.00 88.12 330 VAL A CA 1
ATOM 2441 C C . VAL A 1 330 ? -12.743 9.367 28.722 1.00 88.12 330 VAL A C 1
ATOM 2443 O O . VAL A 1 330 ? -11.734 9.684 29.344 1.00 88.12 330 VAL A O 1
ATOM 2446 N N . GLY A 1 331 ? -12.656 8.799 27.516 1.00 83.75 331 GLY A N 1
ATOM 2447 C CA . GLY A 1 331 ? -11.376 8.502 26.858 1.00 83.75 331 GLY A CA 1
ATOM 2448 C C . GLY A 1 331 ? -10.560 7.424 27.582 1.00 83.75 331 GLY A C 1
ATOM 2449 O O . GLY A 1 331 ? -9.361 7.298 27.360 1.00 83.75 331 GLY A O 1
ATOM 2450 N N . GLN A 1 332 ? -11.209 6.661 28.464 1.00 86.62 332 GLN A N 1
ATOM 2451 C CA . GLN A 1 332 ? -10.647 5.524 29.185 1.00 86.62 332 GLN A CA 1
ATOM 2452 C C . GLN A 1 332 ? -11.296 4.236 28.679 1.00 86.62 332 GLN A C 1
ATOM 2454 O O . GLN A 1 332 ? -12.482 4.231 28.334 1.00 86.62 332 GLN A O 1
ATOM 2459 N N . SER A 1 333 ? -10.533 3.142 28.660 1.00 88.56 333 SER A N 1
ATOM 2460 C CA . SER A 1 333 ? -11.028 1.827 28.245 1.00 88.56 333 SER A CA 1
ATOM 2461 C C . SER A 1 333 ? -12.220 1.391 29.088 1.00 88.56 333 SER A C 1
ATOM 2463 O O . SER A 1 333 ? -12.181 1.485 30.315 1.00 88.56 333 SER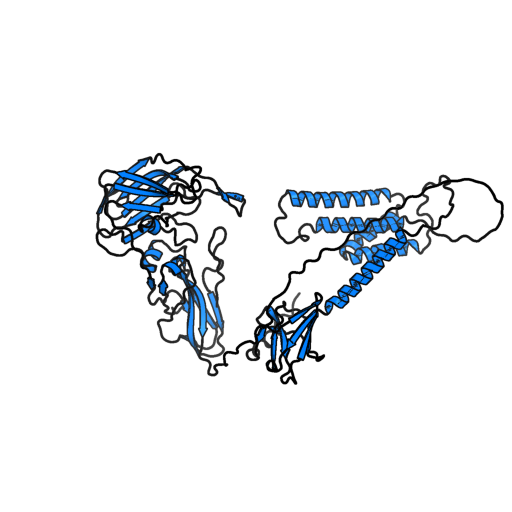 A O 1
ATOM 2465 N N . PHE A 1 334 ? -13.261 0.869 28.442 1.00 90.88 334 PHE A N 1
ATOM 2466 C CA . PHE A 1 334 ? -14.445 0.359 29.126 1.00 90.88 334 PHE A CA 1
ATOM 2467 C C . PHE A 1 334 ? -14.117 -0.664 30.227 1.00 90.88 334 PHE A C 1
ATOM 2469 O O . PHE A 1 334 ? -13.401 -1.639 30.004 1.00 90.88 334 PHE A O 1
ATOM 2476 N N . GLY A 1 335 ? -14.705 -0.469 31.411 1.00 88.94 335 GLY A N 1
ATOM 2477 C CA . GLY A 1 335 ? -14.625 -1.420 32.513 1.00 88.94 335 GLY A CA 1
ATOM 2478 C C . GLY A 1 335 ? -15.735 -1.193 33.544 1.00 88.94 335 GLY A C 1
ATOM 2479 O O . GLY A 1 335 ? -16.005 -0.044 33.894 1.00 88.94 335 GLY A O 1
ATOM 2480 N N . PRO A 1 336 ? -16.364 -2.256 34.079 1.00 91.31 336 PRO A N 1
ATOM 2481 C CA . PRO A 1 336 ? -17.514 -2.131 34.979 1.00 91.31 336 PRO A CA 1
ATOM 2482 C C . PRO A 1 336 ? -17.176 -1.560 36.369 1.00 91.31 336 PRO A C 1
ATOM 2484 O O . PRO A 1 336 ? -18.088 -1.230 37.116 1.00 91.31 336 PRO A O 1
ATOM 2487 N N . GLY A 1 337 ? -15.892 -1.446 36.735 1.00 92.44 337 GLY A N 1
ATOM 2488 C CA . GLY A 1 337 ? -15.457 -0.859 38.012 1.00 92.44 337 GLY A CA 1
ATOM 2489 C C . GLY A 1 337 ? -15.509 0.673 38.062 1.00 92.44 337 GLY A C 1
ATOM 2490 O O . GLY A 1 337 ? -15.347 1.263 39.135 1.00 92.44 337 GLY A O 1
ATOM 2491 N N . TRP A 1 338 ? -15.722 1.328 36.921 1.00 95.25 338 TRP A N 1
ATOM 2492 C CA . TRP A 1 338 ? -15.866 2.776 36.853 1.00 95.25 338 TRP A CA 1
ATOM 2493 C C . TRP A 1 338 ? -17.284 3.211 37.212 1.00 95.25 338 TRP A C 1
ATOM 2495 O O . TRP A 1 338 ? -18.260 2.658 36.710 1.00 95.25 338 TRP A O 1
ATOM 2505 N N . THR A 1 339 ? -17.389 4.248 38.035 1.00 96.12 339 THR A N 1
ATOM 2506 C CA . THR A 1 339 ? -18.657 4.894 38.398 1.00 96.12 339 THR A CA 1
ATOM 2507 C C . THR A 1 339 ? -18.573 6.384 38.125 1.00 96.12 339 THR A C 1
ATOM 2509 O O . THR A 1 339 ? -17.508 6.967 38.334 1.00 96.12 339 THR A O 1
ATOM 2512 N N . ALA A 1 340 ? -19.683 7.007 37.737 1.00 97.19 340 ALA A N 1
ATOM 2513 C CA . ALA A 1 340 ? -19.748 8.444 37.510 1.00 97.19 340 ALA A CA 1
ATOM 2514 C C . ALA A 1 340 ? -20.874 9.086 38.320 1.00 97.19 340 ALA A C 1
ATOM 2516 O O . ALA A 1 340 ? -21.985 8.561 38.381 1.00 97.19 340 ALA A O 1
ATOM 2517 N N . ARG A 1 341 ? -20.584 10.245 38.914 1.00 97.31 341 ARG A N 1
ATOM 2518 C CA . ARG A 1 341 ? -21.562 11.089 39.600 1.00 97.31 341 ARG A CA 1
ATOM 2519 C C . ARG A 1 341 ? -21.554 12.498 39.025 1.00 97.31 341 ARG A C 1
ATOM 2521 O O . ARG A 1 341 ? -20.478 13.048 38.819 1.00 97.31 341 ARG A O 1
ATOM 2528 N N . LEU A 1 342 ? -22.727 13.082 38.805 1.00 96.12 342 LEU A N 1
ATOM 2529 C CA . LEU A 1 342 ? -22.910 14.460 38.342 1.00 96.12 342 LEU A CA 1
ATOM 2530 C C . LEU A 1 342 ? -23.576 15.272 39.459 1.00 96.12 342 LEU A C 1
ATOM 2532 O O . LEU A 1 342 ? -24.719 14.994 39.800 1.00 96.12 342 LEU A O 1
ATOM 2536 N N . ASP A 1 343 ? -22.837 16.178 40.102 1.00 94.38 343 ASP A N 1
ATOM 2537 C CA . ASP A 1 343 ? -23.264 16.884 41.327 1.00 94.38 343 ASP A CA 1
ATOM 2538 C C . ASP A 1 343 ? -23.896 15.947 42.379 1.00 94.38 343 ASP A C 1
ATOM 2540 O O . ASP A 1 343 ? -24.899 16.239 43.025 1.00 94.38 343 ASP A O 1
ATOM 2544 N N . GLY A 1 344 ? -23.291 14.765 42.541 1.00 91.50 344 GLY A N 1
ATOM 2545 C CA . GLY A 1 344 ? -23.732 13.733 43.482 1.00 91.50 344 GLY A CA 1
ATOM 2546 C C . GLY A 1 344 ? -24.766 12.746 42.930 1.00 91.50 344 GLY A C 1
ATOM 2547 O O . GLY A 1 344 ? -24.913 11.667 43.505 1.00 91.50 344 GLY A O 1
ATOM 2548 N N . LEU A 1 345 ? -25.414 13.040 41.799 1.00 94.50 345 LEU A N 1
ATOM 254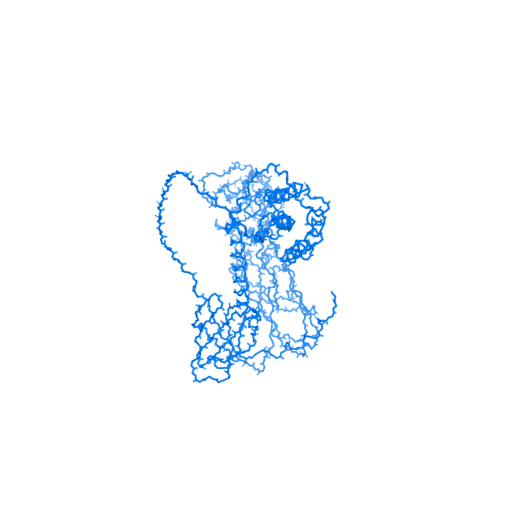9 C CA . LEU A 1 345 ? -26.325 12.111 41.129 1.00 94.50 345 LEU A CA 1
ATOM 2550 C C . LEU A 1 345 ? -25.544 10.974 40.464 1.00 94.50 345 LEU A C 1
ATOM 2552 O O . LEU A 1 345 ? -24.729 11.222 39.581 1.00 94.50 345 LEU A O 1
ATOM 2556 N N . ASP A 1 346 ? -25.821 9.728 40.846 1.00 95.75 346 ASP A N 1
ATOM 2557 C CA . ASP A 1 346 ? -25.250 8.548 40.192 1.00 95.75 346 ASP A CA 1
ATOM 2558 C C . ASP A 1 346 ? -25.795 8.397 38.763 1.00 95.75 346 ASP A C 1
ATOM 2560 O O . ASP A 1 346 ? -27.007 8.331 38.547 1.00 95.75 346 ASP A O 1
ATOM 2564 N N . LEU A 1 347 ? -24.891 8.345 37.782 1.00 96.19 347 LEU A N 1
ATOM 2565 C CA . LEU A 1 347 ? -25.232 8.168 36.369 1.00 96.19 347 LEU A CA 1
ATOM 2566 C C . LEU A 1 347 ? -25.425 6.691 35.982 1.00 96.19 347 LEU A C 1
ATOM 2568 O O . LEU A 1 347 ? -25.757 6.391 34.832 1.00 96.19 347 LEU A O 1
ATOM 2572 N N . GLY A 1 348 ? -25.235 5.768 36.926 1.00 95.19 348 GLY A N 1
ATOM 2573 C CA . GLY A 1 348 ? -25.423 4.336 36.750 1.00 95.19 348 GLY A CA 1
ATOM 2574 C C . GLY A 1 348 ? -24.222 3.632 36.117 1.00 95.19 348 GLY A C 1
ATOM 2575 O O . GLY A 1 348 ? -23.078 4.094 36.165 1.00 95.19 348 GLY A O 1
ATOM 2576 N N . ALA A 1 349 ? -24.484 2.461 35.533 1.00 94.69 349 ALA A N 1
ATOM 2577 C CA . ALA A 1 349 ? -23.444 1.632 34.933 1.00 94.69 349 ALA A CA 1
ATOM 2578 C C . ALA A 1 349 ? -22.812 2.309 33.697 1.00 94.69 349 ALA A C 1
ATOM 2580 O O . ALA A 1 349 ? -23.537 2.923 32.906 1.00 94.69 349 ALA A O 1
ATOM 2581 N N . PRO A 1 350 ? -21.488 2.167 33.492 1.00 95.12 350 PRO A N 1
ATOM 2582 C CA . PRO A 1 350 ? -20.824 2.696 32.309 1.00 95.12 350 PRO A CA 1
ATOM 2583 C C . PRO A 1 350 ? -21.367 2.043 31.036 1.00 95.12 350 PRO A C 1
ATOM 2585 O O . PRO A 1 350 ? -21.708 0.859 31.002 1.00 95.12 350 PRO A O 1
ATOM 2588 N N . LEU A 1 351 ? -21.390 2.822 29.964 1.00 94.25 351 LEU A N 1
ATOM 2589 C CA . LEU A 1 351 ? -21.750 2.407 28.616 1.00 94.25 351 LEU A CA 1
ATOM 2590 C C . LEU A 1 351 ? -20.497 2.331 27.745 1.00 94.25 351 LEU A C 1
ATOM 2592 O O . LEU A 1 351 ? -19.563 3.113 27.921 1.00 94.25 351 LEU A O 1
ATOM 2596 N N . LEU A 1 352 ? -20.493 1.405 26.786 1.00 92.25 352 LEU A N 1
ATOM 2597 C CA . LEU A 1 352 ? -19.471 1.351 25.745 1.00 92.25 352 LEU A CA 1
ATOM 2598 C C . LEU A 1 352 ? -19.801 2.401 24.677 1.00 92.25 352 LEU A C 1
ATOM 2600 O O . LEU A 1 352 ? -20.797 2.270 23.964 1.00 92.25 352 LEU A O 1
ATOM 2604 N N . ILE A 1 353 ? -18.967 3.431 24.579 1.00 88.06 353 ILE A N 1
ATOM 2605 C CA . ILE A 1 353 ? -19.067 4.514 23.600 1.00 88.06 353 ILE A CA 1
ATOM 2606 C C . ILE A 1 353 ? -17.954 4.334 22.562 1.00 88.06 353 ILE A C 1
ATOM 2608 O O . ILE A 1 353 ? -16.817 3.995 22.899 1.00 88.06 353 ILE A O 1
ATOM 2612 N N . ASP A 1 354 ? -18.298 4.501 21.284 1.00 82.00 354 ASP A N 1
ATOM 2613 C CA . ASP A 1 354 ? -17.378 4.388 20.141 1.00 82.00 354 ASP A CA 1
ATOM 2614 C C . ASP A 1 354 ? -16.579 3.071 20.087 1.00 82.00 354 ASP A C 1
ATOM 2616 O O . ASP A 1 354 ? -15.470 3.003 19.565 1.00 82.00 354 ASP A O 1
ATOM 2620 N N . GLY A 1 355 ? -17.147 1.996 20.645 1.00 82.56 355 GLY A N 1
ATOM 2621 C CA . GLY A 1 355 ? -16.583 0.645 20.586 1.00 82.56 355 GLY A CA 1
ATOM 2622 C C . GLY A 1 355 ? -15.359 0.389 21.474 1.00 82.56 355 GLY A C 1
ATOM 2623 O O . GLY A 1 355 ? -14.891 -0.746 21.503 1.00 82.56 355 GLY A O 1
ATOM 2624 N N . ALA A 1 356 ? -14.862 1.381 22.219 1.00 77.94 356 ALA A N 1
ATOM 2625 C CA . ALA A 1 356 ? -13.696 1.214 23.098 1.00 77.94 356 ALA A CA 1
ATOM 2626 C C . ALA A 1 356 ? -13.759 2.044 24.390 1.00 77.94 356 ALA A C 1
ATOM 2628 O O . ALA A 1 356 ? -13.342 1.577 25.454 1.00 77.94 356 ALA A O 1
ATOM 2629 N N . SER A 1 357 ? -14.275 3.269 24.302 1.00 87.88 357 SER A N 1
ATOM 2630 C CA . SER A 1 357 ? -14.317 4.213 25.415 1.00 87.88 357 SER A CA 1
ATOM 2631 C C . SER A 1 357 ? -15.471 3.892 26.361 1.00 87.88 357 SER A C 1
ATOM 2633 O O . SER A 1 357 ? -16.511 3.375 25.950 1.00 87.88 357 SER A O 1
ATOM 2635 N N . MET A 1 358 ? -15.315 4.224 27.638 1.00 92.81 358 MET A N 1
ATOM 2636 C CA . MET A 1 358 ? -16.444 4.270 28.563 1.00 92.81 358 MET A CA 1
ATOM 2637 C C . MET A 1 358 ? -17.144 5.627 28.519 1.00 92.81 358 MET A C 1
ATOM 2639 O O . MET A 1 358 ? -16.517 6.670 28.305 1.00 92.81 358 MET A O 1
ATOM 2643 N N . GLY A 1 359 ? -18.429 5.621 28.841 1.00 93.81 359 GLY A N 1
ATOM 2644 C CA . GLY A 1 359 ? -19.182 6.845 29.025 1.00 93.81 359 GLY A CA 1
ATOM 2645 C C . GLY A 1 359 ? -20.497 6.658 29.758 1.00 93.81 359 GLY A C 1
ATOM 2646 O O . GLY A 1 359 ? -20.869 5.550 30.134 1.00 93.81 359 GLY A O 1
ATOM 2647 N N . TRP A 1 360 ? -21.215 7.761 29.935 1.00 95.50 360 TRP A N 1
ATOM 2648 C CA . TRP A 1 360 ? -22.519 7.786 30.593 1.00 95.50 360 TRP A CA 1
ATOM 2649 C C . TRP A 1 360 ? -23.475 8.702 29.852 1.00 95.50 360 TRP A C 1
ATOM 2651 O O . TRP A 1 360 ? -23.061 9.663 29.202 1.00 95.50 360 TRP A O 1
ATOM 2661 N N . ARG A 1 361 ? -24.772 8.414 29.963 1.00 94.38 361 ARG A N 1
ATOM 2662 C CA . ARG A 1 361 ? -25.809 9.332 29.496 1.00 94.38 361 ARG A CA 1
ATOM 2663 C C . ARG A 1 361 ? -26.019 10.416 30.545 1.00 94.38 361 ARG A C 1
ATOM 2665 O O . ARG A 1 361 ? -26.303 10.104 31.697 1.00 94.38 361 ARG A O 1
ATOM 2672 N N . LEU A 1 362 ? -25.917 11.673 30.136 1.00 93.81 362 LEU A N 1
ATOM 2673 C CA . LEU A 1 362 ? -26.215 12.814 30.989 1.00 93.81 362 LEU A CA 1
ATOM 2674 C C . LEU A 1 362 ? -27.737 12.973 31.163 1.00 93.81 362 LEU A C 1
ATOM 2676 O O . LEU A 1 362 ? -28.506 12.599 30.264 1.00 93.81 362 LEU A O 1
ATOM 2680 N N . PRO A 1 363 ? -28.196 13.547 32.289 1.00 94.12 363 PRO A N 1
ATOM 2681 C CA . PRO A 1 363 ? -29.609 13.834 32.511 1.00 94.12 363 PRO A CA 1
ATOM 2682 C C . PRO A 1 363 ? -30.212 14.667 31.377 1.00 94.12 363 PRO A C 1
ATOM 2684 O O . PRO A 1 363 ? -29.568 15.563 30.836 1.00 94.12 363 PRO A O 1
ATOM 2687 N N . ALA A 1 364 ? -31.474 14.402 31.026 1.00 92.50 364 ALA A N 1
ATOM 2688 C CA . ALA A 1 364 ? -32.164 15.097 29.931 1.00 92.50 364 ALA A CA 1
ATOM 2689 C C . ALA A 1 364 ? -32.340 16.608 30.170 1.00 92.50 364 ALA A C 1
ATOM 2691 O O . ALA A 1 364 ? -32.552 17.365 29.225 1.00 92.50 364 ALA A O 1
ATOM 2692 N N . LYS A 1 365 ? -32.274 17.043 31.431 1.00 91.62 365 LYS A N 1
ATOM 2693 C CA . LYS A 1 365 ? -32.304 18.443 31.847 1.00 91.62 365 LYS A CA 1
ATOM 2694 C C . LYS A 1 365 ? -31.211 18.652 32.888 1.00 91.62 365 LYS A C 1
ATOM 2696 O O . LYS A 1 365 ? -31.105 17.848 33.807 1.00 91.62 365 LYS A O 1
ATOM 2701 N N . MET A 1 366 ? -30.457 19.735 32.744 1.00 91.75 366 MET A N 1
ATOM 2702 C CA . MET A 1 366 ? -29.454 20.194 33.707 1.00 91.75 366 MET A CA 1
ATOM 2703 C C . MET A 1 366 ? -29.799 21.621 34.125 1.00 91.75 366 MET A C 1
ATOM 2705 O O . MET A 1 366 ? -30.304 22.412 33.318 1.00 91.75 366 MET A O 1
ATOM 2709 N N . SER A 1 367 ? -29.575 21.949 35.391 1.00 87.44 367 SER A N 1
ATOM 2710 C CA . SER A 1 367 ? -29.950 23.258 35.943 1.00 87.44 367 SER A CA 1
ATOM 2711 C C . SER A 1 367 ? -28.921 24.336 35.582 1.00 87.44 367 SER A C 1
ATOM 2713 O O . SER A 1 367 ? -29.292 25.456 35.207 1.00 87.44 367 SER A O 1
ATOM 2715 N N . GLY A 1 368 ? -27.647 23.944 35.552 1.00 91.25 368 GLY A N 1
ATOM 2716 C CA . GLY A 1 368 ? -26.485 24.760 35.228 1.00 91.25 368 GLY A CA 1
ATOM 2717 C C . GLY A 1 368 ? -25.346 23.906 34.676 1.00 91.25 368 GLY A C 1
ATOM 2718 O O . GLY A 1 368 ? -25.576 22.827 34.131 1.00 91.25 368 GLY A O 1
ATOM 2719 N N . ALA A 1 369 ? -24.119 24.416 34.770 1.00 90.81 369 ALA A N 1
ATOM 2720 C CA . ALA A 1 369 ? -22.950 23.565 34.611 1.00 90.81 369 ALA A CA 1
ATOM 2721 C C . ALA A 1 369 ? -22.785 22.731 35.888 1.00 90.81 369 ALA A C 1
ATOM 2723 O O . ALA A 1 369 ? -22.798 23.304 36.972 1.00 90.81 369 ALA A O 1
ATOM 2724 N N . GLU A 1 370 ? -22.583 21.426 35.759 1.00 94.69 370 GLU A N 1
ATOM 2725 C CA . GLU A 1 370 ? -22.581 20.476 36.883 1.00 94.69 370 GLU A CA 1
ATOM 2726 C C . GLU A 1 370 ? -21.240 19.716 36.926 1.00 94.69 370 GLU A C 1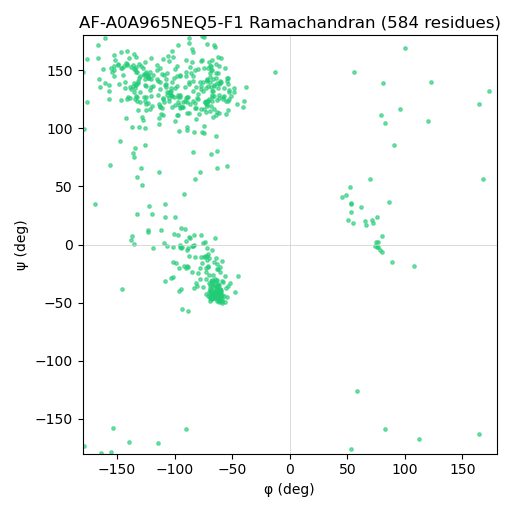
ATOM 2728 O O . GLU A 1 370 ? -20.625 19.462 35.880 1.00 94.69 370 GLU A O 1
ATOM 2733 N N . ARG A 1 371 ? -20.737 19.390 38.124 1.00 95.38 371 ARG A N 1
ATOM 2734 C CA . ARG A 1 371 ? -19.442 18.717 38.321 1.00 95.38 371 ARG A CA 1
ATOM 2735 C C . ARG A 1 371 ? -19.599 17.219 38.113 1.00 95.38 371 ARG A C 1
ATOM 2737 O O . ARG A 1 371 ? -20.286 16.536 38.869 1.00 95.38 371 ARG A O 1
ATOM 2744 N N . LEU A 1 372 ? -18.903 16.690 37.118 1.00 96.25 372 LEU A N 1
ATOM 2745 C CA . LEU A 1 372 ? -18.779 15.261 36.873 1.00 96.25 372 LEU A CA 1
ATOM 2746 C C . LEU A 1 372 ? -17.567 14.715 37.627 1.00 96.25 372 LEU A C 1
ATOM 2748 O O . LEU A 1 372 ? -16.452 15.193 37.435 1.00 96.25 372 LEU A O 1
ATOM 2752 N N . VAL A 1 373 ? -17.778 13.681 38.436 1.00 97.12 373 VAL A N 1
ATOM 2753 C CA . VAL A 1 373 ? -16.734 12.925 39.133 1.00 97.12 373 VAL A CA 1
ATOM 2754 C C . VAL A 1 373 ? -16.800 11.478 38.673 1.00 97.12 373 VAL A C 1
ATOM 2756 O O . VAL A 1 373 ? -17.812 10.805 38.864 1.00 97.12 373 VAL A O 1
ATOM 2759 N N . VAL A 1 374 ? -15.717 10.991 38.078 1.00 96.88 374 VAL A N 1
ATOM 2760 C CA . VAL A 1 374 ? -15.588 9.619 37.584 1.00 96.88 374 VAL A CA 1
ATOM 2761 C C . VAL A 1 374 ? -14.523 8.910 38.404 1.00 96.88 374 VAL A C 1
ATOM 2763 O O . VAL A 1 374 ? -13.422 9.426 38.568 1.00 96.88 374 VAL A O 1
ATOM 2766 N N . THR A 1 375 ? -14.831 7.738 38.950 1.00 95.94 375 THR A N 1
ATOM 2767 C CA . THR A 1 375 ? -13.957 7.046 39.907 1.00 95.94 375 THR A CA 1
ATOM 2768 C C . THR A 1 375 ? -13.860 5.558 39.607 1.00 95.94 375 THR A C 1
ATOM 2770 O O . THR A 1 375 ? -14.874 4.898 39.379 1.00 95.94 375 THR A O 1
ATOM 2773 N N . TRP A 1 376 ? -12.644 5.014 39.666 1.00 95.25 376 TRP A N 1
ATOM 2774 C CA . TRP A 1 376 ? -12.396 3.576 39.659 1.00 95.25 376 TRP A CA 1
ATOM 2775 C C . TRP A 1 376 ? -12.557 3.017 41.074 1.00 95.25 376 TRP A C 1
ATOM 2777 O O . TRP A 1 376 ? -11.658 3.082 41.916 1.00 95.25 376 TRP A O 1
ATOM 2787 N N . THR A 1 377 ? -13.740 2.473 41.344 1.00 92.88 377 THR A N 1
ATOM 2788 C CA . THR A 1 377 ? -14.126 1.994 42.679 1.00 92.88 377 THR A CA 1
ATOM 2789 C C . THR A 1 377 ? -13.333 0.784 43.197 1.00 92.88 377 THR A C 1
ATOM 2791 O O . THR A 1 377 ? -13.082 0.749 44.406 1.00 92.88 377 THR A O 1
ATOM 2794 N N . PRO A 1 378 ? -12.830 -0.161 42.364 1.00 93.00 378 PRO A N 1
ATOM 2795 C CA . PRO A 1 378 ? -12.033 -1.287 42.860 1.00 93.00 378 PRO A CA 1
ATOM 2796 C C . PRO A 1 378 ? -10.745 -0.883 43.586 1.00 93.00 378 PRO A C 1
ATOM 2798 O O . PRO A 1 378 ? -10.213 -1.671 44.369 1.00 93.00 378 PRO A O 1
ATOM 2801 N N . GLN A 1 379 ? -10.249 0.344 43.383 1.00 91.81 379 GLN A N 1
ATOM 2802 C CA . GLN A 1 379 ? -9.065 0.830 44.089 1.00 91.81 379 GLN A CA 1
ATOM 2803 C C . GLN A 1 379 ? -9.237 0.803 45.616 1.00 91.81 379 GLN A C 1
ATOM 2805 O O . GLN A 1 379 ? -8.269 0.552 46.329 1.00 91.81 379 GLN A O 1
ATOM 2810 N N . GLY A 1 380 ? -10.454 1.006 46.135 1.00 87.62 380 GLY A N 1
ATOM 2811 C CA . GLY A 1 380 ? -10.718 0.934 47.576 1.00 87.62 380 GLY A CA 1
ATOM 2812 C C . GLY A 1 380 ? -10.391 -0.443 48.159 1.00 87.62 380 GLY A C 1
ATOM 2813 O O . GLY A 1 380 ? -9.683 -0.545 49.160 1.00 87.62 380 GLY A O 1
ATOM 2814 N N . THR A 1 381 ? -10.822 -1.512 47.486 1.00 88.19 381 THR A N 1
ATOM 2815 C CA . THR A 1 381 ? -10.509 -2.896 47.872 1.00 88.19 381 THR A CA 1
ATOM 2816 C C . THR A 1 381 ? -9.008 -3.171 47.809 1.00 88.19 381 THR A C 1
ATOM 2818 O O . THR A 1 381 ? -8.456 -3.784 48.722 1.00 88.19 381 THR A O 1
ATOM 2821 N N . VAL A 1 382 ? -8.330 -2.670 46.772 1.00 89.31 382 VAL A N 1
ATOM 2822 C CA . VAL A 1 382 ? -6.869 -2.786 46.641 1.00 89.31 382 VAL A CA 1
ATOM 2823 C C . VAL A 1 382 ? -6.160 -2.076 47.795 1.00 89.31 382 VAL A C 1
ATOM 2825 O O . VAL A 1 382 ? -5.247 -2.642 48.389 1.00 89.31 382 VAL A O 1
ATOM 2828 N N . ASN A 1 383 ? -6.602 -0.877 48.173 1.00 86.12 383 ASN A N 1
ATOM 2829 C CA . ASN A 1 383 ? -6.012 -0.129 49.284 1.00 86.12 383 ASN A CA 1
ATOM 2830 C C . ASN A 1 383 ? -6.155 -0.878 50.619 1.00 86.12 383 ASN A C 1
ATOM 2832 O O . ASN A 1 383 ? -5.199 -0.929 51.393 1.00 86.12 383 ASN A O 1
ATOM 2836 N N . ILE A 1 384 ? -7.308 -1.509 50.871 1.00 91.25 384 ILE A N 1
ATOM 2837 C CA . ILE A 1 384 ? -7.521 -2.350 52.062 1.00 91.25 384 ILE A CA 1
ATOM 2838 C C . ILE A 1 384 ? -6.566 -3.550 52.052 1.00 91.25 384 ILE A C 1
ATOM 2840 O O . ILE A 1 384 ? -5.927 -3.837 53.064 1.00 91.25 384 ILE A O 1
ATOM 2844 N N . ALA A 1 385 ? -6.424 -4.229 50.910 1.00 82.06 385 ALA A N 1
ATOM 2845 C CA . ALA A 1 385 ? -5.514 -5.365 50.776 1.00 82.06 385 ALA A CA 1
ATOM 2846 C C . ALA A 1 385 ? -4.041 -4.963 50.987 1.00 82.06 385 ALA A C 1
ATOM 2848 O O . ALA A 1 385 ? -3.288 -5.676 51.656 1.00 82.06 385 ALA A O 1
ATOM 2849 N N . LEU A 1 386 ? -3.633 -3.799 50.473 1.00 84.25 386 LEU A N 1
ATOM 2850 C CA . LEU A 1 386 ? -2.294 -3.246 50.687 1.00 84.25 386 LEU A CA 1
ATOM 2851 C C . LEU A 1 386 ? -2.048 -2.906 52.162 1.00 84.25 386 LEU A C 1
ATOM 2853 O O . LEU A 1 386 ? -0.988 -3.237 52.689 1.00 84.25 386 LEU A O 1
ATOM 2857 N N . LEU A 1 387 ? -3.029 -2.316 52.852 1.00 89.81 387 LEU A N 1
ATOM 2858 C CA . LEU A 1 387 ? -2.933 -2.038 54.287 1.00 89.81 387 LEU A CA 1
ATOM 2859 C C . LEU A 1 387 ? -2.813 -3.331 55.103 1.00 89.81 387 LEU A C 1
ATOM 2861 O O . LEU A 1 387 ? -1.947 -3.431 55.969 1.00 89.81 387 LEU A O 1
ATOM 2865 N N . ALA A 1 388 ? -3.634 -4.340 54.802 1.00 86.00 388 ALA A N 1
ATOM 2866 C CA . ALA A 1 388 ? -3.552 -5.648 55.449 1.00 86.00 388 ALA A CA 1
ATOM 2867 C C . ALA A 1 388 ? -2.176 -6.305 55.231 1.00 86.00 388 ALA A C 1
ATOM 2869 O O . ALA A 1 388 ? -1.603 -6.867 56.164 1.00 86.00 388 ALA A O 1
ATOM 2870 N N . SER A 1 389 ? -1.611 -6.169 54.028 1.00 77.31 389 SER A N 1
ATOM 2871 C CA . SER A 1 389 ? -0.270 -6.670 53.702 1.00 77.31 389 SER A CA 1
ATOM 2872 C C . SER A 1 389 ? 0.824 -5.936 54.482 1.00 77.31 389 SER A C 1
ATOM 2874 O O . SER A 1 389 ? 1.727 -6.575 55.019 1.00 77.31 389 SER A O 1
ATOM 2876 N N . LEU A 1 390 ? 0.725 -4.607 54.605 1.00 83.94 390 LEU A N 1
ATOM 2877 C CA . LEU A 1 390 ? 1.644 -3.801 55.413 1.00 83.94 390 LEU A CA 1
ATOM 2878 C C . LEU A 1 390 ? 1.585 -4.198 56.893 1.00 83.94 390 LEU A C 1
ATOM 2880 O O . LEU A 1 390 ? 2.627 -4.378 57.518 1.00 83.94 390 LEU A O 1
ATOM 2884 N N . LEU A 1 391 ? 0.385 -4.379 57.449 1.00 88.19 391 LEU A N 1
ATOM 2885 C CA . LEU A 1 391 ? 0.206 -4.843 58.828 1.00 88.19 391 LEU A CA 1
ATOM 2886 C C . LEU A 1 391 ? 0.799 -6.243 59.034 1.00 88.19 391 LEU A C 1
ATOM 2888 O O . LEU A 1 391 ? 1.464 -6.481 60.041 1.00 88.19 391 LEU A O 1
ATOM 2892 N N . GLY A 1 392 ? 0.624 -7.144 58.064 1.00 76.44 392 GLY A N 1
ATOM 2893 C CA . GLY A 1 392 ? 1.272 -8.456 58.064 1.00 76.44 392 GLY A CA 1
ATOM 2894 C C . GLY A 1 392 ? 2.800 -8.356 58.071 1.00 76.44 392 GLY A C 1
ATOM 2895 O O . GLY A 1 392 ? 3.456 -9.022 58.869 1.00 76.44 392 GLY A O 1
ATOM 2896 N N . LEU A 1 393 ? 3.375 -7.473 57.248 1.00 75.56 393 LEU A N 1
ATOM 2897 C CA . LEU A 1 393 ? 4.820 -7.235 57.207 1.00 75.56 393 LEU A CA 1
ATOM 2898 C C . LEU A 1 393 ? 5.345 -6.666 58.532 1.00 75.56 393 LEU A C 1
ATOM 2900 O O . LEU A 1 393 ? 6.367 -7.129 59.034 1.00 75.56 393 LEU A O 1
ATOM 2904 N N . LEU A 1 394 ? 4.644 -5.691 59.116 1.00 79.38 394 LEU A N 1
ATOM 2905 C CA . LEU A 1 394 ? 5.000 -5.110 60.411 1.00 79.38 394 LEU A CA 1
ATOM 2906 C C . LEU A 1 394 ? 4.917 -6.143 61.538 1.00 79.38 394 LEU A C 1
ATOM 2908 O O . LEU A 1 394 ? 5.782 -6.152 62.412 1.00 79.38 394 LEU A O 1
ATOM 2912 N N . LEU A 1 395 ? 3.934 -7.047 61.496 1.00 78.69 395 LEU A N 1
ATOM 2913 C CA . LEU A 1 395 ? 3.847 -8.170 62.425 1.00 78.69 395 LEU A CA 1
ATOM 2914 C C . LEU A 1 395 ? 5.056 -9.102 62.275 1.00 78.69 395 LEU A C 1
ATOM 2916 O O . LEU A 1 395 ? 5.697 -9.432 63.271 1.00 78.69 395 LEU A O 1
ATOM 2920 N N . CYS A 1 396 ? 5.416 -9.483 61.046 1.00 69.81 396 CYS A N 1
ATOM 2921 C CA . CYS A 1 396 ? 6.615 -10.282 60.784 1.00 69.81 396 CYS A CA 1
ATOM 2922 C C . CYS A 1 396 ? 7.890 -9.584 61.283 1.00 69.81 396 CYS A C 1
ATOM 2924 O O . CYS A 1 396 ? 8.723 -10.218 61.931 1.00 69.81 396 CYS A O 1
ATOM 2926 N N . LEU A 1 397 ? 8.025 -8.278 61.036 1.00 71.19 397 LEU A N 1
ATOM 2927 C CA . LEU A 1 397 ? 9.172 -7.486 61.470 1.00 71.19 397 LEU A CA 1
ATOM 2928 C C . LEU A 1 397 ? 9.242 -7.389 62.999 1.00 71.19 397 LEU A C 1
ATOM 2930 O O . LEU A 1 397 ? 10.308 -7.597 63.577 1.00 71.19 397 LEU A O 1
ATOM 2934 N N . GLY A 1 398 ? 8.109 -7.141 63.658 1.00 74.12 398 GLY A N 1
ATOM 2935 C CA . GLY A 1 398 ? 7.993 -7.110 65.115 1.00 74.12 398 GLY A CA 1
ATOM 2936 C C . GLY A 1 398 ? 8.366 -8.447 65.752 1.00 74.12 398 GLY A C 1
ATOM 2937 O O . GLY A 1 398 ? 9.090 -8.471 66.743 1.00 74.12 398 GLY A O 1
ATOM 2938 N N . LEU A 1 399 ? 7.961 -9.562 65.141 1.00 70.75 399 LEU A N 1
ATOM 2939 C CA . LEU A 1 399 ? 8.370 -10.901 65.569 1.00 70.75 399 LEU A CA 1
ATOM 2940 C C . LEU A 1 399 ? 9.866 -11.171 65.327 1.00 70.75 399 LEU A C 1
ATOM 2942 O O . LEU A 1 399 ? 10.469 -11.903 66.106 1.00 70.75 399 LEU A O 1
ATOM 2946 N N . SER A 1 400 ? 10.480 -10.580 64.292 1.00 66.81 400 SER A N 1
ATOM 2947 C CA . SER A 1 400 ? 11.917 -10.747 64.009 1.00 66.81 400 SER A CA 1
ATOM 2948 C C . SER A 1 400 ? 12.842 -9.847 64.838 1.00 66.81 400 SER A C 1
ATOM 2950 O O . SER A 1 400 ? 13.957 -10.251 65.159 1.00 66.81 400 SER A O 1
ATOM 2952 N N . LEU A 1 401 ? 12.400 -8.628 65.174 1.00 72.75 401 LEU A N 1
ATOM 2953 C CA . LEU A 1 401 ? 13.177 -7.630 65.921 1.00 72.75 401 LEU A CA 1
ATOM 2954 C C . LEU A 1 401 ? 12.874 -7.650 67.417 1.00 72.75 401 LEU A C 1
ATOM 2956 O O . LEU A 1 401 ? 13.671 -7.147 68.214 1.00 72.75 401 LEU A O 1
ATOM 2960 N N . GLY A 1 402 ? 11.724 -8.202 67.807 1.00 55.59 402 GLY A N 1
ATOM 2961 C CA . GLY A 1 402 ? 11.406 -8.457 69.197 1.00 55.59 402 GLY A CA 1
ATOM 2962 C C . GLY A 1 402 ? 12.540 -9.267 69.803 1.00 55.59 402 GLY A C 1
ATOM 2963 O O . GLY A 1 402 ? 12.799 -10.397 69.389 1.00 55.59 402 GLY A O 1
ATOM 2964 N N . ARG A 1 403 ? 13.248 -8.681 70.777 1.00 48.19 403 ARG A N 1
ATOM 2965 C CA . ARG A 1 403 ? 14.191 -9.443 71.591 1.00 48.19 403 ARG A CA 1
ATOM 2966 C C . ARG A 1 403 ? 13.389 -10.594 72.176 1.00 48.19 403 ARG A C 1
ATOM 2968 O O . ARG A 1 403 ? 12.515 -10.356 73.011 1.00 48.19 403 ARG A O 1
ATOM 2975 N N . ALA A 1 404 ? 13.691 -11.823 71.750 1.00 50.00 404 ALA A N 1
ATOM 2976 C CA . ALA A 1 404 ? 13.361 -12.988 72.550 1.00 50.00 404 ALA A CA 1
ATOM 2977 C C . ALA A 1 404 ? 13.793 -12.623 73.969 1.00 50.00 404 ALA A C 1
ATOM 2979 O O . ALA A 1 404 ? 14.940 -12.194 74.152 1.00 50.00 404 ALA A O 1
ATOM 2980 N N . SER A 1 405 ? 12.843 -12.646 74.914 1.00 41.19 405 SER A N 1
ATOM 2981 C CA . SER A 1 405 ? 13.129 -12.377 76.323 1.00 41.19 405 SER A CA 1
ATOM 2982 C C . SER A 1 405 ? 14.456 -13.049 76.631 1.00 41.19 405 SER A C 1
ATOM 2984 O O . SER A 1 405 ? 14.607 -14.227 76.294 1.00 41.19 405 SER A O 1
ATOM 2986 N N . LYS A 1 406 ? 15.443 -12.284 77.122 1.00 43.38 406 LYS A N 1
ATOM 2987 C CA . LYS A 1 406 ? 16.753 -12.819 77.498 1.00 43.38 406 LYS A CA 1
ATOM 2988 C C . LYS A 1 406 ? 16.512 -13.805 78.635 1.00 43.38 406 LYS A C 1
ATOM 2990 O O . LYS A 1 406 ? 16.676 -13.477 79.803 1.00 43.38 406 LYS A O 1
ATOM 2995 N N . SER A 1 407 ? 16.101 -15.014 78.296 1.00 40.56 407 SER A N 1
ATOM 2996 C CA . SER A 1 407 ? 16.183 -16.140 79.182 1.00 40.56 407 SER A CA 1
ATOM 2997 C C . SER A 1 407 ? 17.679 -16.364 79.335 1.00 40.56 407 SER A C 1
ATOM 2999 O O . SER A 1 407 ? 18.349 -16.730 78.365 1.00 40.56 407 SER A O 1
ATOM 3001 N N . GLN A 1 408 ? 18.213 -16.061 80.518 1.00 39.31 408 GLN A N 1
ATOM 3002 C CA . GLN A 1 408 ? 19.530 -16.513 80.961 1.00 39.31 408 GLN A CA 1
ATOM 3003 C C . GLN A 1 408 ? 19.503 -18.046 81.051 1.00 39.31 408 GLN A C 1
ATOM 3005 O O . GLN A 1 408 ? 19.549 -18.632 82.124 1.00 39.31 408 GLN A O 1
ATOM 3010 N N . ILE A 1 409 ? 19.348 -18.715 79.914 1.00 41.91 409 ILE A N 1
ATOM 3011 C CA . ILE A 1 409 ? 19.510 -20.152 79.809 1.00 41.91 409 ILE A CA 1
ATOM 3012 C C . ILE A 1 409 ? 20.984 -20.319 79.509 1.00 41.91 409 ILE A C 1
ATOM 3014 O O . ILE A 1 409 ? 21.442 -20.110 78.386 1.00 41.91 409 ILE A O 1
ATOM 3018 N N . TRP A 1 410 ? 21.725 -20.613 80.570 1.00 38.84 410 TRP A N 1
ATOM 3019 C CA . TRP A 1 410 ? 23.044 -21.206 80.484 1.00 38.84 410 TRP A CA 1
ATOM 3020 C C . TRP A 1 410 ? 23.034 -22.279 79.390 1.00 38.84 410 TRP A C 1
ATOM 3022 O O . TRP A 1 410 ? 22.285 -23.255 79.476 1.00 38.84 410 TRP A O 1
ATOM 3032 N N . LEU A 1 411 ? 23.858 -22.091 78.355 1.00 42.31 411 LEU A N 1
ATOM 3033 C CA . LEU A 1 411 ? 24.212 -23.150 77.417 1.00 42.31 411 LEU A CA 1
ATOM 3034 C C . LEU A 1 411 ? 25.065 -24.173 78.177 1.00 42.31 411 LEU A C 1
ATOM 3036 O O . LEU A 1 411 ? 26.286 -24.188 78.069 1.00 42.31 411 LEU A O 1
ATOM 3040 N N . SER A 1 412 ? 24.414 -25.019 78.977 1.00 38.19 412 SER A N 1
ATOM 3041 C CA . SER A 1 412 ? 24.942 -26.360 79.198 1.00 38.19 412 SER A CA 1
ATOM 3042 C C . SER A 1 412 ? 24.780 -27.120 77.888 1.00 38.19 412 SER A C 1
ATOM 3044 O O . SER A 1 412 ? 23.779 -26.935 77.190 1.00 38.19 412 SER A O 1
ATOM 3046 N N . ASP A 1 413 ? 25.795 -27.908 77.564 1.00 39.41 413 ASP A N 1
ATOM 3047 C CA . ASP A 1 413 ? 26.079 -28.622 76.319 1.00 39.41 413 ASP A CA 1
ATOM 3048 C C . ASP A 1 413 ? 24.925 -29.534 75.844 1.00 39.41 413 ASP A C 1
ATOM 3050 O O . ASP A 1 413 ? 24.966 -30.766 75.856 1.00 39.41 413 ASP A O 1
ATOM 3054 N N . SER A 1 414 ? 23.822 -28.903 75.458 1.00 38.41 414 SER A N 1
ATOM 3055 C CA . SER A 1 414 ? 22.567 -29.547 75.124 1.00 38.41 414 SER A CA 1
ATOM 3056 C C . SER A 1 414 ? 22.530 -29.703 73.619 1.00 38.41 414 SER A C 1
ATOM 3058 O O . SER A 1 414 ? 22.162 -28.791 72.875 1.00 38.41 414 SER A O 1
ATOM 3060 N N . ARG A 1 415 ? 22.900 -30.905 73.167 1.00 37.53 415 ARG A N 1
ATOM 3061 C CA . ARG A 1 415 ? 22.501 -31.436 71.858 1.00 37.53 415 ARG A CA 1
ATOM 3062 C C . ARG A 1 415 ? 21.047 -31.016 71.595 1.00 37.53 415 ARG A C 1
ATOM 3064 O O . ARG A 1 415 ? 20.240 -31.118 72.517 1.00 37.53 415 ARG A O 1
ATOM 3071 N N . PRO A 1 416 ? 20.685 -30.545 70.389 1.00 39.12 416 PRO A N 1
ATOM 3072 C CA . PRO A 1 416 ? 19.338 -30.065 70.125 1.00 39.12 416 PRO A CA 1
ATOM 3073 C C . PRO A 1 416 ? 18.352 -31.229 70.260 1.00 39.12 416 PRO A C 1
ATOM 3075 O O . PRO A 1 416 ? 18.105 -31.972 69.313 1.00 39.12 416 PRO A O 1
ATOM 3078 N N . THR A 1 417 ? 17.773 -31.390 71.448 1.00 44.53 417 THR A N 1
ATOM 3079 C CA . THR A 1 417 ? 16.658 -32.297 71.720 1.00 44.53 417 THR A CA 1
ATOM 3080 C C . THR A 1 417 ? 15.386 -31.626 71.208 1.00 44.53 417 THR A C 1
ATOM 3082 O O . THR A 1 417 ? 14.490 -31.241 71.954 1.00 44.53 417 THR A O 1
ATOM 3085 N N . VAL A 1 418 ? 15.339 -31.395 69.898 1.00 48.78 418 VAL A N 1
ATOM 3086 C CA . VAL A 1 418 ? 14.199 -30.803 69.204 1.00 48.78 418 VAL A CA 1
ATOM 3087 C C . VAL A 1 418 ? 13.275 -31.951 68.793 1.00 48.78 418 VAL A C 1
ATOM 3089 O O . VAL A 1 418 ? 13.721 -32.906 68.166 1.00 48.78 418 VAL A O 1
ATOM 3092 N N . LEU A 1 419 ? 11.992 -31.832 69.167 1.00 44.53 419 LEU A N 1
ATOM 3093 C CA . LEU A 1 419 ? 10.850 -32.715 68.846 1.00 44.53 419 LEU A CA 1
ATOM 3094 C C . LEU A 1 419 ? 10.593 -33.943 69.746 1.00 44.53 419 LEU A C 1
ATOM 3096 O O . LEU A 1 419 ? 10.076 -34.950 69.274 1.00 44.53 419 LEU A O 1
ATOM 3100 N N . ARG A 1 420 ? 10.815 -33.856 71.064 1.00 41.78 420 ARG A N 1
ATOM 3101 C CA . ARG A 1 420 ? 10.240 -34.842 72.013 1.00 41.78 420 ARG A CA 1
ATOM 3102 C C . ARG A 1 420 ? 9.364 -34.220 73.101 1.00 41.78 420 ARG A C 1
ATOM 3104 O O . ARG A 1 420 ? 9.322 -34.717 74.218 1.00 41.78 420 ARG A O 1
ATOM 3111 N N . ASN A 1 421 ? 8.652 -33.135 72.793 1.00 43.03 421 ASN A N 1
ATOM 3112 C CA . ASN A 1 421 ? 7.587 -32.670 73.682 1.00 43.03 421 ASN A CA 1
ATOM 3113 C C . ASN A 1 421 ? 6.293 -32.404 72.881 1.00 43.03 421 ASN A C 1
ATOM 3115 O O . ASN A 1 421 ? 6.206 -31.376 72.199 1.00 43.03 421 ASN A O 1
ATOM 3119 N N . PRO A 1 422 ? 5.308 -33.327 72.909 1.00 44.69 422 PRO A N 1
ATOM 3120 C CA . PRO A 1 422 ? 4.097 -33.302 72.091 1.00 44.69 422 PRO A CA 1
ATOM 3121 C C . PRO A 1 422 ? 3.042 -32.378 72.712 1.00 44.69 422 PRO A C 1
ATOM 3123 O O . PRO A 1 422 ? 1.923 -32.778 73.017 1.00 44.69 422 PRO A O 1
ATOM 3126 N N . GLY A 1 423 ? 3.390 -31.110 72.931 1.00 49.81 423 GLY A N 1
ATOM 3127 C CA . GLY A 1 423 ? 2.383 -30.111 73.266 1.00 49.81 423 GLY A CA 1
ATOM 3128 C C . GLY A 1 423 ? 1.436 -29.960 72.076 1.00 49.81 423 GLY A C 1
ATOM 3129 O O . GLY A 1 423 ? 1.857 -29.445 71.040 1.00 49.81 423 GLY A O 1
ATOM 3130 N N . MET A 1 424 ? 0.180 -30.391 72.237 1.00 49.69 424 MET A N 1
ATOM 3131 C CA . MET A 1 424 ? -0.850 -30.514 71.191 1.00 49.69 424 MET A CA 1
ATOM 3132 C C . MET A 1 424 ? -0.948 -29.296 70.249 1.00 49.69 424 MET A C 1
ATOM 3134 O O . MET A 1 424 ? -1.303 -29.448 69.093 1.00 49.69 424 MET A O 1
ATOM 3138 N N . ARG A 1 425 ? -0.573 -28.088 70.697 1.00 52.00 425 ARG A N 1
ATOM 3139 C CA . ARG A 1 425 ? -0.682 -26.825 69.943 1.00 52.00 425 ARG A CA 1
ATOM 3140 C C . ARG A 1 425 ? 0.313 -26.645 68.783 1.00 52.00 425 ARG A C 1
ATOM 3142 O O . ARG A 1 425 ? -0.020 -25.971 67.817 1.00 52.00 425 ARG A O 1
ATOM 3149 N N . ARG A 1 426 ? 1.521 -27.216 68.844 1.00 56.62 426 ARG A N 1
ATOM 3150 C CA . ARG A 1 426 ? 2.563 -27.006 67.811 1.00 56.62 426 ARG A CA 1
ATOM 3151 C C . ARG A 1 426 ? 2.252 -27.635 66.445 1.00 56.62 426 ARG A C 1
ATOM 3153 O O . ARG A 1 426 ? 2.378 -26.914 65.459 1.00 56.62 426 ARG A O 1
ATOM 3160 N N . PRO A 1 427 ? 1.807 -28.904 66.349 1.00 61.81 427 PRO A N 1
ATOM 3161 C CA . PRO A 1 427 ? 1.471 -29.497 65.056 1.00 61.81 427 PRO A CA 1
ATOM 3162 C C . PRO A 1 427 ? 0.336 -28.774 64.335 1.00 61.81 427 PRO A C 1
ATOM 3164 O O . PRO A 1 427 ? 0.412 -28.600 63.123 1.00 61.81 427 PRO A O 1
ATOM 3167 N N . PHE A 1 428 ? -0.655 -28.258 65.068 1.00 64.81 428 PHE A N 1
ATOM 3168 C CA . PHE A 1 428 ? -1.740 -27.479 64.469 1.00 64.81 428 PHE A CA 1
ATOM 3169 C C . PHE A 1 428 ? -1.285 -26.112 63.941 1.00 64.81 428 PHE A C 1
ATOM 3171 O O . PHE A 1 428 ? -1.771 -25.688 62.898 1.00 64.81 428 PHE A O 1
ATOM 3178 N N . ILE A 1 429 ? -0.329 -25.441 64.596 1.00 66.06 429 ILE A N 1
ATOM 3179 C CA . ILE A 1 429 ? 0.223 -24.164 64.106 1.00 66.06 429 ILE A CA 1
ATOM 3180 C C . ILE A 1 429 ? 1.063 -24.390 62.844 1.00 66.06 429 ILE A C 1
ATOM 3182 O O . ILE A 1 429 ? 0.879 -23.683 61.857 1.00 66.06 429 ILE A O 1
ATOM 3186 N N . THR A 1 430 ? 1.947 -25.394 62.835 1.00 65.81 430 THR A N 1
ATOM 3187 C CA . THR A 1 430 ? 2.757 -25.724 61.649 1.00 65.81 430 THR A CA 1
ATOM 3188 C C . THR A 1 430 ? 1.876 -26.137 60.468 1.00 65.81 430 THR A C 1
ATOM 3190 O O . THR A 1 430 ? 2.108 -25.695 59.345 1.00 65.81 430 THR A O 1
ATOM 3193 N N . LEU A 1 431 ? 0.828 -26.927 60.724 1.00 71.50 431 LEU A N 1
ATOM 3194 C CA . LEU A 1 431 ? -0.160 -27.318 59.720 1.00 71.50 431 LEU A CA 1
ATOM 3195 C C . LEU A 1 431 ? -0.967 -26.111 59.211 1.00 71.50 431 LEU A C 1
ATOM 3197 O O . LEU A 1 431 ? -1.140 -25.960 58.005 1.00 71.50 431 LEU A O 1
ATOM 3201 N N . GLY A 1 432 ? -1.404 -25.221 60.106 1.00 74.06 432 GLY A N 1
ATOM 3202 C CA . GLY A 1 432 ? -2.139 -24.005 59.754 1.00 74.06 432 GLY A CA 1
ATOM 3203 C C . GLY A 1 432 ? -1.322 -23.039 58.893 1.00 74.06 432 GLY A C 1
ATOM 3204 O O . GLY A 1 432 ? -1.826 -22.543 57.889 1.00 74.06 432 GLY A O 1
ATOM 3205 N N . VAL A 1 433 ? -0.043 -22.829 59.222 1.00 70.31 433 VAL A N 1
ATOM 3206 C CA . VAL A 1 433 ? 0.873 -22.001 58.416 1.00 70.31 433 VAL A CA 1
ATOM 3207 C C . VAL A 1 433 ? 1.142 -22.646 57.056 1.00 70.31 433 VAL A C 1
ATOM 3209 O O . VAL A 1 433 ? 1.106 -21.954 56.044 1.00 70.31 433 VAL A O 1
ATOM 3212 N N . ALA A 1 434 ? 1.351 -23.964 56.998 1.00 67.62 434 ALA A N 1
ATOM 3213 C CA . ALA A 1 434 ? 1.560 -24.674 55.737 1.00 67.62 434 ALA A CA 1
ATOM 3214 C C . ALA A 1 43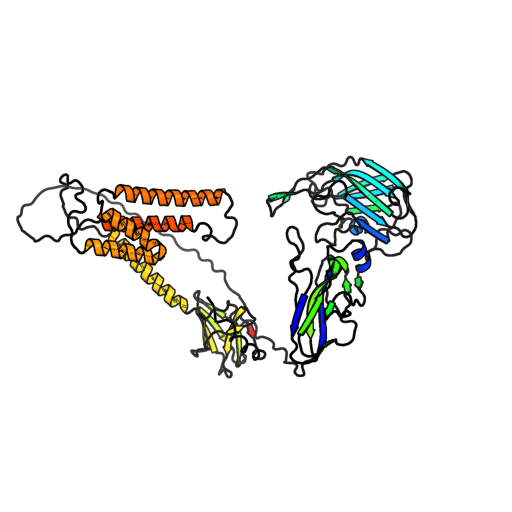4 ? 0.345 -24.575 54.798 1.00 67.62 434 ALA A C 1
ATOM 3216 O O . ALA A 1 434 ? 0.514 -24.357 53.598 1.00 67.62 434 ALA A O 1
ATOM 3217 N N . ILE A 1 435 ? -0.871 -24.687 55.344 1.00 72.56 435 ILE A N 1
ATOM 3218 C CA . ILE A 1 435 ? -2.121 -24.528 54.590 1.00 72.56 435 ILE A CA 1
ATOM 3219 C C . ILE A 1 435 ? -2.290 -23.078 54.124 1.00 72.56 435 ILE A C 1
ATOM 3221 O O . ILE A 1 435 ? -2.570 -22.853 52.949 1.00 72.56 435 ILE A O 1
ATOM 3225 N N . ALA A 1 436 ? -2.075 -22.096 55.004 1.00 72.06 436 ALA A N 1
ATOM 3226 C CA . ALA A 1 436 ? -2.202 -20.681 54.662 1.00 72.06 436 ALA A CA 1
ATOM 3227 C C . ALA A 1 436 ? -1.201 -20.259 53.575 1.00 72.06 436 ALA A C 1
ATOM 3229 O O . ALA A 1 436 ? -1.588 -19.631 52.594 1.00 72.06 436 ALA A O 1
ATOM 3230 N N . VAL A 1 437 ? 0.069 -20.657 53.697 1.00 66.81 437 VAL A N 1
ATOM 3231 C CA . VAL A 1 437 ? 1.102 -20.349 52.698 1.00 66.81 437 VAL A CA 1
ATOM 3232 C C . VAL A 1 437 ? 0.797 -21.031 51.367 1.00 66.81 437 VAL A C 1
ATOM 3234 O O . VAL A 1 437 ? 0.888 -20.390 50.324 1.00 66.81 437 VAL A O 1
ATOM 3237 N N . ALA A 1 438 ? 0.380 -22.299 51.379 1.00 66.81 438 ALA A N 1
ATOM 3238 C CA . ALA A 1 438 ? 0.004 -22.988 50.152 1.00 66.81 438 ALA A CA 1
ATOM 3239 C C . ALA A 1 438 ? -1.198 -22.317 49.465 1.00 66.81 438 ALA A C 1
ATOM 3241 O O . ALA A 1 438 ? -1.141 -22.071 48.266 1.00 66.81 438 ALA A O 1
ATOM 3242 N N . LEU A 1 439 ? -2.242 -21.938 50.209 1.00 68.69 439 LEU A N 1
ATOM 3243 C CA . LEU A 1 439 ? -3.415 -21.250 49.655 1.00 68.69 439 LEU A CA 1
ATOM 3244 C C . LEU A 1 439 ? -3.102 -19.838 49.133 1.00 68.69 439 LEU A C 1
ATOM 3246 O O . LEU A 1 439 ? -3.670 -19.444 48.117 1.00 68.69 439 LEU A O 1
ATOM 3250 N N . CYS A 1 440 ? -2.190 -19.098 49.775 1.00 64.06 440 CYS A N 1
ATOM 3251 C CA . CYS A 1 440 ? -1.767 -17.766 49.324 1.00 64.06 440 CYS A CA 1
ATOM 3252 C C . CYS A 1 440 ? -0.930 -17.792 48.035 1.00 64.06 440 CYS A C 1
ATOM 3254 O O . CYS A 1 440 ? -0.917 -16.799 47.311 1.00 64.06 440 CYS A O 1
ATOM 3256 N N . VAL A 1 441 ? -0.233 -18.896 47.743 1.00 64.12 441 VAL A N 1
ATOM 3257 C CA . VAL A 1 441 ? 0.555 -19.042 46.509 1.00 64.12 441 VAL A CA 1
ATOM 3258 C C . VAL A 1 441 ? -0.271 -19.720 45.410 1.00 64.12 441 VAL A C 1
ATOM 3260 O O . VAL A 1 441 ? -0.391 -19.181 44.312 1.00 64.12 441 VAL A O 1
ATOM 3263 N N . SER A 1 442 ? -0.821 -20.912 45.674 1.00 67.06 442 SER A N 1
ATOM 3264 C CA . SER A 1 442 ? -1.780 -21.626 44.817 1.00 67.06 442 SER A CA 1
ATOM 3265 C C . SER A 1 442 ? -2.222 -22.962 45.432 1.00 67.06 442 SER A C 1
ATOM 3267 O O . SER A 1 442 ? -1.438 -23.690 46.042 1.00 67.06 442 SER A O 1
ATOM 3269 N N . TRP A 1 443 ? -3.460 -23.370 45.163 1.00 70.56 443 TRP A N 1
ATOM 3270 C CA . TRP A 1 443 ? -4.034 -24.620 45.673 1.00 70.56 443 TRP A CA 1
ATOM 3271 C C . TRP A 1 443 ? -3.223 -25.886 45.324 1.00 70.56 443 TRP A C 1
ATOM 3273 O O . TRP A 1 443 ? -3.236 -26.849 46.089 1.00 70.56 443 TRP A O 1
ATOM 3283 N N . TRP A 1 444 ? -2.460 -25.885 44.226 1.00 69.25 444 TRP A N 1
ATOM 3284 C CA . TRP A 1 444 ? -1.633 -27.028 43.825 1.00 69.25 444 TRP A CA 1
ATOM 3285 C C . TRP A 1 444 ? -0.390 -27.255 44.700 1.00 69.25 444 TRP A C 1
ATOM 3287 O O . TRP A 1 444 ? 0.202 -28.331 44.638 1.00 69.25 444 TRP A O 1
ATOM 3297 N N . TYR A 1 445 ? -0.001 -26.292 45.545 1.00 68.62 445 TYR A N 1
ATOM 3298 C CA . TYR A 1 445 ? 1.160 -26.421 46.440 1.00 68.62 445 TYR A CA 1
ATOM 3299 C C . TYR A 1 445 ? 0.835 -27.079 47.787 1.00 68.62 445 TYR A C 1
ATOM 3301 O O . TYR A 1 445 ? 1.745 -27.434 48.539 1.00 68.62 445 TYR A O 1
ATOM 3309 N N . LEU A 1 446 ? -0.449 -27.275 48.099 1.00 69.12 446 LEU A N 1
ATOM 3310 C CA . LEU A 1 446 ? -0.900 -27.918 49.336 1.00 69.12 446 LEU A CA 1
ATOM 3311 C C . LEU A 1 446 ? -0.272 -29.309 49.570 1.00 69.12 446 LEU A C 1
ATOM 3313 O O . LEU A 1 446 ? 0.202 -29.542 50.684 1.00 69.12 446 LEU A O 1
ATOM 3317 N N . PRO A 1 447 ? -0.182 -30.218 48.574 1.00 75.81 447 PRO A N 1
ATOM 3318 C CA . PRO A 1 447 ? 0.373 -31.555 48.787 1.00 75.81 447 PRO A CA 1
ATOM 3319 C C . PRO A 1 447 ? 1.854 -31.525 49.178 1.00 75.81 447 PRO A C 1
ATOM 3321 O O . PRO A 1 447 ? 2.271 -32.256 50.071 1.00 75.81 447 PRO A O 1
ATOM 3324 N N . VAL A 1 448 ? 2.648 -30.650 48.551 1.00 70.56 448 VAL A N 1
ATOM 3325 C CA . VAL A 1 448 ? 4.098 -30.543 48.793 1.00 70.56 448 VAL A CA 1
ATOM 3326 C C . VAL A 1 448 ? 4.375 -29.989 50.189 1.00 70.56 448 VAL A C 1
ATOM 3328 O O . VAL A 1 448 ? 5.191 -30.546 50.925 1.00 70.56 448 VAL A O 1
ATOM 3331 N N . SER A 1 449 ? 3.647 -28.944 50.590 1.00 67.56 449 SER A N 1
ATOM 3332 C CA . SER A 1 449 ? 3.747 -28.369 51.934 1.00 67.56 449 SER A CA 1
ATOM 3333 C C . SER A 1 449 ? 3.328 -29.374 53.011 1.00 67.56 449 SER A C 1
ATOM 3335 O O . SER A 1 449 ? 4.023 -29.520 54.014 1.00 67.56 449 SER A O 1
ATOM 3337 N N . LEU A 1 450 ? 2.246 -30.131 52.793 1.00 73.56 450 LEU A N 1
ATOM 3338 C CA . LEU A 1 450 ? 1.789 -31.171 53.722 1.00 73.56 450 LEU A CA 1
ATOM 3339 C C . LEU A 1 450 ? 2.796 -32.323 53.848 1.00 73.56 450 LEU A C 1
ATOM 3341 O O . LEU A 1 450 ? 3.074 -32.770 54.960 1.00 73.56 450 LEU A O 1
ATOM 3345 N N . LEU A 1 451 ? 3.390 -32.771 52.738 1.00 77.75 451 LEU A N 1
ATOM 3346 C CA . LEU A 1 451 ? 4.421 -33.813 52.746 1.00 77.75 451 LEU A CA 1
ATOM 3347 C C . LEU A 1 451 ? 5.687 -33.366 53.482 1.00 77.75 451 LEU A C 1
ATOM 3349 O O . LEU A 1 451 ? 6.245 -34.143 54.254 1.00 77.75 451 LEU A O 1
ATOM 3353 N N . ALA A 1 452 ? 6.116 -32.116 53.304 1.00 69.50 452 ALA A N 1
ATOM 3354 C CA . ALA A 1 452 ? 7.262 -31.567 54.025 1.00 69.50 452 ALA A CA 1
ATOM 3355 C C . ALA A 1 452 ? 7.006 -31.469 55.536 1.00 69.50 452 ALA A C 1
ATOM 3357 O O . ALA A 1 452 ? 7.879 -31.809 56.336 1.00 69.50 452 ALA A O 1
ATOM 3358 N N . VAL A 1 453 ? 5.793 -31.068 55.928 1.00 68.88 453 VAL A N 1
ATOM 3359 C CA . VAL A 1 453 ? 5.348 -31.045 57.327 1.00 68.88 453 VAL A CA 1
ATOM 3360 C C . VAL A 1 453 ? 5.358 -32.459 57.921 1.00 68.88 453 VAL A C 1
ATOM 3362 O O . VAL A 1 453 ? 5.967 -32.679 58.966 1.00 68.88 453 VAL A O 1
ATOM 3365 N N . LEU A 1 454 ? 4.764 -33.440 57.233 1.00 75.50 454 LEU A N 1
ATOM 3366 C CA . LEU A 1 454 ? 4.763 -34.849 57.652 1.00 75.50 454 LEU A CA 1
ATOM 3367 C C . LEU A 1 454 ? 6.181 -35.424 57.765 1.00 75.50 454 LEU A C 1
ATOM 3369 O O . LEU A 1 454 ? 6.487 -36.145 58.716 1.00 75.50 454 LEU A O 1
ATOM 3373 N N . TYR A 1 455 ? 7.059 -35.084 56.822 1.00 71.75 455 TYR A N 1
ATOM 3374 C CA . TYR A 1 455 ? 8.453 -35.516 56.811 1.00 71.75 455 TYR A CA 1
ATOM 3375 C C . TYR A 1 455 ? 9.243 -34.945 57.996 1.00 71.75 455 TYR A C 1
ATOM 3377 O O . TYR A 1 455 ? 9.938 -35.691 58.687 1.00 71.75 455 TYR A O 1
ATOM 3385 N N . LEU A 1 456 ? 9.084 -33.650 58.289 1.00 66.69 456 LEU A N 1
ATOM 3386 C CA . LEU A 1 456 ? 9.698 -32.996 59.449 1.00 66.69 456 LEU A CA 1
ATOM 3387 C C . LEU A 1 456 ? 9.155 -33.541 60.781 1.00 66.69 456 LEU A C 1
ATOM 3389 O O . LEU A 1 456 ? 9.922 -33.684 61.731 1.00 66.69 456 LEU A O 1
ATOM 3393 N N . PHE A 1 457 ? 7.868 -33.905 60.845 1.00 67.69 457 PHE A N 1
ATOM 3394 C CA . PHE A 1 457 ? 7.281 -34.555 62.024 1.00 67.69 457 PHE A CA 1
ATOM 3395 C C . PHE A 1 457 ? 7.797 -35.977 62.240 1.00 67.69 457 PHE A C 1
ATOM 3397 O O . PHE A 1 457 ? 8.036 -36.375 63.379 1.00 67.69 457 PHE A O 1
ATOM 3404 N N . ARG A 1 458 ? 7.978 -36.747 61.162 1.00 73.06 458 ARG A N 1
ATOM 3405 C CA . ARG A 1 458 ? 8.450 -38.136 61.232 1.00 73.06 458 ARG A CA 1
ATOM 3406 C C . ARG A 1 458 ? 9.961 -38.234 61.451 1.00 73.06 458 ARG A C 1
ATOM 3408 O O . ARG A 1 458 ? 10.418 -39.201 62.053 1.00 73.06 458 ARG A O 1
ATOM 3415 N N . SER A 1 459 ? 10.734 -37.253 60.981 1.00 67.31 459 SER A N 1
ATOM 3416 C CA . SER A 1 459 ? 12.195 -37.215 61.113 1.00 67.31 459 SER A CA 1
ATOM 3417 C C . SER A 1 459 ? 12.713 -35.820 61.519 1.00 67.31 459 SER A C 1
ATOM 3419 O O . SER A 1 459 ? 13.247 -35.074 60.697 1.00 67.31 459 SER A O 1
ATOM 3421 N N . PRO A 1 460 ? 12.614 -35.474 62.814 1.00 60.38 460 PRO A N 1
ATOM 3422 C CA . PRO A 1 460 ? 13.084 -34.213 63.398 1.00 60.38 460 PRO A CA 1
ATOM 3423 C C . PRO A 1 460 ? 14.502 -33.764 63.030 1.00 60.38 460 PRO A C 1
ATOM 3425 O O . PRO A 1 460 ? 14.774 -32.588 62.788 1.00 60.38 460 PRO A O 1
ATOM 3428 N N . SER A 1 461 ? 15.433 -34.717 62.990 1.00 59.94 461 SER A N 1
ATOM 3429 C CA . SER A 1 461 ? 16.853 -34.486 62.716 1.00 59.94 461 SER A CA 1
ATOM 3430 C C . SER A 1 461 ? 17.135 -34.169 61.242 1.00 59.94 461 SER A C 1
ATOM 3432 O O . SER A 1 461 ? 18.235 -33.724 60.909 1.00 59.94 461 SER A O 1
ATOM 3434 N N . SER A 1 462 ? 16.140 -34.328 60.362 1.00 65.12 462 SER A N 1
ATOM 3435 C CA . SER A 1 462 ? 16.246 -34.096 58.919 1.00 65.12 462 SER A CA 1
ATOM 3436 C C . SER A 1 462 ? 16.082 -32.630 58.498 1.00 65.12 462 SER A C 1
ATOM 3438 O O . SER A 1 462 ? 16.070 -32.347 57.300 1.00 65.12 462 SER A O 1
ATOM 3440 N N . PHE A 1 463 ? 16.022 -31.675 59.435 1.00 64.62 463 PHE A N 1
ATOM 3441 C CA . PHE A 1 463 ? 15.934 -30.237 59.128 1.00 64.62 463 PHE A CA 1
ATOM 3442 C C . PHE A 1 463 ? 17.052 -29.764 58.174 1.00 64.62 463 PHE A C 1
ATOM 3444 O O . PHE A 1 463 ? 16.815 -28.954 57.279 1.00 64.62 463 PHE A O 1
ATOM 3451 N N . LYS A 1 464 ? 18.260 -30.339 58.301 1.00 66.06 464 LYS A N 1
ATOM 3452 C CA . LYS A 1 464 ? 19.402 -30.071 57.408 1.00 66.06 464 LYS A CA 1
ATOM 3453 C C . LYS A 1 464 ? 19.120 -30.487 55.960 1.00 66.06 464 LYS A C 1
ATOM 3455 O O . LYS A 1 464 ? 19.584 -29.826 55.038 1.00 66.06 464 LYS A O 1
ATOM 3460 N N . ASN A 1 465 ? 18.348 -31.553 55.751 1.00 67.50 465 ASN A N 1
ATOM 3461 C CA . ASN A 1 465 ? 17.984 -32.042 54.419 1.00 67.50 465 ASN A CA 1
ATOM 3462 C C . ASN A 1 465 ? 16.920 -31.148 53.767 1.00 67.50 465 ASN A C 1
ATOM 3464 O O . ASN A 1 465 ? 17.011 -30.869 52.575 1.00 67.50 465 ASN A O 1
ATOM 3468 N N . VAL A 1 466 ? 15.975 -30.619 54.551 1.00 67.12 466 VAL A N 1
ATOM 3469 C CA . VAL A 1 466 ? 14.976 -29.651 54.063 1.00 67.12 466 VAL A CA 1
ATOM 3470 C C . VAL A 1 466 ? 15.630 -28.311 53.710 1.00 67.12 466 VAL A C 1
ATOM 3472 O O . VAL A 1 466 ? 15.366 -27.771 52.641 1.00 67.12 466 VAL A O 1
ATOM 3475 N N . ALA A 1 467 ? 16.562 -27.816 54.530 1.00 69.25 467 ALA A N 1
ATOM 3476 C CA . ALA A 1 467 ? 17.340 -26.615 54.211 1.00 69.25 467 ALA A CA 1
ATOM 3477 C C . ALA A 1 467 ? 18.178 -26.773 52.923 1.00 69.25 467 ALA A C 1
ATOM 3479 O O . ALA A 1 467 ? 18.230 -25.858 52.102 1.00 69.25 467 ALA A O 1
ATOM 3480 N N . ARG A 1 468 ? 18.786 -27.950 52.705 1.00 72.81 468 ARG A N 1
ATOM 3481 C CA . ARG A 1 468 ? 19.502 -28.280 51.458 1.00 72.81 468 ARG A CA 1
ATOM 3482 C C . ARG A 1 468 ? 18.572 -28.319 50.245 1.00 72.81 468 ARG A C 1
ATOM 3484 O O . ARG A 1 468 ? 18.947 -27.813 49.193 1.00 72.81 468 ARG A O 1
ATOM 3491 N N . ALA A 1 469 ? 17.366 -28.869 50.391 1.00 69.69 469 ALA A N 1
ATOM 3492 C CA . ALA A 1 469 ? 16.368 -28.875 49.324 1.00 69.69 469 ALA A CA 1
ATOM 3493 C C . ALA A 1 469 ? 15.935 -27.449 48.946 1.00 69.69 469 ALA A C 1
ATOM 3495 O O . ALA A 1 469 ? 15.883 -27.125 47.764 1.00 69.69 469 ALA A O 1
ATOM 3496 N N . ILE A 1 470 ? 15.712 -26.571 49.931 1.00 72.56 470 ILE A N 1
ATOM 3497 C CA . ILE A 1 470 ? 15.385 -25.152 49.704 1.00 72.56 470 ILE A CA 1
ATOM 3498 C C . ILE A 1 470 ? 16.498 -24.449 48.917 1.00 72.56 470 ILE A C 1
ATOM 3500 O O . ILE A 1 470 ? 16.221 -23.791 47.916 1.00 72.56 470 ILE A O 1
ATOM 3504 N N . ALA A 1 471 ? 17.758 -24.624 49.329 1.00 71.94 471 ALA A N 1
ATOM 3505 C CA . ALA A 1 471 ? 18.902 -24.046 48.625 1.00 71.94 471 ALA A CA 1
ATOM 3506 C C . ALA A 1 471 ? 19.008 -24.562 47.178 1.00 71.94 471 ALA A C 1
ATOM 3508 O O . ALA A 1 471 ? 19.231 -23.774 46.261 1.00 71.94 471 ALA A O 1
ATOM 3509 N N . LEU A 1 472 ? 18.782 -25.863 46.959 1.00 75.75 472 LEU A N 1
ATOM 3510 C CA . LEU A 1 472 ? 18.765 -26.464 45.625 1.00 75.75 472 LEU A CA 1
ATOM 3511 C C . LEU A 1 472 ? 17.655 -25.868 44.745 1.00 75.75 472 LEU A C 1
ATOM 3513 O O . LEU A 1 472 ? 17.923 -25.509 43.602 1.00 75.75 472 LEU A O 1
ATOM 3517 N N . PHE A 1 473 ? 16.437 -25.701 45.270 1.00 69.50 473 PHE A N 1
ATOM 3518 C CA . PHE A 1 473 ? 15.330 -25.091 44.525 1.00 69.50 473 PHE A CA 1
ATOM 3519 C C . PHE A 1 473 ? 15.635 -23.648 44.100 1.00 69.50 473 PHE A C 1
ATOM 3521 O O . PHE A 1 473 ? 15.363 -23.292 42.954 1.00 69.50 473 PHE A O 1
ATOM 3528 N N . ILE A 1 474 ? 16.248 -22.842 44.975 1.00 72.50 474 ILE A N 1
ATOM 3529 C CA . ILE A 1 474 ? 16.637 -21.454 44.665 1.00 72.50 474 ILE A CA 1
ATOM 3530 C C . ILE A 1 474 ? 17.735 -21.416 43.593 1.00 72.50 474 ILE A C 1
ATOM 3532 O O . ILE A 1 474 ? 17.630 -20.658 42.629 1.00 72.50 474 ILE A O 1
ATOM 3536 N N . VAL A 1 475 ? 18.771 -22.251 43.725 1.00 74.12 475 VAL A N 1
ATOM 3537 C CA . VAL A 1 475 ? 19.887 -22.305 42.765 1.00 74.12 475 VAL A CA 1
ATOM 3538 C C . VAL A 1 475 ? 19.415 -22.775 41.390 1.00 74.12 475 VAL A C 1
ATOM 3540 O O . VAL A 1 475 ? 19.780 -22.171 40.384 1.00 74.12 475 VAL A O 1
ATOM 3543 N N . VAL A 1 476 ? 18.569 -23.807 41.325 1.00 74.69 476 VAL A N 1
ATOM 3544 C CA . VAL A 1 476 ? 18.038 -24.307 40.049 1.00 74.69 476 VAL A CA 1
ATOM 3545 C C . VAL A 1 476 ? 17.087 -23.289 39.412 1.00 74.69 476 VAL A C 1
ATOM 3547 O O . VAL A 1 476 ? 17.190 -23.053 38.213 1.00 74.69 476 VAL A O 1
ATOM 3550 N N . ALA A 1 477 ? 16.232 -22.611 40.186 1.00 71.88 477 ALA A N 1
ATOM 3551 C CA . ALA A 1 477 ? 15.379 -21.539 39.663 1.00 71.88 477 ALA A CA 1
ATOM 3552 C C . ALA A 1 477 ? 16.203 -20.370 39.083 1.00 71.88 477 ALA A C 1
ATOM 3554 O O . ALA A 1 477 ? 15.912 -19.885 37.983 1.00 71.88 477 ALA A O 1
ATOM 3555 N N . GLY A 1 478 ? 17.272 -19.961 39.777 1.00 71.12 478 GLY A N 1
ATOM 3556 C CA . GLY A 1 478 ? 18.224 -18.962 39.285 1.00 71.12 478 GLY A CA 1
ATOM 3557 C C . GLY A 1 478 ? 18.943 -19.416 38.010 1.00 71.12 478 GLY A C 1
ATOM 3558 O O . GLY A 1 478 ? 18.991 -18.672 37.031 1.00 71.12 478 GLY A O 1
ATOM 3559 N N . GLY A 1 479 ? 19.419 -20.664 37.979 1.00 74.44 479 GLY A N 1
ATOM 3560 C CA . GLY A 1 479 ? 20.070 -21.270 36.815 1.00 74.44 479 GLY A CA 1
ATOM 3561 C C . GLY A 1 479 ? 19.157 -21.358 35.589 1.00 74.44 479 GLY A C 1
ATOM 3562 O O . GLY A 1 479 ? 19.563 -20.960 34.500 1.00 74.44 479 GLY A O 1
ATOM 3563 N N . CYS A 1 480 ? 17.903 -21.788 35.759 1.00 71.69 480 CYS A N 1
ATOM 3564 C CA . CYS A 1 480 ? 16.903 -21.806 34.687 1.00 71.69 480 CYS A CA 1
ATOM 3565 C C . CYS A 1 480 ? 16.625 -20.401 34.133 1.00 71.69 480 CYS A C 1
ATOM 3567 O O . CYS A 1 480 ? 16.475 -20.239 32.924 1.00 71.69 480 CYS A O 1
ATOM 3569 N N . THR A 1 481 ? 16.598 -19.383 34.997 1.00 65.62 481 THR A N 1
ATOM 3570 C CA . THR A 1 481 ? 16.385 -17.985 34.588 1.00 65.62 481 THR A CA 1
ATOM 3571 C C . THR A 1 481 ? 17.569 -17.450 33.778 1.00 65.62 481 THR A C 1
ATOM 3573 O O . THR A 1 481 ? 17.375 -16.826 32.734 1.00 65.62 481 THR A O 1
ATOM 3576 N N . ILE A 1 482 ? 18.802 -17.739 34.209 1.00 70.12 482 ILE A N 1
ATOM 3577 C CA . ILE A 1 482 ? 20.027 -17.354 33.491 1.00 70.12 482 ILE A CA 1
ATOM 3578 C C . ILE A 1 482 ? 20.116 -18.078 32.142 1.00 70.12 482 ILE A C 1
ATOM 3580 O O . ILE A 1 482 ? 20.368 -17.433 31.126 1.00 70.12 482 ILE A O 1
ATOM 3584 N N . ALA A 1 483 ? 19.857 -19.388 32.109 1.00 70.88 483 ALA A N 1
ATOM 3585 C CA . ALA A 1 483 ? 19.877 -20.181 30.882 1.00 70.88 483 ALA A CA 1
ATOM 3586 C C . ALA A 1 483 ? 18.826 -19.697 29.868 1.00 70.88 483 ALA A C 1
ATOM 3588 O O . ALA A 1 483 ? 19.149 -19.509 28.697 1.00 70.88 483 ALA A O 1
ATOM 3589 N N . ALA A 1 484 ? 17.598 -19.406 30.315 1.00 65.19 484 ALA A N 1
ATOM 3590 C CA . ALA A 1 484 ? 16.551 -18.851 29.456 1.00 65.19 484 ALA A CA 1
ATOM 3591 C C . ALA A 1 484 ? 16.945 -17.486 28.859 1.00 65.19 484 ALA A C 1
ATOM 3593 O O . ALA A 1 484 ? 16.677 -17.221 27.685 1.00 65.19 484 ALA A O 1
ATOM 3594 N N . ASN A 1 485 ? 17.625 -16.642 29.644 1.00 62.06 485 ASN A N 1
ATOM 3595 C CA . ASN A 1 485 ? 18.117 -15.343 29.189 1.00 62.06 485 ASN A CA 1
ATOM 3596 C C . ASN A 1 485 ? 19.279 -15.480 28.181 1.00 62.06 485 ASN A C 1
ATOM 3598 O O . ASN A 1 485 ? 19.310 -14.787 27.164 1.00 62.06 485 ASN A O 1
ATOM 3602 N N . GLN A 1 486 ? 20.209 -16.414 28.419 1.00 67.31 486 GLN A N 1
ATOM 3603 C CA . GLN A 1 486 ? 21.343 -16.682 27.524 1.00 67.31 486 GLN A CA 1
ATOM 3604 C C . GLN A 1 486 ? 20.928 -17.341 26.202 1.00 67.31 486 GLN A C 1
ATOM 3606 O O . GLN A 1 486 ? 21.512 -17.041 25.166 1.00 67.31 486 GLN A O 1
ATOM 3611 N N . MET A 1 487 ? 19.888 -18.178 26.204 1.00 66.00 487 MET A N 1
ATOM 3612 C CA . MET A 1 487 ? 19.358 -18.825 24.995 1.00 66.00 487 MET A CA 1
ATOM 3613 C C . MET A 1 487 ? 18.507 -17.890 24.112 1.00 66.00 487 MET A C 1
ATOM 3615 O O . MET A 1 487 ? 17.880 -18.351 23.163 1.00 66.00 487 MET A O 1
ATOM 3619 N N . HIS A 1 488 ? 18.461 -16.582 24.403 1.00 58.00 488 HIS A N 1
ATOM 3620 C CA . HIS A 1 488 ? 17.679 -15.578 23.664 1.00 58.00 488 HIS A CA 1
ATOM 3621 C C . HIS A 1 488 ? 16.173 -15.874 23.534 1.00 58.00 488 HIS A C 1
ATOM 3623 O O . HIS A 1 488 ? 15.499 -15.248 22.717 1.00 58.00 488 HIS A O 1
ATOM 3629 N N . LEU A 1 489 ? 15.620 -16.757 24.370 1.00 53.25 489 LEU A N 1
ATOM 3630 C CA . LEU A 1 489 ? 14.187 -17.078 24.382 1.00 53.25 489 LEU A CA 1
ATOM 3631 C C . LEU A 1 489 ? 13.321 -15.880 24.827 1.00 53.25 489 LEU A C 1
ATOM 3633 O O . LEU A 1 489 ? 12.114 -15.879 24.608 1.00 53.25 489 LEU A O 1
ATOM 3637 N N . VAL A 1 490 ? 13.931 -14.850 25.428 1.00 49.00 490 VAL A N 1
ATOM 3638 C CA . VAL A 1 490 ? 13.259 -13.725 26.100 1.00 49.00 490 VAL A CA 1
ATOM 3639 C C . VAL A 1 490 ? 13.496 -12.399 25.357 1.00 49.00 490 VAL A C 1
ATOM 3641 O O . VAL A 1 490 ? 14.115 -11.476 25.879 1.00 49.00 490 VAL A O 1
ATOM 3644 N N . ARG A 1 491 ? 13.032 -12.290 24.106 1.00 50.25 491 ARG A N 1
ATOM 3645 C CA . ARG A 1 491 ? 13.000 -11.010 23.355 1.00 50.25 491 ARG A CA 1
ATOM 3646 C C . ARG A 1 491 ? 11.581 -10.442 23.176 1.00 50.25 491 ARG A C 1
ATOM 3648 O O . ARG A 1 491 ? 11.343 -9.678 22.245 1.00 50.25 491 ARG A O 1
ATOM 3655 N N . SER A 1 492 ? 10.638 -10.806 24.042 1.00 46.97 492 SER A N 1
ATOM 3656 C CA . SER A 1 492 ? 9.261 -10.287 24.067 1.00 46.97 492 SER A CA 1
ATOM 3657 C C . SER A 1 492 ? 8.996 -9.455 25.331 1.00 46.97 492 SER A C 1
ATOM 3659 O O . SER A 1 492 ? 9.602 -9.669 26.377 1.00 46.97 492 SER A O 1
ATOM 3661 N N . ILE A 1 493 ? 8.070 -8.497 25.225 1.00 41.62 493 ILE A N 1
ATOM 3662 C CA . ILE A 1 493 ? 7.701 -7.502 26.255 1.00 41.62 493 ILE A CA 1
ATOM 3663 C C . ILE A 1 493 ? 6.911 -8.113 27.446 1.00 41.62 493 ILE A C 1
ATOM 3665 O O . ILE A 1 493 ? 6.641 -7.431 28.428 1.00 41.62 493 ILE A O 1
ATOM 3669 N N . GLU A 1 494 ? 6.579 -9.409 27.422 1.00 44.69 494 GLU A N 1
ATOM 3670 C CA . GLU A 1 494 ? 5.685 -10.075 28.394 1.00 44.69 494 GLU A CA 1
ATOM 3671 C C . GLU A 1 494 ? 6.394 -10.714 29.611 1.00 44.69 494 GLU A C 1
ATOM 3673 O O . GLU A 1 494 ? 6.085 -11.828 30.049 1.00 44.69 494 GLU A O 1
ATOM 3678 N N . TRP A 1 495 ? 7.363 -10.019 30.203 1.00 40.56 495 TRP A N 1
ATOM 3679 C CA . TRP A 1 495 ? 7.960 -10.451 31.472 1.00 40.56 495 TRP A CA 1
ATOM 3680 C C . TRP A 1 495 ? 6.952 -10.223 32.622 1.00 40.56 495 TRP A C 1
ATOM 3682 O O . TRP A 1 495 ? 6.480 -9.092 32.750 1.00 40.56 495 TRP A O 1
ATOM 3692 N N . PRO A 1 496 ? 6.560 -11.245 33.430 1.00 47.25 496 PRO A N 1
ATOM 3693 C CA . PRO A 1 496 ? 7.313 -12.435 33.861 1.00 47.25 496 PRO A CA 1
ATOM 3694 C C . PRO A 1 496 ? 6.705 -13.809 33.459 1.00 47.25 496 PRO A C 1
ATOM 3696 O O . PRO A 1 496 ? 6.966 -14.820 34.113 1.00 47.25 496 PRO A O 1
ATOM 3699 N N . ASN A 1 497 ? 5.920 -13.904 32.380 1.00 51.94 497 ASN A N 1
ATOM 3700 C CA . ASN A 1 497 ? 5.147 -15.121 32.055 1.00 51.94 497 ASN A CA 1
ATOM 3701 C C . ASN A 1 497 ? 5.967 -16.307 31.494 1.00 51.94 497 ASN A C 1
ATOM 3703 O O . ASN A 1 497 ? 5.450 -17.417 31.388 1.00 51.94 497 ASN A O 1
ATOM 3707 N N . HIS A 1 498 ? 7.240 -16.109 31.141 1.00 54.59 498 HIS A N 1
ATOM 3708 C CA . HIS A 1 498 ? 8.025 -17.087 30.369 1.00 54.59 498 HIS A CA 1
ATOM 3709 C C . HIS A 1 498 ? 8.789 -18.138 31.194 1.00 54.59 498 HIS A C 1
ATOM 3711 O O . HIS A 1 498 ? 9.376 -19.053 30.622 1.00 54.59 498 HIS A O 1
ATOM 3717 N N . VAL A 1 499 ? 8.773 -18.055 32.527 1.00 62.25 499 VAL A N 1
ATOM 3718 C CA . VAL A 1 499 ? 9.429 -19.043 33.411 1.00 62.25 499 VAL A CA 1
ATOM 3719 C C . VAL A 1 499 ? 8.492 -19.479 34.551 1.00 62.25 499 VAL A C 1
ATOM 3721 O O . VAL A 1 499 ? 8.825 -19.343 35.731 1.00 62.25 499 VAL A O 1
ATOM 3724 N N . PRO A 1 500 ? 7.302 -20.036 34.231 1.00 60.72 500 PRO A N 1
ATOM 3725 C CA . PRO A 1 500 ? 6.326 -20.455 35.242 1.00 60.72 500 PRO A CA 1
ATOM 3726 C C . PRO A 1 500 ? 6.907 -21.504 36.200 1.00 60.72 500 PRO A C 1
ATOM 3728 O O . PRO A 1 500 ? 6.581 -21.518 37.386 1.00 60.72 500 PRO A O 1
ATOM 3731 N N . LEU A 1 501 ? 7.831 -22.333 35.703 1.00 61.75 501 LEU A N 1
ATOM 3732 C CA . LEU A 1 501 ? 8.500 -23.369 36.480 1.00 61.75 501 LEU A CA 1
ATOM 3733 C C . LEU A 1 501 ? 9.486 -22.778 37.504 1.00 61.75 501 LEU A C 1
ATOM 3735 O O . LEU A 1 501 ? 9.453 -23.167 38.668 1.00 61.75 501 LEU A O 1
ATOM 3739 N N . ALA A 1 502 ? 10.296 -21.782 37.120 1.00 65.44 502 ALA A N 1
ATOM 3740 C CA . ALA A 1 502 ? 11.231 -21.122 38.042 1.00 65.44 502 ALA A CA 1
ATOM 3741 C C . ALA A 1 502 ? 10.498 -20.271 39.093 1.00 65.44 502 ALA A C 1
ATOM 3743 O O . ALA A 1 502 ? 10.875 -20.266 40.267 1.00 65.44 502 ALA A O 1
ATOM 3744 N N . ASN A 1 503 ? 9.407 -19.607 38.694 1.00 67.69 503 ASN A N 1
ATOM 3745 C CA . ASN A 1 503 ? 8.513 -18.915 39.620 1.00 67.69 503 ASN A CA 1
ATOM 3746 C C . ASN A 1 503 ? 7.944 -19.901 40.658 1.00 67.69 503 ASN A C 1
ATOM 3748 O O . ASN A 1 503 ? 8.091 -19.688 41.860 1.00 67.69 503 ASN A O 1
ATOM 3752 N N . GLY A 1 504 ? 7.391 -21.035 40.213 1.00 70.19 504 GLY A N 1
ATOM 3753 C CA . GLY A 1 504 ? 6.852 -22.050 41.120 1.00 70.19 504 GLY A CA 1
ATOM 3754 C C . GLY A 1 504 ? 7.891 -22.651 42.070 1.00 70.19 504 GLY A C 1
ATOM 3755 O O . GLY A 1 504 ? 7.625 -22.797 43.261 1.00 70.19 504 GLY A O 1
ATOM 3756 N N . MET A 1 505 ? 9.109 -22.916 41.590 1.00 69.19 505 MET A N 1
ATOM 3757 C CA . MET A 1 505 ? 10.215 -23.399 42.430 1.00 69.19 505 MET A CA 1
ATOM 3758 C C . MET A 1 505 ? 10.631 -22.388 43.508 1.00 69.19 505 MET A C 1
ATOM 3760 O O . MET A 1 505 ? 10.946 -22.782 44.631 1.00 69.19 505 MET A O 1
ATOM 3764 N N . THR A 1 506 ? 10.583 -21.092 43.195 1.00 69.88 506 THR A N 1
ATOM 3765 C CA . THR A 1 506 ? 10.912 -20.015 44.142 1.00 69.88 506 THR A CA 1
ATOM 3766 C C . THR A 1 506 ? 9.874 -19.937 45.262 1.00 69.88 506 THR A C 1
ATOM 3768 O O . THR A 1 506 ? 10.226 -19.852 46.440 1.00 69.88 506 THR A O 1
ATOM 3771 N N . TRP A 1 507 ? 8.589 -20.057 44.924 1.00 68.81 507 TRP A N 1
ATOM 3772 C CA . TRP A 1 507 ? 7.520 -20.095 45.920 1.00 68.81 507 TRP A CA 1
ATOM 3773 C C . TRP A 1 507 ? 7.542 -21.358 46.788 1.00 68.81 507 TRP A C 1
ATOM 3775 O O . TRP A 1 507 ? 7.309 -21.264 47.993 1.00 68.81 507 TRP A O 1
ATOM 3785 N N . ILE A 1 508 ? 7.884 -22.521 46.220 1.00 70.88 508 ILE A N 1
ATOM 3786 C CA . ILE A 1 508 ? 8.087 -23.764 46.986 1.00 70.88 508 ILE A CA 1
ATOM 3787 C C . ILE A 1 508 ? 9.224 -23.589 47.993 1.00 70.88 508 ILE A C 1
ATOM 3789 O O . ILE A 1 508 ? 9.073 -23.947 49.161 1.00 70.88 508 ILE A O 1
ATOM 3793 N N . ALA A 1 509 ? 10.344 -23.004 47.566 1.00 71.12 509 ALA A N 1
ATOM 3794 C CA . ALA A 1 509 ? 11.475 -22.739 48.444 1.00 71.12 509 ALA A CA 1
ATOM 3795 C C . ALA A 1 509 ? 11.075 -21.840 49.627 1.00 71.12 509 ALA A C 1
ATOM 3797 O O . ALA A 1 509 ? 11.367 -22.184 50.772 1.00 71.12 509 ALA A O 1
ATOM 3798 N N . LEU A 1 510 ? 10.345 -20.747 49.375 1.00 70.19 510 LEU A N 1
ATOM 3799 C CA . LEU A 1 510 ? 9.849 -19.838 50.417 1.00 70.19 510 LEU A CA 1
ATOM 3800 C C . LEU A 1 510 ? 8.862 -20.521 51.375 1.00 70.19 510 LEU A C 1
ATOM 3802 O O . LEU A 1 510 ? 8.957 -20.341 52.591 1.00 70.19 510 LEU A O 1
ATOM 3806 N N . ALA A 1 511 ? 7.945 -21.337 50.849 1.00 69.12 511 ALA A N 1
ATOM 3807 C CA . ALA A 1 511 ? 6.966 -22.057 51.657 1.00 69.12 511 ALA A CA 1
ATOM 3808 C C . ALA A 1 511 ? 7.624 -23.079 52.590 1.00 69.12 511 ALA A C 1
ATOM 3810 O O . ALA A 1 511 ? 7.333 -23.117 53.787 1.00 69.12 511 ALA A O 1
ATOM 3811 N N . LEU A 1 512 ? 8.565 -23.863 52.063 1.00 71.56 512 LEU A N 1
ATOM 3812 C CA . LEU A 1 512 ? 9.354 -24.808 52.849 1.00 71.56 512 LEU A CA 1
ATOM 3813 C C . LEU A 1 512 ? 10.206 -24.094 53.905 1.00 71.56 512 LEU A C 1
ATOM 3815 O O . LEU A 1 512 ? 10.371 -24.612 55.008 1.00 71.56 512 LEU A O 1
ATOM 3819 N N . TRP A 1 513 ? 10.711 -22.898 53.596 1.00 74.19 513 TRP A N 1
ATOM 3820 C CA . TRP A 1 513 ? 11.501 -22.095 54.527 1.00 74.19 513 TRP A CA 1
ATOM 3821 C C . TRP A 1 513 ? 10.662 -21.583 55.703 1.00 74.19 513 TRP A C 1
ATOM 3823 O O . TRP A 1 513 ? 11.078 -21.711 56.853 1.00 74.19 513 TRP A O 1
ATOM 3833 N N . LEU A 1 514 ? 9.440 -21.106 55.447 1.00 68.94 514 LEU A N 1
ATOM 3834 C CA . LEU A 1 514 ? 8.491 -20.713 56.497 1.00 68.94 514 LEU A CA 1
ATOM 3835 C C . LEU A 1 514 ? 8.082 -21.897 57.383 1.00 68.94 514 LEU A C 1
ATOM 3837 O O . LEU A 1 514 ? 8.075 -21.777 58.609 1.00 68.94 514 LEU A O 1
ATOM 3841 N N . VAL A 1 515 ? 7.793 -23.056 56.781 1.00 68.44 515 VAL A N 1
ATOM 3842 C CA . VAL A 1 515 ? 7.487 -24.292 57.522 1.00 68.44 515 VAL A CA 1
ATOM 3843 C C . VAL A 1 515 ? 8.664 -24.702 58.407 1.00 68.44 515 VAL A C 1
ATOM 3845 O O . VAL A 1 515 ? 8.460 -25.043 59.573 1.00 68.44 515 VAL A O 1
ATOM 3848 N N . LEU A 1 516 ? 9.891 -24.627 57.883 1.00 68.50 516 LEU A N 1
ATOM 3849 C CA . LEU A 1 516 ? 11.109 -24.938 58.626 1.00 68.50 516 LEU A CA 1
ATOM 3850 C C . LEU A 1 516 ? 11.275 -24.011 59.839 1.00 68.50 516 LEU A C 1
ATOM 3852 O O . LEU A 1 516 ? 11.456 -24.506 60.949 1.00 68.50 516 LEU A O 1
ATOM 3856 N N . ILE A 1 517 ? 11.137 -22.694 59.648 1.00 67.50 517 ILE A N 1
ATOM 3857 C CA . ILE A 1 517 ? 11.249 -21.688 60.719 1.00 67.50 517 ILE A CA 1
ATOM 3858 C C . ILE A 1 517 ? 10.266 -21.985 61.854 1.00 67.50 517 ILE A C 1
ATOM 3860 O O . ILE A 1 517 ? 10.665 -22.048 63.019 1.00 67.50 517 ILE A O 1
ATOM 3864 N N . VAL A 1 518 ? 8.995 -22.228 61.519 1.00 65.31 518 VAL A N 1
ATOM 3865 C CA . VAL A 1 518 ? 7.939 -22.504 62.505 1.00 65.31 518 VAL A CA 1
ATOM 3866 C C . VAL A 1 518 ? 8.168 -23.843 63.211 1.00 65.31 518 VAL A C 1
ATOM 3868 O O . VAL A 1 518 ? 7.969 -23.940 64.422 1.00 65.31 518 VAL A O 1
ATOM 3871 N N . ALA A 1 519 ? 8.617 -24.871 62.487 1.00 63.62 519 ALA A N 1
ATOM 3872 C CA . ALA A 1 519 ? 8.891 -26.191 63.052 1.00 63.62 519 ALA A CA 1
ATOM 3873 C C . ALA A 1 519 ? 10.092 -26.194 64.016 1.00 63.62 519 ALA A C 1
ATOM 3875 O O . ALA A 1 519 ? 10.107 -26.970 64.973 1.00 63.62 519 ALA A O 1
ATOM 3876 N N . THR A 1 520 ? 11.082 -25.323 63.798 1.00 62.38 520 THR A N 1
ATOM 3877 C CA . THR A 1 520 ? 12.301 -25.252 64.622 1.00 62.38 520 THR A CA 1
ATOM 3878 C C . THR A 1 520 ? 12.257 -24.214 65.751 1.00 62.38 520 THR A C 1
ATOM 3880 O O . THR A 1 520 ? 13.218 -24.108 66.511 1.00 62.38 520 THR A O 1
ATOM 3883 N N . ALA A 1 521 ? 11.162 -23.461 65.912 1.00 52.50 521 ALA A N 1
ATOM 3884 C CA . ALA A 1 521 ? 11.065 -22.407 66.924 1.00 52.50 521 ALA A CA 1
ATOM 3885 C C . ALA A 1 521 ? 11.053 -22.963 68.382 1.00 52.50 521 ALA A C 1
ATOM 3887 O O . ALA A 1 521 ? 10.241 -23.844 68.714 1.00 52.50 521 ALA A O 1
ATOM 3888 N N . PRO A 1 522 ? 11.912 -22.471 69.303 1.00 47.66 522 PRO A N 1
ATOM 3889 C CA . PRO A 1 522 ? 11.958 -22.925 70.702 1.00 47.66 522 PRO A CA 1
ATOM 3890 C C . PRO A 1 522 ? 10.700 -22.533 71.509 1.00 47.66 522 PRO A C 1
ATOM 3892 O O . PRO A 1 522 ? 9.907 -21.691 71.092 1.00 47.66 522 PRO A O 1
ATOM 3895 N N . LYS A 1 523 ? 10.437 -23.236 72.621 1.00 41.16 523 LYS A N 1
ATOM 3896 C CA . LYS A 1 523 ? 9.220 -23.101 73.455 1.00 41.16 523 LYS A CA 1
ATOM 3897 C C . LYS A 1 523 ? 9.452 -22.005 74.505 1.00 41.16 523 LYS A C 1
ATOM 3899 O O . LYS A 1 523 ? 10.438 -22.077 75.223 1.00 41.16 523 LYS A O 1
ATOM 3904 N N . LEU A 1 524 ? 8.559 -21.018 74.597 1.00 40.41 524 LEU A N 1
ATOM 3905 C CA . LEU A 1 524 ? 8.512 -20.061 75.710 1.00 40.41 524 LEU A CA 1
ATOM 3906 C C . LEU A 1 524 ? 7.600 -20.654 76.797 1.00 40.41 524 LEU A C 1
ATOM 3908 O O . LEU A 1 524 ? 6.381 -20.635 76.644 1.00 40.41 524 LEU A O 1
ATOM 3912 N N . GLU A 1 525 ? 8.178 -21.233 77.849 1.00 38.31 525 GLU A N 1
ATOM 3913 C CA . GLU A 1 525 ? 7.455 -21.645 79.063 1.00 38.31 525 GLU A CA 1
ATOM 3914 C C . GLU A 1 525 ? 7.730 -20.614 80.172 1.00 38.31 525 GLU A C 1
ATOM 3916 O O . GLU A 1 525 ? 8.875 -20.224 80.395 1.00 38.31 525 GLU A O 1
ATOM 3921 N N . GLY A 1 526 ? 6.666 -20.101 80.800 1.00 35.31 526 GLY A N 1
ATOM 3922 C CA . GLY A 1 526 ? 6.740 -19.081 81.850 1.00 35.31 526 GLY A CA 1
ATOM 3923 C C . GLY A 1 526 ? 7.173 -19.678 83.189 1.00 35.31 526 GLY A C 1
ATOM 3924 O O . GLY A 1 526 ? 6.651 -20.713 83.597 1.00 35.31 526 GLY A O 1
ATOM 3925 N N . ALA A 1 527 ? 8.122 -19.028 83.865 1.00 32.03 527 ALA A N 1
ATOM 3926 C CA . ALA A 1 527 ? 8.658 -19.476 85.147 1.00 32.03 527 ALA A CA 1
ATOM 3927 C C . ALA A 1 527 ? 7.892 -18.874 86.340 1.00 32.03 527 ALA A C 1
ATOM 3929 O O . ALA A 1 527 ? 7.610 -17.676 86.375 1.00 32.03 527 ALA A O 1
ATOM 3930 N N . ILE A 1 528 ? 7.596 -19.732 87.320 1.00 32.31 528 ILE A N 1
ATOM 3931 C CA . ILE A 1 528 ? 7.142 -19.396 88.674 1.00 32.31 528 ILE A CA 1
ATOM 3932 C C . ILE A 1 528 ? 8.339 -18.836 89.456 1.00 32.31 528 ILE A C 1
ATOM 3934 O O . ILE A 1 528 ? 9.436 -19.388 89.397 1.00 32.31 528 ILE A O 1
ATOM 3938 N N . VAL A 1 529 ? 8.118 -17.731 90.168 1.00 34.97 529 VAL A N 1
ATOM 3939 C CA . VAL A 1 529 ? 9.116 -17.026 90.984 1.00 34.97 529 VAL A CA 1
ATOM 3940 C C . VAL A 1 529 ? 9.410 -17.820 92.260 1.00 34.97 529 VAL A C 1
ATOM 3942 O O . VAL A 1 529 ? 8.504 -18.049 93.057 1.00 34.97 529 VAL A O 1
ATOM 3945 N N . ILE A 1 530 ? 10.678 -18.171 92.483 1.00 33.00 530 ILE A N 1
ATOM 3946 C CA . ILE A 1 530 ? 11.222 -18.470 93.814 1.00 33.00 530 ILE A CA 1
ATOM 3947 C C . ILE A 1 530 ? 12.405 -17.524 94.027 1.00 33.00 530 ILE A C 1
ATOM 3949 O O . ILE A 1 530 ? 13.319 -17.456 93.208 1.00 33.00 530 ILE A O 1
ATOM 3953 N N . ASN A 1 531 ? 12.306 -16.742 95.097 1.00 38.91 531 ASN A N 1
ATOM 3954 C CA . ASN A 1 531 ? 13.293 -15.775 95.557 1.00 38.91 531 ASN A CA 1
ATOM 3955 C C . ASN A 1 531 ? 14.403 -16.506 96.317 1.00 38.91 531 ASN A C 1
ATOM 3957 O O . ASN A 1 531 ? 14.092 -17.195 97.281 1.00 38.91 531 ASN A O 1
ATOM 3961 N N . GLU A 1 532 ? 15.666 -16.261 95.976 1.00 31.44 532 GLU A N 1
ATOM 3962 C CA . GLU A 1 532 ? 16.760 -16.258 96.952 1.00 31.44 532 GLU A CA 1
ATOM 3963 C C . GLU A 1 532 ? 17.923 -15.415 96.413 1.00 31.44 532 GLU A C 1
ATOM 3965 O O . GLU A 1 532 ? 18.256 -15.457 95.229 1.00 31.44 532 GLU A O 1
ATOM 3970 N N . GLY A 1 533 ? 18.436 -14.530 97.269 1.00 33.34 533 GLY A N 1
ATOM 3971 C CA . GLY A 1 533 ? 19.310 -13.424 96.894 1.00 33.34 533 GLY A CA 1
ATOM 3972 C C . GLY A 1 533 ? 20.801 -13.752 96.919 1.00 33.34 533 GLY A C 1
ATOM 3973 O O . GLY A 1 533 ? 21.229 -14.650 97.626 1.00 33.34 533 GLY A O 1
ATOM 3974 N N . GLN A 1 534 ? 21.584 -12.950 96.191 1.00 30.56 534 GLN A N 1
ATOM 3975 C CA . GLN A 1 534 ? 22.769 -12.214 96.666 1.00 30.56 534 GLN A CA 1
ATOM 3976 C C . GLN A 1 534 ? 23.482 -11.540 95.473 1.00 30.56 534 GLN A C 1
ATOM 3978 O O . GLN A 1 534 ? 23.712 -12.142 94.430 1.00 30.56 534 GLN A O 1
ATOM 3983 N N . ASN A 1 535 ? 23.802 -10.258 95.654 1.00 29.75 535 ASN A N 1
ATOM 3984 C CA . ASN A 1 535 ? 24.711 -9.417 94.853 1.00 29.75 535 ASN A CA 1
ATOM 3985 C C . ASN A 1 535 ? 26.158 -9.576 95.402 1.00 29.75 535 ASN A C 1
ATOM 3987 O O . ASN A 1 535 ? 26.272 -10.150 96.488 1.00 29.75 535 ASN A O 1
ATOM 3991 N N . PRO A 1 536 ? 27.234 -8.958 94.847 1.00 52.09 536 PRO A N 1
ATOM 3992 C CA . PRO A 1 536 ? 27.377 -8.134 93.628 1.00 52.09 536 PRO A CA 1
ATOM 3993 C C . PRO A 1 536 ? 28.686 -8.423 92.821 1.00 52.09 536 PRO A C 1
ATOM 3995 O O . PRO A 1 536 ? 29.427 -9.333 93.160 1.00 52.09 536 PRO A O 1
ATOM 3998 N N . THR A 1 537 ? 28.961 -7.553 91.831 1.00 28.67 537 THR A N 1
ATOM 3999 C CA . THR A 1 537 ? 30.267 -7.050 91.309 1.00 28.67 537 THR A CA 1
ATOM 4000 C C . THR A 1 537 ? 30.602 -7.302 89.822 1.00 28.67 537 THR A C 1
ATOM 4002 O O . THR A 1 537 ? 30.967 -8.387 89.393 1.00 28.67 537 THR A O 1
ATOM 4005 N N . ASP A 1 538 ? 30.512 -6.206 89.056 1.00 29.25 538 ASP A N 1
ATOM 4006 C CA . ASP A 1 538 ? 31.635 -5.469 88.434 1.00 29.25 538 ASP A CA 1
ATOM 4007 C C . ASP A 1 538 ? 31.658 -5.282 86.901 1.00 29.25 538 ASP A C 1
ATOM 4009 O O . ASP A 1 538 ? 31.372 -6.199 86.139 1.00 29.25 538 ASP A O 1
ATOM 4013 N N . THR A 1 539 ? 32.074 -4.050 86.541 1.00 29.59 539 THR A N 1
ATOM 4014 C CA . THR A 1 539 ? 32.785 -3.560 85.331 1.00 29.59 539 THR A CA 1
ATOM 4015 C C . THR A 1 539 ? 32.215 -3.814 83.918 1.00 29.59 539 THR A C 1
ATOM 4017 O O . THR A 1 539 ? 31.642 -4.840 83.602 1.00 29.59 539 THR A O 1
ATOM 4020 N N . GLU A 1 540 ? 32.389 -2.972 82.893 1.00 31.81 540 GLU A N 1
ATOM 4021 C CA . GLU A 1 540 ? 32.682 -1.548 82.666 1.00 31.81 540 GLU A CA 1
ATOM 4022 C C . GLU A 1 540 ? 32.627 -1.368 81.117 1.00 31.81 540 GLU A C 1
ATOM 4024 O O . GLU A 1 540 ? 32.864 -2.321 80.380 1.00 31.81 540 GLU A O 1
ATOM 4029 N N . ARG A 1 541 ? 32.445 -0.125 80.634 1.00 30.55 541 ARG A N 1
ATOM 4030 C CA . ARG A 1 541 ? 32.890 0.430 79.317 1.00 30.55 541 ARG A CA 1
ATOM 4031 C C . ARG A 1 541 ? 32.101 0.122 78.024 1.00 30.55 541 ARG A C 1
ATOM 4033 O O . ARG A 1 541 ? 32.031 -1.004 77.565 1.00 30.55 541 ARG A O 1
ATOM 4040 N N . ARG A 1 542 ? 31.431 1.145 77.440 1.00 30.80 542 ARG A N 1
ATOM 4041 C CA . ARG A 1 542 ? 31.906 2.208 76.475 1.00 30.80 542 ARG A CA 1
ATOM 4042 C C . ARG A 1 542 ? 31.959 1.665 75.031 1.00 30.80 542 ARG A C 1
ATOM 4044 O O . ARG A 1 542 ? 32.435 0.563 74.855 1.00 30.80 542 ARG A O 1
ATOM 4051 N N . ARG A 1 543 ? 31.584 2.315 73.920 1.00 31.67 543 ARG A N 1
ATOM 4052 C CA . ARG A 1 543 ? 31.140 3.645 73.408 1.00 31.67 543 ARG A CA 1
ATOM 4053 C C . ARG A 1 543 ? 30.320 3.288 72.130 1.00 31.67 543 ARG A C 1
ATOM 4055 O O . ARG A 1 543 ? 30.589 2.251 71.544 1.00 31.67 543 ARG A O 1
ATOM 4062 N N . GLY A 1 544 ? 29.280 3.981 71.666 1.00 26.23 544 GLY A N 1
ATOM 4063 C CA . GLY A 1 544 ? 29.211 5.393 71.293 1.00 26.23 544 GLY A CA 1
ATOM 4064 C C . GLY A 1 544 ? 29.726 5.611 69.860 1.00 26.23 544 GLY A C 1
ATOM 4065 O O . GLY A 1 544 ? 30.936 5.590 69.687 1.00 26.23 544 GLY A O 1
ATOM 4066 N N . LEU A 1 545 ? 28.835 5.834 68.879 1.00 27.27 545 LEU A N 1
ATOM 4067 C CA . LEU A 1 545 ? 28.880 6.982 67.950 1.00 27.27 545 LEU A CA 1
ATOM 4068 C C . LEU A 1 545 ? 27.658 7.006 67.002 1.00 27.27 545 LEU A C 1
ATOM 4070 O O . LEU A 1 545 ? 27.414 6.067 66.252 1.00 27.27 545 LEU A O 1
ATOM 4074 N N . ASN A 1 546 ? 26.929 8.122 67.048 1.00 29.44 546 ASN A N 1
ATOM 4075 C CA . ASN A 1 546 ? 26.008 8.615 66.018 1.00 29.44 546 ASN A CA 1
ATOM 4076 C C . ASN A 1 546 ? 26.805 9.221 64.850 1.00 29.44 546 ASN A C 1
ATOM 4078 O O . ASN A 1 546 ? 27.904 9.698 65.107 1.00 29.44 546 ASN A O 1
ATOM 4082 N N . VAL A 1 547 ? 26.210 9.323 63.650 1.00 29.67 547 VAL A N 1
ATOM 4083 C CA . VAL A 1 547 ? 25.957 10.590 62.911 1.00 29.67 547 VAL A CA 1
ATOM 4084 C C . VAL A 1 547 ? 24.929 10.322 61.776 1.00 29.67 547 VAL A C 1
ATOM 4086 O O . VAL A 1 547 ? 25.057 9.315 61.082 1.00 29.67 547 VAL A O 1
ATOM 4089 N N . PRO A 1 548 ? 23.914 11.194 61.582 1.00 42.34 548 PRO A N 1
ATOM 4090 C CA . PRO A 1 548 ? 22.953 11.191 60.464 1.00 42.34 548 PRO A CA 1
ATOM 4091 C C . PRO A 1 548 ? 23.364 12.172 59.343 1.00 42.34 548 PRO A C 1
ATOM 4093 O O . PRO A 1 548 ? 24.238 12.990 59.586 1.00 42.34 548 PRO A O 1
ATOM 4096 N N . ILE A 1 549 ? 22.695 12.170 58.175 1.00 27.73 549 ILE A N 1
ATOM 4097 C CA . ILE A 1 549 ? 22.441 13.364 57.324 1.00 27.73 549 ILE A CA 1
ATOM 4098 C C . ILE A 1 549 ? 21.356 13.062 56.264 1.00 27.73 549 ILE A C 1
ATOM 4100 O O . ILE A 1 549 ? 21.272 11.969 55.710 1.00 27.73 549 ILE A O 1
ATOM 4104 N N . SER A 1 550 ? 20.529 14.084 56.036 1.00 29.92 550 SER A N 1
ATOM 4105 C CA . SER A 1 550 ? 19.410 14.254 55.095 1.00 29.92 550 SER A CA 1
ATOM 4106 C C . SER A 1 550 ? 19.870 14.721 53.702 1.00 29.92 550 SER A C 1
ATOM 4108 O O . SER A 1 550 ? 20.860 15.440 53.628 1.00 29.92 550 SER A O 1
ATOM 4110 N N . ALA A 1 551 ? 19.084 14.472 52.641 1.00 28.11 551 ALA A N 1
ATOM 4111 C CA . ALA A 1 551 ? 18.875 15.442 51.550 1.00 28.11 551 ALA A CA 1
ATOM 4112 C C . ALA A 1 551 ? 17.629 15.117 50.695 1.00 28.11 551 ALA A C 1
ATOM 4114 O O . ALA A 1 551 ? 17.210 13.969 50.580 1.00 28.11 551 ALA A O 1
ATOM 4115 N N . GLN A 1 552 ? 17.049 16.183 50.142 1.00 27.73 552 GLN A N 1
ATOM 4116 C CA . GLN A 1 552 ? 15.710 16.360 49.569 1.00 27.73 552 GLN A CA 1
ATOM 4117 C C . GLN A 1 552 ? 15.499 15.951 48.094 1.00 27.73 552 GLN A C 1
ATOM 4119 O O . GLN A 1 552 ? 16.429 15.741 47.325 1.00 27.73 552 GLN A O 1
ATOM 4124 N N . SER A 1 553 ? 14.195 15.929 47.778 1.00 34.06 553 SER A N 1
ATOM 4125 C CA . SER A 1 553 ? 13.405 15.937 46.531 1.00 34.06 553 SER A CA 1
ATOM 4126 C C . SER A 1 553 ? 14.028 16.267 45.171 1.00 34.06 553 SER A C 1
ATOM 4128 O O . SER A 1 553 ? 14.768 17.236 45.037 1.00 34.06 553 SER A O 1
ATOM 4130 N N . LEU A 1 554 ? 13.454 15.638 44.136 1.00 27.70 554 LEU A N 1
ATOM 4131 C CA . LEU A 1 554 ? 13.153 16.270 42.846 1.00 27.70 554 LEU A CA 1
ATOM 4132 C C . LEU A 1 554 ? 11.866 15.673 42.252 1.00 27.70 554 LEU A C 1
ATOM 4134 O O . LEU A 1 554 ? 11.722 14.459 42.112 1.00 27.70 554 LEU A O 1
ATOM 4138 N N . THR A 1 555 ? 10.919 16.558 41.960 1.00 32.25 555 THR A N 1
ATOM 4139 C CA . THR A 1 555 ? 9.697 16.340 41.187 1.00 32.25 555 THR A CA 1
ATOM 4140 C C . THR A 1 555 ? 10.002 16.419 39.692 1.00 32.25 555 THR A C 1
ATOM 4142 O O . THR A 1 555 ? 10.857 17.194 39.267 1.00 32.25 555 THR A O 1
ATOM 4145 N N . THR A 1 556 ? 9.254 15.687 38.870 1.00 29.81 556 THR A N 1
ATOM 4146 C CA . THR A 1 556 ? 8.819 16.192 37.559 1.00 29.81 556 THR A CA 1
ATOM 4147 C C . THR A 1 556 ? 7.575 15.435 37.120 1.00 29.81 556 THR A C 1
ATOM 4149 O O . THR A 1 556 ? 7.517 14.206 37.143 1.00 29.81 556 THR A O 1
ATOM 4152 N N . ASP A 1 557 ? 6.562 16.235 36.829 1.00 29.98 557 ASP A N 1
ATOM 4153 C CA . ASP A 1 557 ? 5.215 15.889 36.421 1.00 29.98 557 ASP A CA 1
ATOM 4154 C C . ASP A 1 557 ? 5.130 16.147 34.916 1.00 29.98 557 ASP A C 1
ATOM 4156 O O . ASP A 1 557 ? 5.577 17.194 34.449 1.00 29.98 557 ASP A O 1
ATOM 4160 N N . GLU A 1 558 ? 4.620 15.184 34.156 1.00 30.95 558 GLU A N 1
ATOM 4161 C CA . GLU A 1 558 ? 4.411 15.339 32.715 1.00 30.95 558 GLU A CA 1
ATOM 4162 C C . GLU A 1 558 ? 3.322 14.362 32.255 1.00 30.95 558 GLU A C 1
ATOM 4164 O O . GLU A 1 558 ? 3.581 13.356 31.594 1.00 30.95 558 GLU A O 1
ATOM 4169 N N . ARG A 1 559 ? 2.075 14.605 32.675 1.00 30.16 559 ARG A N 1
ATOM 4170 C CA . ARG A 1 559 ? 0.885 14.002 32.055 1.00 30.16 559 ARG A CA 1
ATOM 4171 C C . ARG A 1 559 ? -0.285 14.964 32.126 1.00 30.16 559 ARG A C 1
ATOM 4173 O O . ARG A 1 559 ? -1.103 14.876 33.032 1.00 30.16 559 ARG A O 1
ATOM 4180 N N . ASP A 1 560 ? -0.401 15.805 31.112 1.00 29.06 560 ASP A N 1
ATOM 4181 C CA . ASP A 1 560 ? -1.661 16.467 30.826 1.00 29.06 560 ASP A CA 1
ATOM 4182 C C . ASP A 1 560 ? -2.001 16.362 29.341 1.00 29.06 560 ASP A C 1
ATOM 4184 O O . ASP A 1 560 ? -1.127 16.382 28.475 1.00 29.06 560 ASP A O 1
ATOM 4188 N N . LEU A 1 561 ? -3.315 16.306 29.104 1.00 29.89 561 LEU A N 1
ATOM 4189 C CA . LEU A 1 561 ? -4.038 16.392 27.831 1.00 29.89 561 LEU A CA 1
ATOM 4190 C C . LEU A 1 561 ? -4.311 15.061 27.103 1.00 29.89 561 LEU A C 1
ATOM 4192 O O . LEU A 1 561 ? -3.645 14.680 26.144 1.00 29.89 561 LEU A O 1
ATOM 4196 N N . LEU A 1 562 ? -5.423 14.421 27.485 1.00 34.53 562 LEU A N 1
ATOM 4197 C CA . LEU A 1 562 ? -6.225 13.600 26.571 1.00 34.53 562 LEU A CA 1
ATOM 4198 C C . LEU A 1 562 ? -7.644 14.191 26.474 1.00 34.53 562 LEU A C 1
ATOM 4200 O O . LEU A 1 562 ? -8.206 14.575 27.501 1.00 34.53 562 LEU A O 1
ATOM 4204 N N . PRO A 1 563 ? -8.231 14.291 25.269 1.00 32.78 563 PRO A N 1
ATOM 4205 C CA . PRO A 1 563 ? -9.519 14.948 25.076 1.00 32.78 563 PRO A CA 1
ATOM 4206 C C . PRO A 1 563 ? -10.698 14.043 25.473 1.00 32.78 563 PRO A C 1
ATOM 4208 O O . PRO A 1 563 ? -10.856 12.945 24.938 1.00 32.78 563 PRO A O 1
ATOM 4211 N N . LEU A 1 564 ? -11.567 14.525 26.372 1.00 35.53 564 LEU A N 1
ATOM 4212 C CA . LEU A 1 564 ? -12.927 13.998 26.536 1.00 35.53 564 LEU A CA 1
ATOM 4213 C C . LEU A 1 564 ? -13.826 14.511 25.405 1.00 35.53 564 LEU A C 1
ATOM 4215 O O . LEU A 1 564 ? -13.815 15.701 25.076 1.00 35.53 564 LEU A O 1
ATOM 4219 N N . VAL A 1 565 ? -14.643 13.616 24.851 1.00 36.69 565 VAL A N 1
ATOM 4220 C CA . VAL A 1 565 ? -15.565 13.896 23.741 1.00 36.69 565 VAL A CA 1
ATOM 4221 C C . VAL A 1 565 ? -16.991 13.577 24.185 1.00 36.69 565 VAL A C 1
ATOM 4223 O O . VAL A 1 565 ? -17.247 12.535 24.784 1.00 36.69 565 VAL A O 1
ATOM 4226 N N . VAL A 1 566 ? -17.934 14.478 23.914 1.00 33.84 566 VAL A N 1
ATOM 4227 C CA . VAL A 1 566 ? -19.367 14.267 24.171 1.00 33.84 566 VAL A CA 1
ATOM 4228 C C . VAL A 1 566 ? -20.049 13.891 22.853 1.00 33.84 566 VAL A C 1
ATOM 4230 O O . VAL A 1 566 ? -19.900 14.605 21.861 1.00 33.84 566 VAL A O 1
ATOM 4233 N N . ALA A 1 567 ? -20.786 12.778 22.836 1.00 36.97 567 ALA A N 1
ATOM 4234 C CA . ALA A 1 567 ? -21.473 12.244 21.659 1.00 36.97 567 ALA A CA 1
ATOM 4235 C C . ALA A 1 567 ? -23.003 12.185 21.876 1.00 36.97 567 ALA A C 1
ATOM 4237 O O . ALA A 1 567 ? -23.470 11.948 22.989 1.00 36.97 567 ALA A O 1
ATOM 4238 N N . PRO A 1 568 ? -23.835 12.395 20.846 1.00 36.22 568 PRO A N 1
ATOM 4239 C CA . PRO A 1 568 ? -25.295 12.436 20.975 1.00 36.22 568 PRO A CA 1
ATOM 4240 C C . PRO A 1 568 ? -25.981 11.065 20.932 1.00 36.22 568 PRO A C 1
ATOM 4242 O O . PRO A 1 568 ? -25.445 10.055 20.478 1.00 36.22 568 PRO A O 1
ATOM 4245 N N . SER A 1 569 ? -27.247 11.069 21.349 1.00 34.81 569 SER A N 1
ATOM 4246 C CA . SER A 1 569 ? -28.133 9.912 21.343 1.00 34.81 569 SER A CA 1
ATOM 4247 C C . SER A 1 569 ? -28.881 9.738 20.023 1.00 34.81 569 SER A C 1
ATOM 4249 O O . SER A 1 569 ? -29.765 10.518 19.688 1.00 34.81 569 SER A O 1
ATOM 4251 N N . GLY A 1 570 ? -28.562 8.661 19.293 1.00 37.66 570 GLY A N 1
ATOM 4252 C CA . GLY A 1 570 ? -29.346 8.271 18.120 1.00 37.66 570 GLY A CA 1
ATOM 4253 C C . GLY A 1 570 ? -28.744 7.204 17.204 1.00 37.66 570 GLY A C 1
ATOM 4254 O O . GLY A 1 570 ? -28.625 7.479 16.022 1.00 37.66 570 GLY A O 1
ATOM 4255 N N . ALA A 1 571 ? -28.390 6.008 17.706 1.00 31.70 571 ALA A N 1
ATOM 4256 C CA . ALA A 1 571 ? -28.224 4.791 16.875 1.00 31.70 571 ALA A CA 1
ATOM 4257 C C . ALA A 1 571 ? -28.063 3.478 17.686 1.00 31.70 571 ALA A C 1
ATOM 4259 O O . ALA A 1 571 ? -27.324 2.586 17.284 1.00 31.70 571 ALA A O 1
ATOM 4260 N N . LEU A 1 572 ? -28.725 3.316 18.837 1.00 34.47 572 LEU A N 1
ATOM 4261 C CA . LEU A 1 572 ? -28.584 2.096 19.655 1.00 34.47 572 LEU A CA 1
ATOM 4262 C C . LEU A 1 572 ? -29.940 1.502 20.031 1.00 34.47 572 LEU A C 1
ATOM 4264 O O . LEU A 1 572 ? -30.331 1.470 21.195 1.00 34.47 572 LEU A O 1
ATOM 4268 N N . ARG A 1 573 ? -30.670 1.021 19.020 1.00 28.69 573 ARG A N 1
ATOM 4269 C CA . ARG A 1 573 ? -31.876 0.200 19.229 1.00 28.69 573 ARG A CA 1
ATOM 4270 C C . ARG A 1 573 ? -31.857 -1.180 18.564 1.00 28.69 573 ARG A C 1
ATOM 4272 O O . ARG A 1 573 ? -32.870 -1.861 18.609 1.00 28.69 573 ARG A O 1
ATOM 4279 N N . THR A 1 574 ? -30.729 -1.662 18.043 1.00 28.50 574 THR A N 1
ATOM 4280 C CA . THR A 1 574 ? -30.703 -2.940 17.292 1.00 28.50 574 THR A CA 1
ATOM 4281 C C . THR A 1 574 ? -29.586 -3.918 17.671 1.00 28.50 574 THR A C 1
ATOM 4283 O O . THR A 1 574 ? -29.237 -4.780 16.878 1.00 28.50 574 THR A O 1
ATOM 4286 N N . LEU A 1 575 ? -29.066 -3.868 18.904 1.00 29.73 575 LEU A N 1
ATOM 4287 C CA . LEU A 1 575 ? -28.102 -4.873 19.402 1.00 29.73 575 LEU A CA 1
ATOM 4288 C C . LEU A 1 575 ? -28.535 -5.604 20.685 1.00 29.73 575 LEU A C 1
ATOM 4290 O O . LEU A 1 575 ? -27.758 -6.346 21.277 1.00 29.73 575 LEU A O 1
ATOM 4294 N N . ALA A 1 576 ? -29.802 -5.470 21.086 1.00 27.95 576 ALA A N 1
ATOM 4295 C CA . ALA A 1 576 ? -30.345 -6.149 22.267 1.00 27.95 576 ALA A CA 1
ATOM 4296 C C . ALA A 1 576 ? -30.844 -7.591 22.011 1.00 27.95 576 ALA A C 1
ATOM 4298 O O . ALA A 1 576 ? -31.269 -8.251 22.953 1.00 27.95 576 ALA A O 1
ATOM 4299 N N . LEU A 1 577 ? -30.778 -8.109 20.776 1.00 26.88 577 LEU A N 1
ATOM 4300 C CA . LEU A 1 577 ? -31.364 -9.414 20.414 1.00 26.88 577 LEU A CA 1
ATOM 4301 C C . LEU A 1 577 ? -30.360 -10.558 20.184 1.00 26.88 577 LEU A C 1
ATOM 4303 O O . LEU A 1 577 ? -30.777 -11.693 19.991 1.00 26.88 577 LEU A O 1
ATOM 4307 N N . LEU A 1 578 ? -29.049 -10.318 20.298 1.00 26.02 578 LEU A N 1
ATOM 4308 C CA . LEU A 1 578 ? -28.019 -11.361 20.115 1.00 26.02 578 LEU A CA 1
ATOM 4309 C C . LEU A 1 578 ? -27.447 -11.931 21.425 1.00 26.02 578 LEU A C 1
ATOM 4311 O O . LEU A 1 578 ? -26.509 -12.724 21.407 1.00 26.02 578 LEU A O 1
ATOM 4315 N N . ARG A 1 579 ? -28.035 -11.586 22.579 1.00 26.03 579 ARG A N 1
ATOM 4316 C CA . ARG A 1 579 ? -27.563 -12.035 23.903 1.00 26.03 579 ARG A CA 1
ATOM 4317 C C . ARG A 1 579 ? -28.196 -13.342 24.408 1.00 26.03 579 ARG A C 1
ATOM 4319 O O . ARG A 1 579 ? -28.034 -13.664 25.580 1.00 26.03 579 ARG A O 1
ATOM 4326 N N . ALA A 1 580 ? -28.882 -14.101 23.549 1.00 28.50 580 ALA A N 1
ATOM 4327 C CA . ALA A 1 580 ? -29.588 -15.325 23.947 1.00 28.50 580 ALA A CA 1
ATOM 4328 C C . ALA A 1 580 ? -28.969 -16.654 23.457 1.00 28.50 580 ALA A C 1
ATOM 4330 O O . ALA A 1 580 ? -29.528 -17.699 23.768 1.00 28.50 580 ALA A O 1
ATOM 4331 N N . ILE A 1 581 ? -27.835 -16.673 22.733 1.00 29.34 581 ILE A N 1
ATOM 4332 C CA . ILE A 1 581 ? -27.332 -17.932 22.120 1.00 29.34 581 ILE A CA 1
ATOM 4333 C C . ILE A 1 581 ? -25.944 -18.406 22.601 1.00 29.34 581 ILE A C 1
ATOM 4335 O O . ILE A 1 581 ? -25.541 -19.515 22.272 1.00 29.34 581 ILE A O 1
ATOM 4339 N N . LEU A 1 582 ? -25.224 -17.690 23.473 1.00 28.61 582 LEU A N 1
ATOM 4340 C CA . LEU A 1 582 ? -23.894 -18.152 23.929 1.00 28.61 582 LEU A CA 1
ATOM 4341 C C . LEU A 1 582 ? -23.712 -18.185 25.450 1.00 28.61 582 LEU A C 1
ATOM 4343 O O . LEU A 1 582 ? -22.716 -17.715 25.986 1.00 28.61 582 LEU A O 1
ATOM 4347 N N . VAL A 1 583 ? -24.656 -18.830 26.144 1.00 32.03 583 VAL A N 1
ATOM 4348 C CA . VAL A 1 583 ? -24.401 -19.453 27.455 1.00 32.03 583 VAL A CA 1
ATOM 4349 C C . VAL A 1 583 ? -25.023 -20.850 27.474 1.00 32.03 583 VAL A C 1
ATOM 4351 O O . VAL A 1 583 ? -26.138 -21.046 27.949 1.00 32.03 583 VAL A O 1
ATOM 4354 N N . LYS A 1 584 ? -24.295 -21.830 26.927 1.00 26.09 584 LYS A N 1
ATOM 4355 C CA . LYS A 1 584 ? -24.273 -23.232 27.387 1.00 26.09 584 LYS A CA 1
ATOM 4356 C C . LYS A 1 584 ? -23.290 -24.043 26.537 1.00 26.09 584 LYS A C 1
ATOM 4358 O O . LYS A 1 584 ? -23.661 -24.526 25.474 1.00 26.09 584 LYS A O 1
ATOM 4363 N N . ARG A 1 585 ? -22.078 -24.262 27.054 1.00 27.55 585 ARG A N 1
ATOM 4364 C CA . ARG A 1 585 ? -21.495 -25.596 27.320 1.00 27.55 585 ARG A CA 1
ATOM 4365 C C . ARG A 1 585 ? -19.980 -25.502 27.551 1.00 27.55 585 ARG A C 1
ATOM 4367 O O . ARG A 1 585 ? -19.267 -25.111 26.643 1.00 27.55 585 ARG A O 1
ATOM 4374 N N . ARG A 1 586 ? -19.618 -25.965 28.755 1.00 32.88 586 ARG A N 1
ATOM 4375 C CA . ARG A 1 586 ? -18.372 -26.592 29.237 1.00 32.88 586 ARG A CA 1
ATOM 4376 C C . ARG A 1 586 ? -17.048 -25.884 29.000 1.00 32.88 586 ARG A C 1
ATOM 4378 O O . ARG A 1 586 ? -16.577 -25.879 27.849 1.00 32.88 586 ARG A O 1
#